Protein AF-0000000067923917 (afdb_homodimer)

Organism: Mesorhizobium plurifarium (NCBI:txid69974)

Nearest PDB structures (foldseek):
  8d9p-assembly1_A  TM=2.024E-01  e=2.948E+00  synthetic construct
  2pbj-assembly1_B  TM=1.865E-01  e=3.102E+00  Macaca fascicularis
  6z0c-assembly1_A  TM=1.610E-01  e=2.663E+00  Escherichia coli
  8d9p-assembly1_A  TM=2.025E-01  e=2.723E+00  synthetic construct
  2pbj-assembly1_B  TM=1.868E-01  e=3.175E+00  Macaca fascicularis

Radius of gyration: 32.92 Å; Cα contacts (8 Å, |Δi|>4): 1012; chains: 2; bounding box: 52×84×77 Å

Solvent-accessible surface area (backbone atoms only — not comparable to full-atom values): 33683 Å² total; per-residue (Å²): 118,64,46,70,31,38,40,29,50,31,61,41,68,39,38,53,48,56,52,95,72,47,60,43,35,33,41,30,30,24,41,59,33,36,67,32,35,52,63,61,58,51,64,48,67,47,71,55,57,75,88,62,62,88,84,54,71,82,53,79,66,41,68,40,36,42,32,25,16,52,62,44,40,53,48,36,29,40,52,30,34,64,70,36,47,52,58,72,42,49,49,76,86,36,41,78,52,87,59,33,73,68,45,56,55,46,62,76,45,43,76,45,30,46,31,45,49,34,40,44,43,53,53,46,30,46,52,45,22,68,70,52,39,71,51,63,64,50,53,50,38,41,50,51,51,30,49,55,31,59,75,61,58,30,82,74,48,38,39,53,81,42,45,70,62,50,53,56,46,32,74,74,24,90,47,31,44,78,41,82,42,65,45,98,84,67,47,78,40,49,26,46,27,50,73,89,41,74,41,47,33,82,36,33,25,39,58,51,32,52,55,33,47,52,51,46,50,51,51,48,52,49,51,48,26,42,71,65,63,52,91,68,60,28,59,58,52,20,48,47,47,49,51,34,54,43,43,31,41,28,34,68,69,73,44,55,71,60,51,36,91,59,17,68,59,38,36,37,34,43,70,56,73,53,61,48,61,59,53,20,49,46,37,44,50,36,35,55,49,34,54,53,27,42,72,68,29,83,51,42,77,61,43,46,60,65,58,52,53,52,51,44,33,51,54,46,45,50,42,46,68,62,65,112,119,64,46,69,33,40,39,28,52,31,62,41,68,39,37,53,48,57,52,95,73,48,58,43,36,34,41,32,32,25,41,59,34,36,67,31,37,51,64,62,59,51,63,46,68,48,72,54,56,75,89,63,63,88,85,55,70,82,53,76,66,40,67,38,36,43,33,25,17,52,63,44,41,52,50,35,28,41,54,31,34,64,70,36,46,53,59,73,42,50,50,76,85,35,40,77,51,88,60,32,72,67,46,57,53,46,62,77,46,44,75,44,29,46,32,44,51,32,42,44,42,53,53,46,31,47,51,45,22,67,70,53,38,72,52,63,64,50,54,52,38,42,49,52,52,30,49,55,31,59,75,62,59,30,82,74,47,38,38,52,80,43,45,71,64,52,52,56,48,33,75,74,25,90,48,32,44,77,42,81,42,64,44,96,85,67,47,76,40,50,26,46,28,48,72,88,41,76,41,48,33,81,37,33,26,40,59,51,30,51,54,35,46,52,50,47,50,51,49,48,52,48,50,48,26,43,71,65,64,51,90,66,61,28,58,59,52,23,49,46,48,50,50,34,55,43,43,32,41,29,33,68,70,73,43,55,70,59,51,35,89,59,17,67,59,38,35,36,35,43,69,57,75,53,60,48,60,59,53,20,49,47,36,43,50,37,36,55,49,34,54,52,27,42,72,68,29,82,48,41,77,62,43,46,58,64,58,52,53,51,53,44,32,51,53,45,45,50,40,47,66,60,67,112

Secondary structure (DSSP, 8-state):
-PEEEEEEEETHHHHT---TT--EEEEEEEEPPHHHHHTT---SEEEE---PPTTPPPPTT-EEEEEEEHHHHHHHHHTT-HHHHHHHT--GGGBSSPPPHHHHHHHHTGGGT--TT-HHHHHHHHHHHHHH---HHHHHHHHHHHHHHHHT--SS-BGGGGHHHHHHHHHH-TTEEEEEEE-TTS-EEEEEEETTEEEETTSBHHHHHHHHHHHHHHHHHHHHHHHH--S--HHHHHHHHHHHHHHHHHHHHS---SS-TTHHHHHHHHTT-S-HHHHHHHHHHHHHHHHHHHHH--S-SS--HHHHHHHHHHHHHHHHHH--/-PEEEEEEEETHHHHT---TT--EEEEEEEEPPHHHHHTT---SEEEE---PPTTPPPPTT-EEEEEEEHHHHHHHHHTT-HHHHHHHT--GGGBSSPPPHHHHHHHHTGGGT--TT-HHHHHHHHHHHHHH---HHHHHHHHHHHHHHHHT--SS-BGGGGHHHHHHHHHH-TTEEEEEEE-TTS-EEEEEEETTEEEETTSBHHHHHHHHHHHHHHHHHHHHHHHH--S--HHHHHHHHHHHHHHHHHHHHS---SS-TTHHHHHHHHTT-S-HHHHHHHHHHHHHHHHHHHHH--S-SS--HHHHHHHHHHHHHHHHHH--

Foldseek 3Di:
DWAWFFKFFDDCVWQVLDDQFDETEMETETAFFQVCVVVVNGDAKDWDADPDDVPDDDGRHGYTYMYGYLLNLLVCLLLLPPRSQSVLFRDPVRTPDDGDVLNVVCNVCVLLSDALCNVVLLVLLLVVLLQQALDPLLLVLLVVLLVLLVVVPDPPDFLLVCVVVLVVSVVVGVQWDWDWDADPVGDIWIWIGRSNDTDTSRDHSNVVNVVSVVSNVSSVVSVVCLVVVPPDQLVVLLVLLQSLVQLLCCQQPVHGDPNHPCSVVSSCSNVSVDGSNVSSVSSVVSSVSSVVSSVPGPRHRGHDVVVSVVSSVVVSVVSNVPPD/DWAWQFKFFDDCVWQVLDDQFDETEMETETAFFQVCVVVVNGDAKDWDADPDDVPDDDGRHGYTYMYGYLLNLLVCLLLLPPRSQSVLFRDPVRTPDDGDVLNVVCNVCVLLSDALCNVVLLVLLLVVLLQQALPPLLLVLLVVLLVLLVVVPDPPDFLLVCVVVLVVSVVVGVQWDWDWDADPVGDIWIWIGRSNDTDTRRHHSNVVNVVSVVSNVSSVVSVVCLVVVPPDQLLVLLVLLVSLVQLLCCQQPVHGDPNHPCSVVSSCSNVSVDGSNVSSVSSVVSSVSSVVSSVPGPRHRGHDVVVSVVSSCVVSVVSNVPPD

Structure (mmCIF, N/CA/C/O backbone):
data_AF-0000000067923917-model_v1
#
loop_
_entity.id
_entity.type
_entity.pdbx_description
1 polymer Nucleotidyltransferase
#
loop_
_atom_site.group_PDB
_atom_site.id
_atom_site.type_symbol
_atom_site.label_atom_id
_atom_site.label_alt_id
_atom_site.label_comp_id
_atom_site.label_asym_id
_atom_site.label_entity_id
_atom_site.label_seq_id
_atom_site.pdbx_PDB_ins_code
_atom_site.Cartn_x
_atom_site.Cartn_y
_atom_site.Cartn_z
_atom_site.occupancy
_atom_site.B_iso_or_equiv
_atom_site.auth_seq_id
_atom_site.auth_comp_id
_atom_site.auth_asym_id
_atom_site.auth_atom_id
_atom_site.pdbx_PDB_model_num
ATOM 1 N N . MET A 1 1 ? 12.281 -13.789 18.109 1 67.19 1 MET A N 1
ATOM 2 C CA . MET A 1 1 ? 12.594 -14.414 16.828 1 67.19 1 MET A CA 1
ATOM 3 C C . MET A 1 1 ? 11.375 -15.164 16.281 1 67.19 1 MET A C 1
ATOM 5 O O . MET A 1 1 ? 10.523 -15.617 17.062 1 67.19 1 MET A O 1
ATOM 9 N N . ALA A 1 2 ? 11.125 -15.125 14.938 1 78 2 ALA A N 1
ATOM 10 C CA . ALA A 1 2 ? 9.984 -15.781 14.312 1 78 2 ALA A CA 1
ATOM 11 C C . ALA A 1 2 ? 10.055 -17.297 14.484 1 78 2 ALA A C 1
ATOM 13 O O . ALA A 1 2 ? 11.141 -17.875 14.438 1 78 2 ALA A O 1
ATOM 14 N N . ARG A 1 3 ? 9.031 -17.922 15.055 1 90.5 3 ARG A N 1
ATOM 15 C CA . ARG A 1 3 ? 8.93 -19.359 15.273 1 90.5 3 ARG A CA 1
ATOM 16 C C . ARG A 1 3 ? 8.539 -20.078 13.992 1 90.5 3 ARG A C 1
ATOM 18 O O . ARG A 1 3 ? 7.586 -19.688 13.32 1 90.5 3 ARG A O 1
ATOM 25 N N . GLN A 1 4 ? 9.266 -21.203 13.695 1 95.88 4 GLN A N 1
ATOM 26 C CA . GLN A 1 4 ? 9.07 -21.938 12.445 1 95.88 4 GLN A CA 1
ATOM 27 C C . GLN A 1 4 ? 7.992 -23 12.594 1 95.88 4 GLN A C 1
ATOM 29 O O . GLN A 1 4 ? 7.945 -23.719 13.594 1 95.88 4 GLN A O 1
ATOM 34 N N . ILE A 1 5 ? 7.152 -23.094 11.625 1 97.88 5 ILE A N 1
ATOM 35 C CA . ILE A 1 5 ? 6.094 -24.094 11.594 1 97.88 5 ILE A CA 1
ATOM 36 C C . ILE A 1 5 ? 6.52 -25.266 10.711 1 97.88 5 ILE A C 1
ATOM 38 O O . ILE A 1 5 ? 6.324 -26.422 11.07 1 97.88 5 ILE A O 1
ATOM 42 N N . LEU A 1 6 ? 7.062 -24.922 9.594 1 98.19 6 LEU A N 1
ATOM 43 C CA . LEU A 1 6 ? 7.418 -25.922 8.578 1 98.19 6 LEU A CA 1
ATOM 44 C C . LEU A 1 6 ? 8.602 -25.438 7.742 1 98.19 6 LEU A C 1
ATOM 46 O O . LEU A 1 6 ? 8.734 -24.234 7.484 1 98.19 6 LEU A O 1
ATOM 50 N N . ARG A 1 7 ? 9.469 -26.297 7.41 1 97.31 7 ARG A N 1
ATOM 51 C CA . ARG A 1 7 ? 10.555 -26.078 6.465 1 97.31 7 ARG A CA 1
ATOM 52 C C . ARG A 1 7 ? 10.711 -27.266 5.527 1 97.31 7 ARG A C 1
ATOM 54 O O . ARG A 1 7 ? 10.891 -28.406 5.98 1 97.31 7 ARG A O 1
ATOM 61 N N . ILE A 1 8 ? 10.648 -27 4.199 1 97.44 8 ILE A N 1
ATOM 62 C CA . ILE A 1 8 ? 10.68 -28.141 3.291 1 97.44 8 ILE A CA 1
ATOM 63 C C . ILE A 1 8 ? 11.641 -27.859 2.139 1 97.44 8 ILE A C 1
ATOM 65 O O . ILE A 1 8 ? 11.867 -26.703 1.782 1 97.44 8 ILE A O 1
ATOM 69 N N . GLN A 1 9 ? 12.125 -29 1.617 1 95.5 9 GLN A N 1
ATOM 70 C CA . GLN A 1 9 ? 12.805 -28.938 0.328 1 95.5 9 GLN A CA 1
ATOM 71 C C . GLN A 1 9 ? 11.812 -28.734 -0.811 1 95.5 9 GLN A C 1
ATOM 73 O O . GLN A 1 9 ? 10.812 -29.438 -0.899 1 95.5 9 GLN A O 1
ATOM 78 N N . PHE A 1 10 ? 12.07 -27.734 -1.615 1 95.25 10 PHE A N 1
ATOM 79 C CA . PHE A 1 10 ? 11.133 -27.297 -2.646 1 95.25 10 PHE A CA 1
ATOM 80 C C . PHE A 1 10 ? 11.773 -27.391 -4.027 1 95.25 10 PHE A C 1
ATOM 82 O O . PHE A 1 10 ? 12.906 -27.859 -4.164 1 95.25 10 PHE A O 1
ATOM 89 N N . GLY A 1 11 ? 11 -27.141 -5.074 1 93.25 11 GLY A N 1
ATOM 90 C CA . GLY A 1 11 ? 11.531 -27.094 -6.426 1 93.25 11 GLY A CA 1
ATOM 91 C C . GLY A 1 11 ? 11.742 -28.469 -7.039 1 93.25 11 GLY A C 1
ATOM 92 O O . GLY A 1 11 ? 10.914 -29.359 -6.859 1 93.25 11 GLY A O 1
ATOM 93 N N . SER A 1 12 ? 12.945 -28.531 -7.762 1 92.44 12 SER A N 1
ATOM 94 C CA . SER A 1 12 ? 13.203 -29.734 -8.555 1 92.44 12 SER A CA 1
ATOM 95 C C . SER A 1 12 ? 13.289 -30.969 -7.676 1 92.44 12 SER A C 1
ATOM 97 O O . SER A 1 12 ? 12.859 -32.062 -8.078 1 92.44 12 SER A O 1
ATOM 99 N N . HIS A 1 13 ? 13.727 -30.844 -6.516 1 91.81 13 HIS A N 1
ATOM 100 C CA . HIS A 1 13 ? 13.844 -31.984 -5.602 1 91.81 13 HIS A CA 1
ATOM 101 C C . HIS A 1 13 ? 12.469 -32.469 -5.164 1 91.81 13 HIS A C 1
ATOM 103 O O . HIS A 1 13 ? 12.258 -33.688 -5.02 1 91.81 13 HIS A O 1
ATOM 109 N N . LEU A 1 14 ? 11.562 -31.562 -4.945 1 96.31 14 LEU A N 1
ATOM 110 C CA . LEU A 1 14 ? 10.195 -31.938 -4.598 1 96.31 14 LEU A CA 1
ATOM 111 C C . LEU A 1 14 ? 9.484 -32.594 -5.781 1 96.31 14 LEU A C 1
ATOM 113 O O . LEU A 1 14 ? 8.789 -33.594 -5.621 1 96.31 14 LEU A O 1
ATOM 117 N N . TYR A 1 15 ? 9.727 -32.062 -6.953 1 96.62 15 TYR A N 1
ATOM 118 C CA . TYR A 1 15 ? 8.992 -32.469 -8.148 1 96.62 15 TYR A CA 1
ATOM 119 C C . TYR A 1 15 ? 9.516 -33.781 -8.711 1 96.62 15 TYR A C 1
ATOM 121 O O . TYR A 1 15 ? 8.82 -34.469 -9.469 1 96.62 15 TYR A O 1
ATOM 129 N N . GLY A 1 16 ? 10.734 -34.125 -8.391 1 95.25 16 GLY A N 1
ATOM 130 C CA . GLY A 1 16 ? 11.367 -35.281 -8.969 1 95.25 16 GLY A CA 1
ATOM 131 C C . GLY A 1 16 ? 12.094 -35 -10.266 1 95.25 16 GLY A C 1
ATOM 132 O O . GLY A 1 16 ? 12.305 -35.906 -11.078 1 95.25 16 GLY A O 1
ATOM 133 N N . THR A 1 17 ? 12.43 -33.75 -10.484 1 94.31 17 THR A N 1
ATOM 134 C CA . THR A 1 17 ? 13.078 -33.344 -11.727 1 94.31 17 THR A CA 1
ATOM 135 C C . THR A 1 17 ? 14.492 -32.812 -11.461 1 94.31 17 THR A C 1
ATOM 137 O O . THR A 1 17 ? 15.031 -32.031 -12.242 1 94.31 17 THR A O 1
ATOM 140 N N . SER A 1 18 ? 15.008 -33.188 -10.32 1 89.44 18 SER A N 1
ATOM 141 C CA . SER A 1 18 ? 16.328 -32.688 -9.945 1 89.44 18 SER A CA 1
ATOM 142 C C . SER A 1 18 ? 17.422 -33.281 -10.82 1 89.44 18 SER A C 1
ATOM 144 O O . SER A 1 18 ? 17.297 -34.438 -11.273 1 89.44 18 SER A O 1
ATOM 146 N N . THR A 1 19 ? 18.344 -32.438 -11.109 1 85.12 19 THR A N 1
ATOM 147 C CA . THR A 1 19 ? 19.594 -32.812 -11.773 1 85.12 19 THR A CA 1
ATOM 148 C C . THR A 1 19 ? 20.781 -32.531 -10.875 1 85.12 19 THR A C 1
ATOM 150 O O . THR A 1 19 ? 20.656 -31.875 -9.836 1 85.12 19 THR A O 1
ATOM 153 N N . PRO A 1 20 ? 21.969 -33 -11.258 1 81.56 20 PRO A N 1
ATOM 154 C CA . PRO A 1 20 ? 23.141 -32.719 -10.438 1 81.56 20 PRO A CA 1
ATOM 155 C C . PRO A 1 20 ? 23.438 -31.219 -10.328 1 81.56 20 PRO A C 1
ATOM 157 O O . PRO A 1 20 ? 24.094 -30.781 -9.383 1 81.56 20 PRO A O 1
ATOM 160 N N . SER A 1 21 ? 22.938 -30.422 -11.219 1 78.44 21 SER A N 1
ATOM 161 C CA . SER A 1 21 ? 23.188 -28.984 -11.227 1 78.44 21 SER A CA 1
ATOM 162 C C . SER A 1 21 ? 22.047 -28.234 -10.531 1 78.44 21 SER A C 1
ATOM 164 O O . SER A 1 21 ? 22.078 -27 -10.445 1 78.44 21 SER A O 1
ATOM 166 N N . SER A 1 22 ? 21.156 -29.062 -9.953 1 82 22 SER A N 1
ATOM 167 C CA . SER A 1 22 ? 20 -28.406 -9.367 1 82 22 SER A CA 1
ATOM 168 C C . SER A 1 22 ? 20.359 -27.734 -8.047 1 82 22 SER A C 1
ATOM 170 O O . SER A 1 22 ? 21.156 -28.266 -7.262 1 82 22 SER A O 1
ATOM 172 N N . ASP A 1 23 ? 19.875 -26.422 -7.902 1 79.62 23 ASP A N 1
ATOM 173 C CA . ASP A 1 23 ? 20.031 -25.703 -6.637 1 79.62 23 ASP A CA 1
ATOM 174 C C . ASP A 1 23 ? 19.031 -26.203 -5.602 1 79.62 23 ASP A C 1
ATOM 176 O O . ASP A 1 23 ? 18.203 -27.078 -5.891 1 79.62 23 ASP A O 1
ATOM 180 N N . PHE A 1 24 ? 19.359 -25.828 -4.34 1 84.62 24 PHE A N 1
ATOM 181 C CA . PHE A 1 24 ? 18.453 -26.203 -3.26 1 84.62 24 PHE A CA 1
ATOM 182 C C . PHE A 1 24 ? 17.516 -25.062 -2.92 1 84.62 24 PHE A C 1
ATOM 184 O O . PHE A 1 24 ? 17.953 -23.969 -2.529 1 84.62 24 PHE A O 1
ATOM 191 N N . ASP A 1 25 ? 16.297 -25.344 -3.199 1 89.69 25 ASP A N 1
ATOM 192 C CA . ASP A 1 25 ? 15.242 -24.391 -2.861 1 89.69 25 ASP A CA 1
ATOM 193 C C . ASP A 1 25 ? 14.492 -24.828 -1.604 1 89.69 25 ASP A C 1
ATOM 195 O O . ASP A 1 25 ? 14.109 -25.984 -1.472 1 89.69 25 ASP A O 1
ATOM 199 N N . VAL A 1 26 ? 14.383 -23.906 -0.709 1 94.56 26 VAL A N 1
ATOM 200 C CA . VAL A 1 26 ? 13.695 -24.219 0.536 1 94.56 26 VAL A CA 1
ATOM 201 C C . VAL A 1 26 ? 12.523 -23.25 0.731 1 94.56 26 VAL A C 1
ATOM 203 O O . VAL A 1 26 ? 12.633 -22.062 0.454 1 94.56 26 VAL A O 1
ATOM 206 N N . LYS A 1 27 ? 11.359 -23.766 1.133 1 97.12 27 LYS A N 1
ATOM 207 C CA . LYS A 1 27 ? 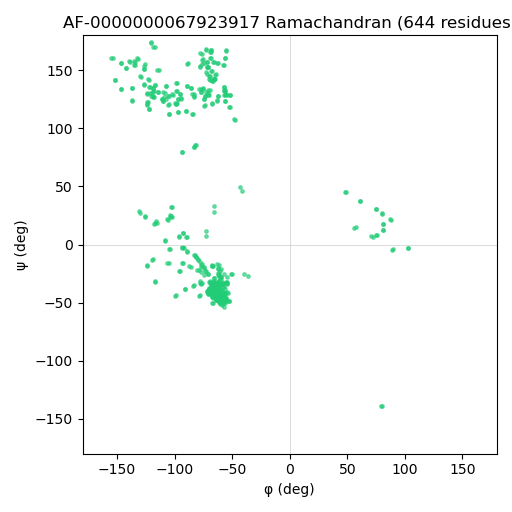10.203 -22.969 1.552 1 97.12 27 LYS A CA 1
ATOM 208 C C . LYS A 1 27 ? 9.859 -23.234 3.014 1 97.12 27 LYS A C 1
ATOM 210 O O . LYS A 1 27 ? 9.938 -24.375 3.479 1 97.12 27 LYS A O 1
ATOM 215 N N . SER A 1 28 ? 9.57 -22.203 3.688 1 97.12 28 SER A N 1
ATOM 216 C CA . SER A 1 28 ? 9.227 -22.375 5.098 1 97.12 28 SER A CA 1
ATOM 217 C C . SER A 1 28 ? 8.062 -21.484 5.504 1 97.12 28 SER A C 1
ATOM 219 O O . SER A 1 28 ? 7.703 -20.562 4.773 1 97.12 28 SER A O 1
ATOM 221 N N . ILE A 1 29 ? 7.367 -21.875 6.578 1 98.44 29 ILE A N 1
ATOM 222 C CA . ILE A 1 29 ? 6.27 -21.125 7.184 1 98.44 29 ILE A CA 1
ATOM 223 C C . ILE A 1 29 ? 6.633 -20.75 8.617 1 98.44 29 ILE A C 1
ATOM 225 O O . ILE A 1 29 ? 7.141 -21.578 9.375 1 98.44 29 ILE A O 1
ATOM 229 N N . PHE A 1 30 ? 6.438 -19.547 8.938 1 98.12 30 PHE A N 1
ATOM 230 C CA . PHE A 1 30 ? 6.809 -19.109 10.273 1 98.12 30 PHE A CA 1
ATOM 231 C C . PHE A 1 30 ? 5.68 -18.312 10.914 1 98.12 30 PHE A C 1
ATOM 233 O O . PHE A 1 30 ? 4.738 -17.891 10.234 1 98.12 30 PHE A O 1
ATOM 240 N N . VAL A 1 31 ? 5.676 -18.188 12.211 1 98.12 31 VAL A N 1
ATOM 241 C CA . VAL A 1 31 ? 4.832 -17.281 12.984 1 98.12 31 VAL A CA 1
ATOM 242 C C . VAL A 1 31 ? 5.617 -16.016 13.344 1 98.12 31 VAL A C 1
ATOM 244 O O . VAL A 1 31 ? 6.684 -16.094 13.961 1 98.12 31 VAL A O 1
ATOM 247 N N . PRO A 1 32 ? 5.102 -14.852 12.922 1 97.44 32 PRO A N 1
ATOM 248 C CA . PRO A 1 32 ? 5.801 -13.633 13.32 1 97.44 32 PRO A CA 1
ATOM 249 C C . PRO A 1 32 ? 5.922 -13.484 14.836 1 97.44 32 PRO A C 1
ATOM 251 O O . PRO A 1 32 ? 5.105 -14.039 15.578 1 97.44 32 PRO A O 1
ATOM 254 N N . ASP A 1 33 ? 6.934 -12.75 15.273 1 96.75 33 ASP A N 1
ATOM 255 C CA . ASP A 1 33 ? 7.109 -12.539 16.703 1 96.75 33 ASP A CA 1
ATOM 256 C C . ASP A 1 33 ? 6.004 -11.648 17.266 1 96.75 33 ASP A C 1
ATOM 258 O O . ASP A 1 33 ? 5.375 -10.891 16.531 1 96.75 33 ASP A O 1
ATOM 262 N N . ALA A 1 34 ? 5.805 -11.688 18.578 1 96.81 34 ALA A N 1
ATOM 263 C CA . ALA A 1 34 ? 4.703 -11.016 19.266 1 96.81 34 ALA A CA 1
ATOM 264 C C . ALA A 1 34 ? 4.738 -9.516 19.016 1 96.81 34 ALA A C 1
ATOM 266 O O . ALA A 1 34 ? 3.707 -8.898 18.734 1 96.81 34 ALA A O 1
ATOM 267 N N . ARG A 1 35 ? 5.879 -8.914 19.172 1 96.94 35 ARG A N 1
ATOM 268 C CA . ARG A 1 35 ? 6.016 -7.469 19.016 1 96.94 35 ARG A CA 1
ATOM 269 C C . ARG A 1 35 ? 5.605 -7.02 17.625 1 96.94 35 ARG A C 1
ATOM 271 O O . ARG A 1 35 ? 4.887 -6.031 17.469 1 96.94 35 ARG A O 1
ATOM 278 N N . SER A 1 36 ? 6.062 -7.789 16.625 1 97.5 36 SER A N 1
ATOM 279 C CA . SER A 1 36 ? 5.711 -7.461 15.25 1 97.5 36 SER A CA 1
ATOM 280 C C . SER A 1 36 ? 4.207 -7.59 15.016 1 97.5 36 SER A C 1
ATOM 282 O O . SER A 1 36 ? 3.615 -6.797 14.281 1 97.5 36 SER A O 1
ATOM 284 N N . ILE A 1 37 ? 3.604 -8.602 15.586 1 97.81 37 ILE A N 1
ATOM 285 C CA . ILE A 1 37 ? 2.162 -8.797 15.477 1 97.81 37 ILE A CA 1
ATOM 286 C C . ILE A 1 37 ? 1.433 -7.602 16.094 1 97.81 37 ILE A C 1
ATOM 288 O O . ILE A 1 37 ? 0.548 -7.016 15.469 1 97.81 37 ILE A O 1
ATOM 292 N N . LEU A 1 38 ? 1.852 -7.219 17.234 1 97.81 38 LEU A N 1
ATOM 293 C CA . LEU A 1 38 ? 1.185 -6.16 17.984 1 97.81 38 LEU A CA 1
ATOM 294 C C . LEU A 1 38 ? 1.342 -4.816 17.281 1 97.81 38 LEU A C 1
ATOM 296 O O . LEU A 1 38 ? 0.405 -4.016 17.25 1 97.81 38 LEU A O 1
ATOM 300 N N . LEU A 1 39 ? 2.447 -4.574 16.719 1 98 39 LEU A N 1
ATOM 301 C CA . LEU A 1 39 ? 2.758 -3.277 16.141 1 98 39 LEU A CA 1
ATOM 302 C C . LEU A 1 39 ? 2.316 -3.223 14.672 1 98 39 LEU A C 1
ATOM 304 O O . LEU A 1 39 ? 2.611 -2.256 13.969 1 98 39 LEU A O 1
ATOM 308 N N . GLN A 1 40 ? 1.631 -4.312 14.273 1 97.81 40 GLN A N 1
ATOM 309 C CA . GLN A 1 40 ? 1.146 -4.363 12.898 1 97.81 40 GLN A CA 1
ATOM 310 C C . GLN A 1 40 ? 2.301 -4.293 11.906 1 97.81 40 GLN A C 1
ATOM 312 O O . GLN A 1 40 ? 2.219 -3.584 10.898 1 97.81 40 GLN A O 1
ATOM 317 N N . ARG A 1 41 ? 3.375 -4.902 12.211 1 97.12 41 ARG A N 1
ATOM 318 C CA . ARG A 1 41 ? 4.57 -4.895 11.375 1 97.12 41 ARG A CA 1
ATOM 319 C C . ARG A 1 41 ? 5.027 -6.316 11.062 1 97.12 41 ARG A C 1
ATOM 321 O O . ARG A 1 41 ? 6.207 -6.555 10.805 1 97.12 41 ARG A O 1
ATOM 328 N N . ALA A 1 42 ? 4.121 -7.234 11.117 1 96.88 42 ALA A N 1
ATOM 329 C CA . ALA A 1 42 ? 4.453 -8.625 10.82 1 96.88 42 ALA A CA 1
ATOM 330 C C . ALA A 1 42 ? 4.809 -8.805 9.352 1 96.88 42 ALA A C 1
ATOM 332 O O . ALA A 1 42 ? 3.988 -8.531 8.469 1 96.88 42 ALA A O 1
ATOM 333 N N . LYS A 1 43 ? 6.012 -9.289 9.148 1 96.25 43 LYS A N 1
ATOM 334 C CA . LYS A 1 43 ? 6.41 -9.555 7.766 1 96.25 43 LYS A CA 1
ATOM 335 C C . LYS A 1 43 ? 5.598 -10.695 7.172 1 96.25 43 LYS A C 1
ATOM 337 O O . LYS A 1 43 ? 5.324 -11.688 7.848 1 96.25 43 LYS A O 1
ATOM 342 N N . ARG A 1 44 ? 5.281 -10.5 5.984 1 97.38 44 ARG A N 1
ATOM 343 C CA . ARG A 1 44 ? 4.473 -11.5 5.301 1 97.38 44 ARG A CA 1
ATOM 344 C C . ARG A 1 44 ? 5.355 -12.531 4.598 1 97.38 44 ARG A C 1
ATOM 346 O O . ARG A 1 44 ? 5.027 -13.719 4.562 1 97.38 44 ARG A O 1
ATOM 353 N N . VAL A 1 45 ? 6.453 -12.078 4.023 1 96.81 45 VAL A N 1
ATOM 354 C CA . VAL A 1 45 ? 7.43 -12.914 3.334 1 96.81 45 VAL A CA 1
ATOM 355 C C . VAL A 1 45 ? 8.844 -12.477 3.715 1 96.81 45 VAL A C 1
ATOM 357 O O . VAL A 1 45 ? 9.117 -11.281 3.838 1 96.81 45 VAL A O 1
ATOM 360 N N . VAL A 1 46 ? 9.656 -13.383 4 1 94.38 46 VAL A N 1
ATOM 361 C CA . VAL A 1 46 ? 11.07 -13.125 4.27 1 94.38 46 VAL A CA 1
ATOM 362 C C . VAL A 1 46 ? 11.93 -13.969 3.33 1 94.38 46 VAL A C 1
ATOM 364 O O . VAL A 1 46 ? 11.766 -15.188 3.246 1 94.38 46 VAL A O 1
ATOM 367 N N . ASN A 1 47 ? 12.734 -13.289 2.605 1 90.88 47 ASN A N 1
ATOM 368 C CA . ASN A 1 47 ? 13.656 -13.977 1.706 1 90.88 47 ASN A CA 1
ATOM 369 C C . ASN A 1 47 ? 15.086 -13.969 2.252 1 90.88 47 ASN A C 1
ATOM 371 O O . ASN A 1 47 ? 15.641 -12.914 2.539 1 90.88 47 ASN A O 1
ATOM 375 N N . ASP A 1 48 ? 15.492 -14.992 2.564 1 80.81 48 ASP A N 1
ATOM 376 C CA . ASP A 1 48 ? 16.875 -15.141 2.992 1 80.81 48 ASP A CA 1
ATOM 377 C C . ASP A 1 48 ? 17.781 -15.539 1.825 1 80.81 48 ASP A C 1
ATOM 379 O O . ASP A 1 48 ? 17.844 -16.719 1.459 1 80.81 48 ASP A O 1
ATOM 383 N N . GLN A 1 49 ? 18.109 -14.531 1.064 1 69.38 49 GLN A N 1
ATOM 384 C CA . GLN A 1 49 ? 19.031 -14.773 -0.044 1 69.38 49 GLN A CA 1
ATOM 385 C C . GLN A 1 49 ? 20.312 -13.953 0.11 1 69.38 49 GLN A C 1
ATOM 387 O O . GLN A 1 49 ? 20.297 -12.883 0.715 1 69.38 49 GLN A O 1
ATOM 392 N N . ARG A 1 50 ? 21.375 -14.617 -0.107 1 64.56 50 ARG A N 1
ATOM 393 C CA . ARG A 1 50 ? 22.625 -13.875 -0.186 1 64.56 50 ARG A CA 1
ATOM 394 C C . ARG A 1 50 ? 22.516 -12.719 -1.173 1 64.56 50 ARG A C 1
ATOM 396 O O . ARG A 1 50 ? 21.828 -12.828 -2.195 1 64.56 50 ARG A O 1
ATOM 403 N N . PRO A 1 51 ? 22.906 -11.5 -0.681 1 62.91 51 PRO A N 1
ATOM 404 C CA . PRO A 1 51 ? 22.922 -10.406 -1.657 1 62.91 51 PRO A CA 1
ATOM 405 C C . PRO A 1 51 ? 23.625 -10.789 -2.959 1 62.91 51 PRO A C 1
ATOM 407 O O . PRO A 1 51 ? 24.688 -11.406 -2.934 1 62.91 51 PRO A O 1
ATOM 410 N N . LYS A 1 52 ? 22.875 -10.961 -3.922 1 59.78 52 LYS A N 1
ATOM 411 C CA . LYS A 1 52 ? 23.469 -11.281 -5.215 1 59.78 52 LYS A CA 1
ATOM 412 C C . LYS A 1 52 ? 23.656 -10.023 -6.059 1 59.78 52 LYS A C 1
ATOM 414 O O . LYS A 1 52 ? 22.875 -9.086 -5.973 1 59.78 52 LYS A O 1
ATOM 419 N N . ALA A 1 53 ? 24.938 -9.969 -6.535 1 55.38 53 ALA A N 1
ATOM 420 C CA . ALA A 1 53 ? 25.172 -8.93 -7.539 1 55.38 53 ALA A CA 1
ATOM 421 C C . ALA A 1 53 ? 24.203 -9.07 -8.711 1 55.38 53 ALA A C 1
ATOM 423 O O . ALA A 1 53 ? 23.547 -10.102 -8.852 1 55.38 53 ALA A O 1
ATOM 424 N N . GLU A 1 54 ? 24.078 -8.039 -9.609 1 56.16 54 GLU A N 1
ATOM 425 C CA . GLU A 1 54 ? 23.188 -8.086 -10.773 1 56.16 54 GLU A CA 1
ATOM 426 C C . GLU A 1 54 ? 23.484 -9.312 -11.633 1 56.16 54 GLU A C 1
ATOM 428 O O . GLU A 1 54 ? 24.641 -9.633 -11.914 1 56.16 54 GLU A O 1
ATOM 433 N N . LYS A 1 55 ? 22.688 -9.961 -11.93 1 57.16 55 LYS A N 1
ATOM 434 C CA . LYS A 1 55 ? 22.75 -11.078 -12.867 1 57.16 55 LYS A CA 1
ATOM 435 C C . LYS A 1 55 ? 23.531 -12.25 -12.266 1 57.16 55 LYS A C 1
ATOM 437 O O . LYS A 1 55 ? 23.953 -13.148 -12.992 1 57.16 55 LYS A O 1
ATOM 442 N N . GLU A 1 56 ? 23.812 -12.109 -11.141 1 60.12 56 GLU A N 1
ATOM 443 C CA . GLU A 1 56 ? 24.531 -13.234 -10.57 1 60.12 56 GLU A CA 1
ATOM 444 C C . GLU A 1 56 ? 23.609 -14.422 -10.32 1 60.12 56 GLU A C 1
ATOM 446 O O . GLU A 1 56 ? 22.531 -14.258 -9.734 1 60.12 56 GLU A O 1
ATOM 451 N N . LYS A 1 57 ? 23.984 -15.555 -11.039 1 57.47 57 LYS A N 1
ATOM 452 C CA . LYS A 1 57 ? 23.203 -16.781 -10.883 1 57.47 57 LYS A CA 1
ATOM 453 C C . LYS A 1 57 ? 23.562 -17.484 -9.57 1 57.47 57 LYS A C 1
ATOM 455 O O . LYS A 1 57 ? 24.609 -17.219 -8.984 1 57.47 57 LYS A O 1
ATOM 460 N N . ASN A 1 58 ? 22.547 -18.219 -9.125 1 60.22 58 ASN A N 1
ATOM 461 C CA . ASN A 1 58 ? 22.844 -19.062 -7.965 1 60.22 58 ASN A CA 1
ATOM 462 C C . ASN A 1 58 ? 23.906 -20.094 -8.281 1 60.22 58 ASN A C 1
ATOM 464 O O . ASN A 1 58 ? 24 -20.578 -9.414 1 60.22 58 ASN A O 1
ATOM 468 N N . TYR A 1 59 ? 24.906 -20.141 -7.465 1 61.69 59 TYR A N 1
ATOM 469 C CA . TYR A 1 59 ? 25.844 -21.25 -7.664 1 61.69 59 TYR A CA 1
ATOM 470 C C . TYR A 1 59 ? 25.25 -22.562 -7.172 1 61.69 59 TYR A C 1
ATOM 472 O O . TYR A 1 59 ? 24.312 -22.562 -6.367 1 61.69 59 TYR A O 1
ATOM 480 N N . ALA A 1 60 ? 25.797 -23.656 -7.77 1 64.06 60 ALA A N 1
ATOM 481 C CA . ALA A 1 60 ? 25.375 -25 -7.371 1 64.06 60 ALA A CA 1
ATOM 482 C C . ALA A 1 60 ? 25.5 -25.172 -5.859 1 64.06 60 ALA A C 1
ATOM 484 O O . ALA A 1 60 ? 26.531 -24.859 -5.266 1 64.06 60 ALA A O 1
ATOM 485 N N . GLY A 1 61 ? 24.406 -25.422 -5.219 1 66.56 61 GLY A N 1
ATOM 486 C CA . GLY A 1 61 ? 24.391 -25.688 -3.789 1 66.56 61 GLY A CA 1
ATOM 487 C C . GLY A 1 61 ? 23.922 -24.5 -2.969 1 66.56 61 GLY A C 1
ATOM 488 O O . GLY A 1 61 ? 23.781 -24.609 -1.748 1 66.56 61 GLY A O 1
ATOM 489 N N . GLU A 1 62 ? 23.688 -23.453 -3.686 1 73.25 62 GLU A N 1
ATOM 490 C CA . GLU A 1 62 ? 23.219 -22.281 -2.938 1 73.25 62 GLU A CA 1
ATOM 491 C C . GLU A 1 62 ? 21.812 -22.484 -2.408 1 73.25 62 GLU A C 1
ATOM 493 O O . GLU A 1 62 ? 20.953 -23.062 -3.098 1 73.25 62 GLU A O 1
ATOM 498 N N . VAL A 1 63 ? 21.703 -22.234 -1.104 1 77.44 63 VAL A N 1
ATOM 499 C CA . VAL A 1 63 ? 20.391 -22.391 -0.477 1 77.44 63 VAL A CA 1
ATOM 500 C C . VAL A 1 63 ? 19.625 -21.078 -0.546 1 77.44 63 VAL A C 1
ATOM 502 O O . VAL A 1 63 ? 20.125 -20.031 -0.102 1 77.44 63 VAL A O 1
ATOM 505 N N . GLU A 1 64 ? 18.562 -21.141 -1.292 1 85.19 64 GLU A N 1
ATOM 506 C CA . GLU A 1 64 ? 17.625 -20.031 -1.305 1 85.19 64 GLU A CA 1
ATOM 507 C C . GLU A 1 64 ? 16.359 -20.375 -0.516 1 85.19 64 GLU A C 1
ATOM 509 O O . GLU A 1 64 ? 15.703 -21.375 -0.781 1 85.19 64 GLU A O 1
ATOM 514 N N . GLU A 1 65 ? 16.141 -19.578 0.45 1 91.25 65 GLU A N 1
ATOM 515 C CA . GLU A 1 65 ? 14.977 -19.859 1.281 1 91.25 65 GLU A CA 1
ATOM 516 C C . GLU A 1 65 ? 13.984 -18.703 1.236 1 91.25 65 GLU A C 1
ATOM 518 O O . GLU A 1 65 ? 14.359 -17.547 1.376 1 91.25 65 GLU A O 1
ATOM 523 N N . GLU A 1 66 ? 12.844 -19.078 0.935 1 95.31 66 GLU A N 1
ATOM 524 C CA . GLU A 1 66 ? 11.719 -18.156 1.041 1 95.31 66 GLU A CA 1
ATOM 525 C C . GLU A 1 66 ? 10.766 -18.562 2.162 1 95.31 66 GLU A C 1
ATOM 527 O O . GLU A 1 66 ? 10.289 -19.703 2.189 1 95.31 66 GLU A O 1
ATOM 532 N N . ARG A 1 67 ? 10.5 -17.641 3.072 1 96.56 67 ARG A N 1
ATOM 533 C CA . ARG A 1 67 ? 9.68 -17.938 4.246 1 96.56 67 ARG A CA 1
ATOM 534 C C . ARG A 1 67 ? 8.375 -17.141 4.207 1 96.56 67 ARG A C 1
ATOM 536 O O . ARG A 1 67 ? 8.383 -15.938 3.961 1 96.56 67 ARG A O 1
ATOM 543 N N . PHE A 1 68 ? 7.301 -17.875 4.438 1 98.25 68 PHE A N 1
ATOM 544 C CA . PHE A 1 68 ? 5.996 -17.234 4.496 1 98.25 68 PHE A CA 1
ATOM 545 C C . PHE A 1 68 ? 5.477 -17.188 5.93 1 98.25 68 PHE A C 1
ATOM 547 O O . PHE A 1 68 ? 5.59 -18.172 6.664 1 98.25 68 PHE A O 1
ATOM 554 N N . SER A 1 69 ? 4.922 -16.062 6.32 1 98.62 69 SER A N 1
ATOM 555 C CA . SER A 1 69 ? 4.168 -16.078 7.566 1 98.62 69 SER A CA 1
ATOM 556 C C . SER A 1 69 ? 2.961 -17 7.473 1 98.62 69 SER A C 1
ATOM 558 O O . SER A 1 69 ? 2.469 -17.281 6.375 1 98.62 69 SER A O 1
ATOM 560 N N . LEU A 1 70 ? 2.527 -17.453 8.57 1 98.62 70 LEU A N 1
ATOM 561 C CA . LEU A 1 70 ? 1.365 -18.328 8.617 1 98.62 70 LEU A CA 1
ATOM 562 C C . LEU A 1 70 ? 0.185 -17.703 7.875 1 98.62 70 LEU A C 1
ATOM 564 O O . LEU A 1 70 ? -0.456 -18.359 7.055 1 98.62 70 LEU A O 1
ATOM 568 N N . GLN A 1 71 ? -0.09 -16.438 8.188 1 98.69 71 GLN A N 1
ATOM 569 C CA . GLN A 1 71 ? -1.213 -15.742 7.562 1 98.69 71 GLN A CA 1
ATOM 570 C C . GLN A 1 71 ? -1.045 -15.672 6.047 1 98.69 71 GLN A C 1
ATOM 572 O O . GLN A 1 71 ? -1.977 -15.977 5.301 1 98.69 71 GLN A O 1
ATOM 577 N N . ARG A 1 72 ? 0.133 -15.312 5.645 1 98.5 72 ARG A N 1
ATOM 578 C CA . ARG A 1 72 ? 0.401 -15.195 4.219 1 98.5 72 ARG A CA 1
ATOM 579 C C . ARG A 1 72 ? 0.293 -16.547 3.523 1 98.5 72 ARG A C 1
ATOM 581 O O . ARG A 1 72 ? -0.273 -16.641 2.432 1 98.5 72 ARG A O 1
ATOM 588 N N . PHE A 1 73 ? 0.852 -17.531 4.086 1 98.38 73 PHE A N 1
ATOM 589 C CA . PHE A 1 73 ? 0.804 -18.875 3.51 1 98.38 73 PHE A CA 1
ATOM 590 C C . PHE A 1 73 ? -0.637 -19.312 3.285 1 98.38 73 PHE A C 1
ATOM 592 O O . PHE A 1 73 ? -0.983 -19.797 2.205 1 98.38 73 PHE A O 1
ATOM 599 N N . LEU A 1 74 ? -1.472 -19.156 4.258 1 98.5 74 LEU A N 1
ATOM 600 C CA . LEU A 1 74 ? -2.855 -19.609 4.164 1 98.5 74 LEU A CA 1
ATOM 601 C C . LEU A 1 74 ? -3.631 -18.781 3.145 1 98.5 74 LEU A C 1
ATOM 603 O O . LEU A 1 74 ? -4.523 -19.297 2.471 1 98.5 74 LEU A O 1
ATOM 607 N N . GLU A 1 75 ? -3.271 -17.547 3.104 1 96.75 75 GLU A N 1
ATOM 608 C CA . GLU A 1 75 ? -3.857 -16.719 2.057 1 96.75 75 GLU A CA 1
ATOM 609 C C . GLU A 1 75 ? -3.494 -17.234 0.669 1 96.75 75 GLU A C 1
ATOM 611 O O . GLU A 1 75 ? -4.371 -17.406 -0.182 1 96.75 75 GLU A O 1
ATOM 616 N N . LEU A 1 76 ? -2.264 -17.469 0.507 1 95.5 76 LEU A N 1
ATOM 617 C CA . LEU A 1 76 ? -1.793 -17.969 -0.777 1 95.5 76 LEU A CA 1
ATOM 618 C C . LEU A 1 76 ? -2.449 -19.312 -1.105 1 95.5 76 LEU A C 1
ATOM 620 O O . LEU A 1 76 ? -2.867 -19.547 -2.242 1 95.5 76 LEU A O 1
ATOM 624 N N . ALA A 1 77 ? -2.512 -20.188 -0.167 1 95.56 77 ALA A N 1
ATOM 625 C CA . ALA A 1 77 ? -3.125 -21.5 -0.36 1 95.56 77 ALA A CA 1
ATOM 626 C C . ALA A 1 77 ? -4.598 -21.375 -0.734 1 95.56 77 ALA A C 1
ATOM 628 O O . ALA A 1 77 ? -5.078 -22.047 -1.648 1 95.56 77 ALA A O 1
ATOM 629 N N . SER A 1 78 ? -5.262 -20.469 -0.08 1 94.44 78 SER A N 1
ATOM 630 C CA . SER A 1 78 ? -6.688 -20.281 -0.321 1 94.44 78 SER A CA 1
ATOM 631 C C . SER A 1 78 ? -6.941 -19.656 -1.688 1 94.44 78 SER A C 1
ATOM 633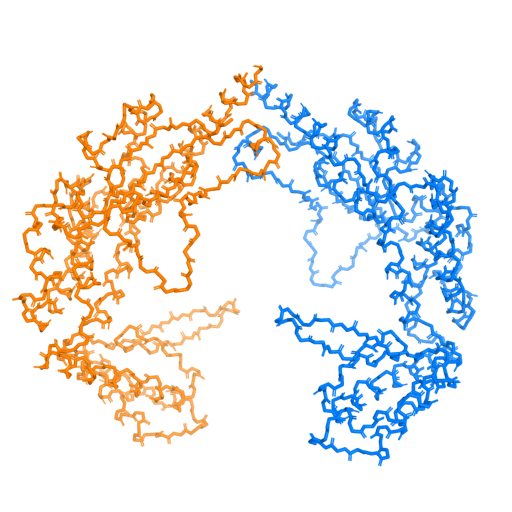 O O . SER A 1 78 ? -8.008 -19.859 -2.275 1 94.44 78 SER A O 1
ATOM 635 N N . GLU A 1 79 ? -5.957 -18.953 -2.16 1 91.31 79 GLU A N 1
ATOM 636 C CA . GLU A 1 79 ? -6.043 -18.344 -3.488 1 91.31 79 GLU A CA 1
ATOM 637 C C . GLU A 1 79 ? -5.664 -19.344 -4.574 1 91.31 79 GLU A C 1
ATOM 639 O O . GLU A 1 79 ? -5.801 -19.062 -5.766 1 91.31 79 GLU A O 1
ATOM 644 N N . GLY A 1 80 ? -5.184 -20.438 -4.145 1 90.62 80 GLY A N 1
ATOM 645 C CA . GLY A 1 80 ? -4.797 -21.469 -5.086 1 90.62 80 GLY A CA 1
ATOM 646 C C . GLY A 1 80 ? -3.443 -21.219 -5.727 1 90.62 80 GLY A C 1
ATOM 647 O O . GLY A 1 80 ? -3.199 -21.641 -6.859 1 90.62 80 GLY A O 1
ATOM 648 N N . GLN A 1 81 ? -2.615 -20.516 -5.016 1 91.5 81 GLN A N 1
ATOM 649 C CA . GLN A 1 81 ? -1.285 -20.266 -5.559 1 91.5 81 GLN A CA 1
ATOM 650 C C . GLN A 1 81 ? -0.442 -21.531 -5.562 1 91.5 81 GLN A C 1
ATOM 652 O O . GLN A 1 81 ? -0.376 -22.234 -4.555 1 91.5 81 GLN A O 1
ATOM 657 N N . THR A 1 82 ? 0.199 -21.766 -6.691 1 91.44 82 THR A N 1
ATOM 658 C CA . THR A 1 82 ? 0.905 -23.016 -6.914 1 91.44 82 THR A CA 1
ATOM 659 C C . THR A 1 82 ? 1.964 -23.25 -5.84 1 91.44 82 THR A C 1
ATOM 661 O O . THR A 1 82 ? 2.086 -24.344 -5.301 1 91.44 82 THR A O 1
ATOM 664 N N . VAL A 1 83 ? 2.658 -22.25 -5.512 1 93.75 83 VAL A N 1
ATOM 665 C CA . VAL A 1 83 ? 3.74 -22.391 -4.543 1 93.75 83 VAL A CA 1
ATOM 666 C C . VAL A 1 83 ? 3.178 -22.875 -3.209 1 93.75 83 VAL A C 1
ATOM 668 O O . VAL A 1 83 ? 3.746 -23.766 -2.578 1 93.75 83 VAL A O 1
ATOM 671 N N . ALA A 1 84 ? 2.107 -22.328 -2.785 1 96 84 ALA A N 1
ATOM 672 C CA . ALA A 1 84 ? 1.503 -22.688 -1.507 1 96 84 ALA A CA 1
ATOM 673 C C . ALA A 1 84 ? 0.89 -24.094 -1.573 1 96 84 ALA A C 1
ATOM 675 O O . ALA A 1 84 ? 0.971 -24.859 -0.61 1 96 84 ALA A O 1
ATOM 676 N N . LEU A 1 85 ? 0.285 -24.375 -2.682 1 95.19 85 LEU A N 1
ATOM 677 C CA . LEU A 1 85 ? -0.292 -25.703 -2.84 1 95.19 85 LEU A CA 1
ATOM 678 C C . LEU A 1 85 ? 0.799 -26.766 -2.869 1 95.19 85 LEU A C 1
ATOM 680 O O . LEU A 1 85 ? 0.628 -27.859 -2.309 1 95.19 85 LEU A O 1
ATOM 684 N N . ASP A 1 86 ? 1.91 -26.422 -3.555 1 96.38 86 ASP A N 1
ATOM 685 C CA . ASP A 1 86 ? 3.041 -27.344 -3.559 1 96.38 86 ASP A CA 1
ATOM 686 C C . ASP A 1 86 ? 3.527 -27.625 -2.139 1 96.38 86 ASP A C 1
ATOM 688 O O . ASP A 1 86 ? 3.826 -28.766 -1.793 1 96.38 86 ASP A O 1
ATOM 692 N N . VAL A 1 87 ? 3.576 -26.609 -1.348 1 97.94 87 VAL A N 1
ATOM 693 C CA . VAL A 1 87 ? 3.99 -26.766 0.042 1 97.94 87 VAL A CA 1
ATOM 694 C C . VAL A 1 87 ? 2.949 -27.578 0.802 1 97.94 87 VAL A C 1
ATOM 696 O O . VAL A 1 87 ? 3.295 -28.516 1.535 1 97.94 87 VAL A O 1
ATOM 699 N N . LEU A 1 88 ? 1.711 -27.312 0.634 1 97.5 88 LEU A N 1
ATOM 700 C CA . LEU A 1 88 ? 0.594 -27.922 1.345 1 97.5 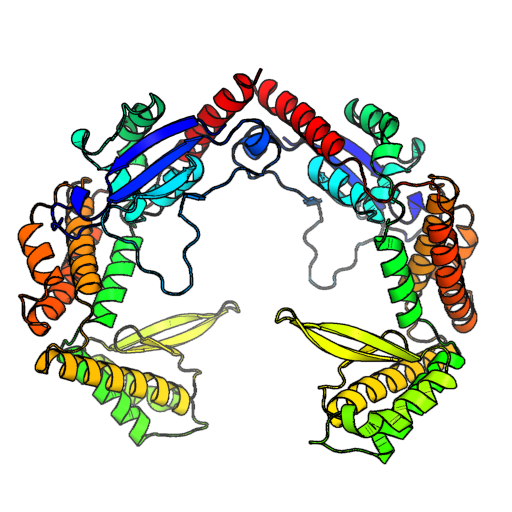88 LEU A CA 1
ATOM 701 C C . LEU A 1 88 ? 0.58 -29.438 1.135 1 97.5 88 LEU A C 1
ATOM 703 O O . LEU A 1 88 ? 0.249 -30.188 2.053 1 97.5 88 LEU A O 1
ATOM 707 N N . PHE A 1 89 ? 0.983 -29.875 -0.014 1 97.31 89 PHE A N 1
ATOM 708 C CA . PHE A 1 89 ? 0.854 -31.297 -0.344 1 97.31 89 PHE A CA 1
ATOM 709 C C . PHE A 1 89 ? 2.217 -31.984 -0.351 1 97.31 89 PHE A C 1
ATOM 711 O O . PHE A 1 89 ? 2.332 -33.156 -0.737 1 97.31 89 PHE A O 1
ATOM 718 N N . ALA A 1 90 ? 3.213 -31.219 -0.008 1 97.94 90 ALA A N 1
ATOM 719 C CA . ALA A 1 90 ? 4.535 -31.844 0.084 1 97.94 90 ALA A CA 1
ATOM 720 C C . ALA A 1 90 ? 4.52 -33.031 1.049 1 97.94 90 ALA A C 1
ATOM 722 O O . ALA A 1 90 ? 3.967 -32.938 2.146 1 97.94 90 ALA A O 1
ATOM 723 N N . PRO A 1 91 ? 5.094 -34.156 0.606 1 97.44 91 PRO A N 1
ATOM 724 C CA . PRO A 1 91 ? 5.133 -35.312 1.501 1 97.44 91 PRO A CA 1
ATOM 725 C C . PRO A 1 91 ? 6.051 -35.094 2.701 1 97.44 91 PRO A C 1
ATOM 727 O O . PRO A 1 91 ? 6.84 -34.156 2.721 1 97.44 91 PRO A O 1
ATOM 730 N N . ALA A 1 92 ? 5.961 -35.938 3.65 1 96.25 92 ALA A N 1
ATOM 731 C CA . ALA A 1 92 ? 6.684 -35.812 4.914 1 96.25 92 ALA A CA 1
ATOM 732 C C . ALA A 1 92 ? 8.195 -35.812 4.684 1 96.25 92 ALA A C 1
ATOM 734 O O . ALA A 1 92 ? 8.93 -35.156 5.402 1 96.25 92 ALA A O 1
ATOM 735 N N . TRP A 1 93 ? 8.609 -36.594 3.66 1 95.81 93 TRP A N 1
ATOM 736 C CA . TRP A 1 93 ? 10.047 -36.719 3.439 1 95.81 93 TRP A CA 1
ATOM 737 C C . TRP A 1 93 ? 10.648 -35.375 2.988 1 95.81 93 TRP A C 1
ATOM 739 O O . TRP A 1 93 ? 11.867 -35.188 3.021 1 95.81 93 TRP A O 1
ATOM 749 N N . ALA A 1 94 ? 9.773 -34.469 2.51 1 96.94 94 ALA A N 1
ATOM 750 C CA . ALA A 1 94 ? 10.273 -33.188 2.014 1 96.94 94 ALA A CA 1
ATOM 751 C C . ALA A 1 94 ? 10.617 -32.25 3.166 1 96.94 94 ALA A C 1
ATOM 753 O O . ALA A 1 94 ? 11.32 -31.266 2.975 1 96.94 94 ALA A O 1
ATOM 754 N N . ALA A 1 95 ? 10.109 -32.531 4.34 1 97.25 95 ALA A N 1
ATOM 755 C CA . ALA A 1 95 ? 10.367 -31.672 5.504 1 97.25 95 ALA A CA 1
ATOM 756 C C . ALA A 1 95 ? 11.805 -31.844 5.988 1 97.25 95 ALA A C 1
ATOM 758 O O . ALA A 1 95 ? 12.297 -32.969 6.129 1 97.25 95 ALA A O 1
ATOM 759 N N . THR A 1 96 ? 12.5 -30.75 6.195 1 95.06 96 THR A N 1
ATOM 760 C CA . THR A 1 96 ? 13.898 -30.781 6.613 1 95.06 96 THR A CA 1
ATOM 761 C C . THR A 1 96 ? 14.008 -30.891 8.133 1 95.06 96 THR A C 1
ATOM 763 O O . THR A 1 96 ? 15.07 -31.219 8.664 1 95.06 96 THR A O 1
ATOM 766 N N . GLU A 1 97 ? 13 -30.578 8.852 1 95.5 97 GLU A N 1
ATOM 767 C CA . GLU A 1 97 ? 12.852 -30.703 10.297 1 95.5 97 GLU A CA 1
ATOM 768 C C . GLU A 1 97 ? 11.414 -31.031 10.68 1 95.5 97 GLU A C 1
ATOM 770 O O . GLU A 1 97 ? 10.492 -30.828 9.883 1 95.5 97 GLU A O 1
ATOM 775 N N . PRO A 1 98 ? 11.273 -31.625 11.852 1 96.31 98 PRO A N 1
ATOM 776 C CA . PRO A 1 98 ? 9.906 -31.922 12.266 1 96.31 98 PRO A CA 1
ATOM 777 C C . PRO A 1 98 ? 9.008 -30.688 12.289 1 96.31 98 PRO A C 1
ATOM 779 O O . PRO A 1 98 ? 9.398 -29.656 12.836 1 96.31 98 PRO A O 1
ATOM 782 N N . PRO A 1 99 ? 7.809 -30.781 11.727 1 97.56 99 PRO A N 1
ATOM 783 C CA . PRO A 1 99 ? 6.902 -29.641 11.711 1 97.56 99 PRO A CA 1
ATOM 784 C C . PRO A 1 99 ? 6.316 -29.328 13.086 1 97.56 99 PRO A C 1
ATOM 786 O O . PRO A 1 99 ? 6.273 -30.203 13.953 1 97.56 99 PRO A O 1
ATOM 789 N N . ALA A 1 100 ? 5.887 -28.125 13.297 1 97.38 100 ALA A N 1
ATOM 790 C CA . ALA A 1 100 ? 5.195 -27.703 14.516 1 97.38 100 ALA A CA 1
ATOM 791 C C . ALA A 1 100 ? 3.752 -28.203 14.523 1 97.38 100 ALA A C 1
ATOM 793 O O . ALA A 1 100 ? 3.217 -28.594 13.484 1 97.38 100 ALA A O 1
ATOM 794 N N . PRO A 1 101 ? 3.178 -28.266 15.688 1 96.62 101 PRO A N 1
ATOM 795 C CA . PRO A 1 101 ? 1.813 -28.781 15.805 1 96.62 101 PRO A CA 1
ATOM 796 C C . PRO A 1 101 ? 0.819 -28.047 14.906 1 96.62 101 PRO A C 1
ATOM 798 O O . PRO A 1 101 ? -0.157 -28.641 14.445 1 96.62 101 PRO A O 1
ATOM 801 N N . GLU A 1 102 ? 1.035 -26.781 14.695 1 97.88 102 GLU A N 1
ATOM 802 C CA . GLU A 1 102 ? 0.148 -26 13.836 1 97.88 102 GLU A CA 1
ATOM 803 C C . GLU A 1 102 ? 0.03 -26.625 12.445 1 97.88 102 GLU A C 1
ATOM 805 O O . GLU A 1 102 ? -1.02 -26.531 11.805 1 97.88 102 GLU A O 1
ATOM 810 N N . TRP A 1 103 ? 1.108 -27.234 11.992 1 98.31 103 TRP A N 1
ATOM 811 C CA . TRP A 1 103 ? 1.087 -27.844 10.664 1 98.31 103 TRP A CA 1
ATOM 812 C C . TRP A 1 103 ? 0.091 -29 10.617 1 98.31 103 TRP A C 1
ATOM 814 O O . TRP A 1 103 ? -0.619 -29.172 9.617 1 98.31 103 TRP A O 1
ATOM 824 N N . GLY A 1 104 ? 0.089 -29.812 11.656 1 97.69 104 GLY A N 1
ATOM 825 C CA . GLY A 1 104 ? -0.91 -30.859 11.742 1 97.69 104 GLY A CA 1
ATOM 826 C C . GLY A 1 104 ? -2.332 -30.344 11.609 1 97.69 104 GLY A C 1
ATOM 827 O O . GLY A 1 104 ? -3.166 -30.984 10.961 1 97.69 104 GLY A O 1
ATOM 828 N N . GLU A 1 105 ? -2.588 -29.234 12.25 1 98.06 105 GLU A N 1
ATOM 829 C CA . GLU A 1 105 ? -3.906 -28.609 12.156 1 98.06 105 GLU A CA 1
ATOM 830 C C . GLU A 1 105 ? -4.207 -28.156 10.734 1 98.06 105 GLU A C 1
ATOM 832 O O . GLU A 1 105 ? -5.332 -28.312 10.25 1 98.06 105 GLU A O 1
ATOM 837 N N . ILE A 1 106 ? -3.193 -27.641 10.109 1 98.5 106 ILE A N 1
ATOM 838 C CA . ILE A 1 106 ? -3.363 -27.188 8.734 1 98.5 106 ILE A CA 1
ATOM 839 C C . ILE A 1 106 ? -3.689 -28.375 7.84 1 98.5 106 ILE A C 1
ATOM 841 O O . ILE A 1 106 ? -4.633 -28.328 7.047 1 98.5 106 ILE A O 1
ATOM 845 N N . ILE A 1 107 ? -2.996 -29.438 8 1 97.88 107 ILE A N 1
ATOM 846 C CA . ILE A 1 107 ? -3.188 -30.625 7.18 1 97.88 107 ILE A CA 1
ATOM 847 C C . ILE A 1 107 ? -4.562 -31.234 7.453 1 97.88 107 ILE A C 1
ATOM 849 O O . ILE A 1 107 ? -5.273 -31.625 6.52 1 97.88 107 ILE A O 1
ATOM 853 N N . ALA A 1 108 ? -4.941 -31.281 8.672 1 97.62 108 ALA A N 1
ATOM 854 C CA . ALA A 1 108 ? -6.238 -31.828 9.047 1 97.62 108 ALA A CA 1
ATOM 855 C C . ALA A 1 108 ? -7.379 -31.031 8.43 1 97.62 108 ALA A C 1
ATOM 857 O O . ALA A 1 108 ? -8.477 -31.547 8.219 1 97.62 108 ALA A O 1
ATOM 858 N N . ASN A 1 109 ? -7.113 -29.781 8.133 1 97.81 109 ASN A N 1
ATOM 859 C CA . ASN A 1 109 ? -8.172 -28.906 7.637 1 97.81 109 ASN A CA 1
ATOM 860 C C . ASN A 1 109 ? -7.867 -28.422 6.223 1 97.81 109 ASN A C 1
ATOM 862 O O . ASN A 1 109 ? -8.398 -27.391 5.793 1 97.81 109 ASN A O 1
ATOM 866 N N . ARG A 1 110 ? -6.984 -29.078 5.527 1 96.19 110 ARG A N 1
ATOM 867 C CA . ARG A 1 110 ? -6.535 -28.594 4.227 1 96.19 110 ARG A CA 1
ATOM 868 C C . ARG A 1 110 ? -7.703 -28.516 3.244 1 96.19 110 ARG A C 1
ATOM 870 O O . ARG A 1 110 ? -7.699 -27.672 2.336 1 96.19 110 ARG A O 1
ATOM 877 N N . HIS A 1 111 ? -8.75 -29.359 3.428 1 94.25 111 HIS A N 1
ATOM 878 C CA . HIS A 1 111 ? -9.922 -29.344 2.553 1 94.25 111 HIS A CA 1
ATOM 879 C C . HIS A 1 111 ? -10.625 -28 2.592 1 94.25 111 HIS A C 1
ATOM 881 O O . HIS A 1 111 ? -11.336 -27.641 1.649 1 94.25 111 HIS A O 1
ATOM 887 N N . ARG A 1 112 ? -10.445 -27.25 3.613 1 96.19 112 ARG A N 1
ATOM 888 C CA . ARG A 1 112 ? -11.109 -25.969 3.793 1 96.19 112 ARG A CA 1
ATOM 889 C C . ARG A 1 112 ? -10.422 -24.875 2.969 1 96.19 112 ARG A C 1
ATOM 891 O O . ARG A 1 112 ? -10.969 -23.797 2.781 1 96.19 112 ARG A O 1
ATOM 898 N N . LEU A 1 113 ? -9.227 -25.172 2.459 1 96.06 113 LEU A N 1
ATOM 899 C CA . LEU A 1 113 ? -8.438 -24.203 1.71 1 96.06 113 LEU A CA 1
ATOM 900 C C . LEU A 1 113 ? -8.664 -24.359 0.21 1 96.06 113 LEU A C 1
ATOM 902 O O . LEU A 1 113 ? -8.438 -23.422 -0.558 1 96.06 113 LEU A O 1
ATOM 906 N N . LEU A 1 114 ? -9.086 -25.5 -0.19 1 93.75 114 LEU A N 1
ATOM 907 C CA . LEU A 1 114 ? -9.117 -25.875 -1.601 1 93.75 114 LEU A CA 1
ATOM 908 C C . LEU A 1 114 ? -10.406 -25.391 -2.26 1 93.75 114 LEU A C 1
ATOM 910 O O . LEU A 1 114 ? -11.484 -25.484 -1.664 1 93.75 114 LEU A O 1
ATOM 914 N N . THR A 1 115 ? -10.258 -24.812 -3.424 1 91.25 115 THR A N 1
ATOM 915 C CA . THR A 1 115 ? -11.414 -24.328 -4.168 1 91.25 115 THR A CA 1
ATOM 916 C C . THR A 1 115 ? -11.312 -24.719 -5.641 1 91.25 115 THR A C 1
ATOM 918 O O . THR A 1 115 ? -10.242 -25.109 -6.113 1 91.25 115 THR A O 1
ATOM 921 N N . ARG A 1 116 ? -12.531 -24.719 -6.219 1 84.62 116 ARG A N 1
ATOM 922 C CA . ARG A 1 116 ? -12.594 -25 -7.648 1 84.62 116 ARG A CA 1
ATOM 923 C C . ARG A 1 116 ? -11.953 -23.875 -8.453 1 84.62 116 ARG A C 1
ATOM 925 O O . ARG A 1 116 ? -11.492 -24.094 -9.578 1 84.62 116 ARG A O 1
ATOM 932 N N . LYS A 1 117 ? -12.188 -22.719 -7.805 1 65.94 117 LYS A N 1
ATOM 933 C CA . LYS A 1 117 ? -11.633 -21.562 -8.492 1 65.94 117 LYS A CA 1
ATOM 934 C C . LYS A 1 117 ? -10.109 -21.531 -8.375 1 65.94 117 LYS A C 1
ATOM 936 O O . LYS A 1 117 ? -9.484 -20.484 -8.594 1 65.94 117 LYS A O 1
ATOM 941 N N . SER A 1 118 ? -9.594 -22.719 -7.77 1 61.34 118 SER A N 1
ATOM 942 C CA . SER A 1 118 ? -8.141 -22.609 -7.863 1 61.34 118 SER A CA 1
ATOM 943 C C . SER A 1 118 ? -7.715 -22.062 -9.219 1 61.34 118 SER A C 1
ATOM 945 O O . SER A 1 118 ? -7.234 -22.812 -10.07 1 61.34 118 SER A O 1
ATOM 947 N N . ALA A 1 119 ? -8.477 -21.016 -9.516 1 55.5 119 ALA A N 1
ATOM 948 C CA . ALA A 1 119 ? -8.492 -20.094 -10.648 1 55.5 119 ALA A CA 1
ATOM 949 C C . ALA A 1 119 ? -7.078 -19.734 -11.078 1 55.5 119 ALA A C 1
ATOM 951 O O . ALA A 1 119 ? -6.805 -19.594 -12.273 1 55.5 119 ALA A O 1
ATOM 952 N N . ALA A 1 120 ? -6.254 -19.875 -10.086 1 67.12 120 ALA A N 1
ATOM 953 C CA . ALA A 1 120 ? -4.895 -19.469 -10.43 1 67.12 120 ALA A CA 1
ATOM 954 C C . ALA A 1 120 ? -4.27 -20.453 -11.422 1 67.12 120 ALA A C 1
ATOM 956 O O . ALA A 1 120 ? -3.588 -20.031 -12.359 1 67.12 120 ALA A O 1
ATOM 957 N N . PHE A 1 121 ? -4.699 -21.672 -11.266 1 72.62 121 PHE A N 1
ATOM 958 C CA . PHE A 1 121 ? -4.156 -22.672 -12.18 1 72.62 121 PHE A CA 1
ATOM 959 C C . PHE A 1 121 ? -4.711 -22.484 -13.586 1 72.62 121 PHE A C 1
ATOM 961 O O . PHE A 1 121 ? -3.969 -22.562 -14.562 1 72.62 121 PHE A O 1
ATOM 968 N N . ILE A 1 122 ? -5.957 -22.188 -13.578 1 71.31 122 ILE A N 1
ATOM 969 C CA . ILE A 1 122 ? -6.613 -22.031 -14.867 1 71.31 122 ILE A CA 1
ATOM 970 C C . ILE A 1 122 ? -6.062 -20.797 -15.578 1 71.31 122 ILE A C 1
ATOM 972 O O . ILE A 1 122 ? -5.719 -20.859 -16.766 1 71.31 122 ILE A O 1
ATOM 976 N N . GLY A 1 123 ? -6.09 -19.812 -14.805 1 76.25 123 GLY A N 1
ATOM 977 C CA . GLY A 1 123 ? -5.535 -18.594 -15.367 1 76.25 123 GLY A CA 1
ATOM 978 C C . GLY A 1 123 ? -4.102 -18.766 -15.844 1 76.25 123 GLY A C 1
ATOM 979 O O . GLY A 1 123 ? -3.742 -18.297 -16.922 1 76.25 123 GLY A O 1
ATOM 980 N N . TYR A 1 124 ? -3.406 -19.438 -15.016 1 80.69 124 TYR A N 1
ATOM 981 C CA . TYR A 1 124 ? -2.016 -19.688 -15.383 1 80.69 124 TYR A CA 1
ATOM 982 C C . TYR A 1 124 ? -1.928 -20.562 -16.641 1 80.69 124 TYR A C 1
ATOM 984 O O . TYR A 1 124 ? -1.171 -20.25 -17.562 1 80.69 124 TYR A O 1
ATOM 992 N N . ALA A 1 125 ? -2.637 -21.578 -16.656 1 75.06 125 ALA A N 1
ATOM 993 C CA . ALA A 1 125 ? -2.645 -22.469 -17.812 1 75.06 125 ALA A CA 1
ATOM 994 C C . ALA A 1 125 ? -3.021 -21.719 -19.078 1 75.06 125 ALA A C 1
ATOM 996 O O . ALA A 1 125 ? -2.408 -21.922 -20.141 1 75.06 125 ALA A O 1
ATOM 997 N N . ARG A 1 126 ? -3.959 -20.938 -18.953 1 75.31 126 ARG A N 1
ATOM 998 C CA . ARG A 1 126 ? -4.395 -20.125 -20.078 1 75.31 126 ARG A CA 1
ATOM 999 C C . ARG A 1 126 ? -3.279 -19.203 -20.562 1 75.31 126 ARG A C 1
ATOM 1001 O O . ARG A 1 126 ? -3.021 -19.094 -21.75 1 75.31 126 ARG A O 1
ATOM 1008 N N . GLN A 1 127 ? -2.691 -18.641 -19.641 1 79.69 127 GLN A N 1
ATOM 1009 C CA . GLN A 1 127 ? -1.587 -17.734 -19.969 1 79.69 127 GLN A CA 1
ATOM 1010 C C . GLN A 1 127 ? -0.459 -18.484 -20.672 1 79.69 127 GLN A C 1
ATOM 1012 O O . GLN A 1 127 ? 0.113 -17.984 -21.641 1 79.69 127 GLN A O 1
ATOM 1017 N N . GLN A 1 128 ? -0.184 -19.641 -20.203 1 78.38 128 GLN A N 1
ATOM 1018 C CA . GLN A 1 128 ? 0.894 -20.422 -20.797 1 78.38 128 GLN A CA 1
ATOM 1019 C C . GLN A 1 128 ? 0.517 -20.922 -22.188 1 78.38 128 GLN A C 1
ATOM 1021 O O . GLN A 1 128 ? 1.346 -20.906 -23.094 1 78.38 128 GLN A O 1
ATOM 1026 N N . ALA A 1 129 ? -0.677 -21.281 -22.344 1 73.69 129 ALA A N 1
ATOM 1027 C CA . ALA A 1 129 ? -1.154 -21.703 -23.656 1 73.69 129 ALA A CA 1
ATOM 1028 C C . ALA A 1 129 ? -1.076 -20.562 -24.656 1 73.69 129 ALA A C 1
ATOM 1030 O O . ALA A 1 129 ? -0.71 -20.766 -25.812 1 73.69 129 ALA A O 1
ATOM 1031 N N . ASN A 1 130 ? -1.479 -19.484 -24.219 1 73.38 130 ASN A N 1
ATOM 1032 C CA . ASN A 1 130 ? -1.404 -18.312 -25.062 1 73.38 130 ASN A CA 1
ATOM 1033 C C . ASN A 1 130 ? 0.04 -17.953 -25.406 1 73.38 130 ASN A C 1
ATOM 1035 O O . ASN A 1 130 ? 0.324 -17.5 -26.516 1 73.38 130 ASN A O 1
ATOM 1039 N N . LYS A 1 131 ? 0.788 -18.188 -24.469 1 74.75 131 LYS A N 1
ATOM 1040 C CA . LYS A 1 131 ? 2.189 -17.797 -24.625 1 74.75 131 LYS A CA 1
ATOM 1041 C C . LYS A 1 131 ? 2.934 -18.797 -25.5 1 74.75 131 LYS A C 1
ATOM 1043 O O . LYS A 1 131 ? 3.756 -18.406 -26.328 1 74.75 131 LYS A O 1
ATOM 1048 N N . TYR A 1 132 ? 2.566 -20.047 -25.469 1 75.75 132 TYR A N 1
ATOM 1049 C CA . TYR A 1 132 ? 3.402 -21.047 -26.125 1 75.75 132 TYR A CA 1
ATOM 1050 C C . TYR A 1 132 ? 2.633 -21.766 -27.219 1 75.75 132 TYR A C 1
ATOM 1052 O O . TYR A 1 132 ? 3.229 -22.438 -28.062 1 75.75 132 TYR A O 1
ATOM 1060 N N . GLY A 1 133 ? 1.364 -21.578 -27.188 1 73.5 133 GLY A N 1
ATOM 1061 C CA . GLY A 1 133 ? 0.523 -22.297 -28.141 1 73.5 133 GLY A CA 1
ATOM 1062 C C . GLY A 1 133 ? 0.771 -21.891 -29.578 1 73.5 133 GLY A C 1
ATOM 1063 O O . GLY A 1 133 ? 1.071 -20.734 -29.859 1 73.5 133 GLY A O 1
ATOM 1064 N N . ILE A 1 134 ? 0.722 -22.859 -30.5 1 66.31 134 ILE A N 1
ATOM 1065 C CA . ILE A 1 134 ? 0.907 -22.609 -31.922 1 66.31 134 ILE A CA 1
ATOM 1066 C C . ILE A 1 134 ? -0.222 -23.266 -32.719 1 66.31 134 ILE A C 1
ATOM 1068 O O . ILE A 1 134 ? -0.031 -23.688 -33.875 1 66.31 134 ILE A O 1
ATOM 1072 N N . ARG A 1 135 ? -1.267 -23.359 -32.031 1 70.06 135 ARG A N 1
ATOM 1073 C CA . ARG A 1 135 ? -2.367 -24 -32.719 1 70.06 135 ARG A CA 1
ATOM 1074 C C . ARG A 1 135 ? -2.693 -23.266 -34.031 1 70.06 135 ARG A C 1
ATOM 1076 O O . ARG A 1 135 ? -2.807 -22.047 -34.031 1 70.06 135 ARG A O 1
ATOM 1083 N N . GLY A 1 136 ? -2.736 -24.094 -35.031 1 72.81 136 GLY A N 1
ATOM 1084 C CA . GLY A 1 136 ? -3.006 -23.547 -36.344 1 72.81 136 GLY A CA 1
ATOM 1085 C C . GLY A 1 136 ? -4.273 -22.719 -36.406 1 72.81 136 GLY A C 1
ATOM 1086 O O . GLY A 1 136 ? -4.316 -21.688 -37.094 1 72.81 136 GLY A O 1
ATOM 1087 N N . SER A 1 137 ? -5.168 -23.125 -35.656 1 78.31 137 SER A N 1
ATOM 1088 C CA . SER A 1 137 ? -6.441 -22.406 -35.656 1 78.31 137 SER A CA 1
ATOM 1089 C C . SER A 1 137 ? -6.293 -21.016 -35.062 1 78.31 137 SER A C 1
ATOM 1091 O O . SER A 1 137 ? -6.941 -20.078 -35.5 1 78.31 137 SER A O 1
ATOM 1093 N N . ARG A 1 138 ? -5.438 -20.891 -34.125 1 80.12 138 ARG A N 1
ATOM 1094 C CA . ARG A 1 138 ? -5.195 -19.578 -33.531 1 80.12 138 ARG A CA 1
ATOM 1095 C C . ARG A 1 138 ? -4.457 -18.656 -34.5 1 80.12 138 ARG A C 1
ATOM 1097 O O . ARG A 1 138 ? -4.789 -17.484 -34.594 1 80.12 138 ARG A O 1
ATOM 1104 N N . VAL A 1 139 ? -3.547 -19.25 -35.125 1 80.31 139 VAL A N 1
ATOM 1105 C CA . VAL A 1 139 ? -2.805 -18.484 -36.125 1 80.31 139 VAL A CA 1
ATOM 1106 C C . VAL A 1 139 ? -3.752 -18.016 -37.219 1 80.31 139 VAL A C 1
ATOM 1108 O O . VAL A 1 139 ? -3.736 -16.844 -37.625 1 80.31 139 VAL A O 1
ATOM 1111 N N . ALA A 1 140 ? -4.586 -18.969 -37.656 1 83.12 140 ALA A N 1
ATOM 1112 C CA . ALA A 1 140 ? -5.547 -18.641 -38.688 1 83.12 140 ALA A CA 1
ATOM 1113 C C . ALA A 1 140 ? -6.488 -17.531 -38.25 1 83.12 140 ALA A C 1
ATOM 1115 O O . ALA A 1 140 ? -6.754 -16.594 -39 1 83.12 140 ALA A O 1
ATOM 1116 N N . ALA A 1 141 ? -6.957 -17.609 -37.125 1 88.62 141 ALA A N 1
ATOM 1117 C CA . ALA A 1 141 ? -7.879 -16.594 -36.594 1 88.62 141 ALA A CA 1
ATOM 1118 C C . ALA A 1 141 ? -7.199 -15.234 -36.5 1 88.62 141 ALA A C 1
ATOM 1120 O O . ALA A 1 141 ? -7.762 -14.227 -36.938 1 88.62 141 ALA A O 1
ATOM 1121 N N . SER A 1 142 ? -6.055 -15.203 -35.969 1 90.25 142 SER A N 1
ATOM 1122 C CA . SER A 1 142 ? -5.34 -13.938 -35.812 1 90.25 142 SER A CA 1
ATOM 1123 C C . SER A 1 142 ? -4.992 -13.305 -37.156 1 90.25 142 SER A C 1
ATOM 1125 O O . SER A 1 142 ? -5.109 -12.086 -37.312 1 90.25 142 SER A O 1
ATOM 1127 N N . ARG A 1 143 ? -4.605 -14.102 -38.062 1 89.12 143 ARG A N 1
ATOM 1128 C CA . ARG A 1 143 ? -4.277 -13.602 -39.406 1 89.12 143 ARG A CA 1
ATOM 1129 C C . ARG A 1 143 ? -5.512 -13.039 -40.094 1 89.12 143 ARG A C 1
ATOM 1131 O O . ARG A 1 143 ? -5.438 -12.016 -40.781 1 89.12 143 ARG A O 1
ATOM 1138 N N . ALA A 1 144 ? -6.586 -13.766 -39.906 1 92.5 144 ALA A N 1
ATOM 1139 C CA . ALA A 1 144 ? -7.84 -13.289 -40.5 1 92.5 144 ALA A CA 1
ATOM 1140 C C . ALA A 1 144 ? -8.242 -11.945 -39.906 1 92.5 144 ALA A C 1
ATOM 1142 O O . ALA A 1 144 ? -8.656 -11.039 -40.625 1 92.5 144 ALA A O 1
ATOM 1143 N N . ALA A 1 145 ? -8.141 -11.844 -38.656 1 95.44 145 ALA A N 1
ATOM 1144 C CA . ALA A 1 145 ? -8.453 -10.586 -38 1 95.44 145 ALA A CA 1
ATOM 1145 C C . ALA A 1 145 ? -7.531 -9.461 -38.469 1 95.44 145 ALA A C 1
ATOM 1147 O O . ALA A 1 145 ? -7.992 -8.367 -38.781 1 95.44 145 ALA A O 1
ATOM 1148 N N . LEU A 1 146 ? -6.297 -9.742 -38.531 1 94.56 146 LEU A N 1
ATOM 1149 C CA . LEU A 1 146 ? -5.328 -8.75 -39 1 94.56 146 LEU A CA 1
ATOM 1150 C C . LEU A 1 146 ? -5.641 -8.297 -40.406 1 94.56 146 LEU A C 1
ATOM 1152 O O . LEU A 1 146 ? -5.543 -7.109 -40.719 1 94.56 146 LEU A O 1
ATOM 1156 N N . LYS A 1 147 ? -5.941 -9.25 -41.25 1 94.06 147 LYS A N 1
ATOM 1157 C CA . LYS A 1 147 ? -6.277 -8.93 -42.625 1 94.06 147 LYS A CA 1
ATOM 1158 C C . LYS A 1 147 ? -7.469 -7.984 -42.688 1 94.06 147 LYS A C 1
ATOM 1160 O O . LYS A 1 147 ? -7.438 -6.992 -43.438 1 94.06 147 LYS A O 1
ATOM 1165 N N . LEU A 1 148 ? -8.508 -8.281 -41.969 1 94.94 148 LEU A N 1
ATOM 1166 C CA . LEU A 1 148 ? -9.68 -7.422 -41.906 1 94.94 148 LEU A CA 1
ATOM 1167 C C . LEU A 1 148 ? -9.305 -6.008 -41.5 1 94.94 148 LEU A C 1
ATOM 1169 O O . LEU A 1 148 ? -9.734 -5.035 -42.125 1 94.94 148 LEU A O 1
ATOM 1173 N N . LEU A 1 149 ? -8.531 -5.93 -40.469 1 95.38 149 LEU A N 1
ATOM 1174 C CA . LEU A 1 149 ? -8.148 -4.637 -39.938 1 95.38 149 LEU A CA 1
ATOM 1175 C C . LEU A 1 149 ? -7.227 -3.885 -40.875 1 95.38 149 LEU A C 1
ATOM 1177 O O . LEU A 1 149 ? -7.316 -2.66 -41 1 95.38 149 LEU A O 1
ATOM 1181 N N . ALA A 1 150 ? -6.367 -4.621 -41.531 1 94.06 150 ALA A N 1
ATOM 1182 C CA . ALA A 1 150 ? -5.465 -4.023 -42.5 1 94.06 150 ALA A CA 1
ATOM 1183 C C . ALA A 1 150 ? -6.242 -3.475 -43.688 1 94.06 150 ALA A C 1
ATOM 1185 O O . ALA A 1 150 ? -5.93 -2.395 -44.219 1 94.06 150 ALA A O 1
ATOM 1186 N N . ASP A 1 151 ? -7.207 -4.262 -44.156 1 93.75 151 ASP A N 1
ATOM 1187 C CA . ASP A 1 151 ? -8.023 -3.867 -45.312 1 93.75 151 ASP A CA 1
ATOM 1188 C C . ASP A 1 151 ? -8.836 -2.609 -45 1 93.75 151 ASP A C 1
ATOM 1190 O O . ASP A 1 151 ? -9.102 -1.801 -45.875 1 93.75 151 ASP A O 1
ATOM 1194 N N . ALA A 1 152 ? -9.219 -2.484 -43.781 1 92.25 152 ALA A N 1
ATOM 1195 C CA . ALA A 1 152 ? -10.047 -1.355 -43.375 1 92.25 152 ALA A CA 1
ATOM 1196 C C . ALA A 1 152 ? -9.234 -0.337 -42.562 1 92.25 152 ALA A C 1
ATOM 1198 O O . ALA A 1 152 ? -9.797 0.449 -41.812 1 92.25 152 ALA A O 1
ATOM 1199 N N . PHE A 1 153 ? -7.934 -0.387 -42.75 1 90.38 153 PHE A N 1
ATOM 1200 C CA . PHE A 1 153 ? -7.043 0.364 -41.875 1 90.38 153 PHE A CA 1
ATOM 1201 C C . PHE A 1 153 ? -7.406 1.843 -41.875 1 90.38 153 PHE A C 1
ATOM 1203 O O . PHE A 1 153 ? -7.586 2.447 -42.938 1 90.38 153 PHE A O 1
ATOM 1210 N N . SER A 1 154 ? -7.648 2.326 -40.75 1 87.69 154 SER A N 1
ATOM 1211 C CA . SER A 1 154 ? -7.945 3.732 -40.5 1 87.69 154 SER A CA 1
ATOM 1212 C C . SER A 1 154 ? -7.414 4.176 -39.156 1 87.69 154 SER A C 1
ATOM 1214 O O . SER A 1 154 ? -7.527 3.443 -38.156 1 87.69 154 SER A O 1
ATOM 1216 N N . SER A 1 155 ? -6.789 5.273 -39.156 1 85.06 155 SER A N 1
ATOM 1217 C CA . SER A 1 155 ? -6.246 5.785 -37.906 1 85.06 155 SER A CA 1
ATOM 1218 C C . SER A 1 155 ? -7.348 6.379 -37.031 1 85.06 155 SER A C 1
ATOM 1220 O O . SER A 1 155 ? -7.18 6.508 -35.812 1 85.06 155 SER A O 1
ATOM 1222 N N . THR A 1 156 ? -8.523 6.688 -37.531 1 87.12 156 THR A N 1
ATOM 1223 C CA . THR A 1 156 ? -9.531 7.445 -36.812 1 87.12 156 THR A CA 1
ATOM 1224 C C . THR A 1 156 ? -10.781 6.605 -36.594 1 87.12 156 THR A C 1
ATOM 1226 O O . THR A 1 156 ? -11.453 6.734 -35.562 1 87.12 156 THR A O 1
ATOM 1229 N N . ASP A 1 157 ? -11.07 5.707 -37.562 1 91.69 157 ASP A N 1
ATOM 1230 C CA . ASP A 1 157 ? -12.312 4.941 -37.469 1 91.69 157 ASP A CA 1
ATOM 1231 C C . ASP A 1 157 ? -12.258 3.953 -36.312 1 91.69 157 ASP A C 1
ATOM 1233 O O . ASP A 1 157 ? -11.188 3.451 -35.969 1 91.69 157 ASP A O 1
ATOM 1237 N N . LYS A 1 158 ? -13.398 3.768 -35.688 1 94.69 158 LYS A N 1
ATOM 1238 C CA . LYS A 1 158 ? -13.516 2.846 -34.562 1 94.69 158 LYS A CA 1
ATOM 1239 C C . LYS A 1 158 ? -13.867 1.438 -35.031 1 94.69 158 LYS A C 1
ATOM 1241 O O . LYS A 1 158 ? -14.414 1.264 -36.125 1 94.69 158 LYS A O 1
ATOM 1246 N N . LEU A 1 159 ? -13.531 0.401 -34.25 1 94.12 159 LEU A N 1
ATOM 1247 C CA . LEU A 1 159 ? -13.789 -1.003 -34.531 1 94.12 159 LEU A CA 1
ATOM 1248 C C . LEU A 1 159 ? -15.273 -1.245 -34.812 1 94.12 159 LEU A C 1
ATOM 1250 O O . LEU A 1 159 ? -15.633 -2.119 -35.594 1 94.12 159 LEU A O 1
ATOM 1254 N N . ALA A 1 160 ? -16 -0.369 -34.188 1 93.75 160 ALA A N 1
ATOM 1255 C CA . ALA A 1 160 ? -17.453 -0.519 -34.281 1 93.75 160 ALA A CA 1
ATOM 1256 C C . ALA A 1 160 ? -17.906 -0.435 -35.75 1 93.75 160 ALA A C 1
ATOM 1258 O O . ALA A 1 160 ? -18.906 -1.043 -36.125 1 93.75 160 ALA A O 1
ATOM 1259 N N . THR A 1 161 ? -17.188 0.252 -36.531 1 94.12 161 THR A N 1
ATOM 1260 C CA . THR A 1 161 ? -17.547 0.425 -37.938 1 94.12 161 THR A CA 1
ATOM 1261 C C . THR A 1 161 ? -17.438 -0.897 -38.719 1 94.12 161 THR A C 1
ATOM 1263 O O . THR A 1 161 ? -17.969 -1.04 -39.812 1 94.12 161 THR A O 1
ATOM 1266 N N . LEU A 1 162 ? -16.719 -1.83 -38.156 1 94.44 162 LEU A N 1
ATOM 1267 C CA . LEU A 1 162 ? -16.5 -3.117 -38.812 1 94.44 162 LEU A CA 1
ATOM 1268 C C . LEU A 1 162 ? -17.359 -4.207 -38.188 1 94.44 162 LEU A C 1
ATOM 1270 O O . LEU A 1 162 ? -17.031 -5.391 -38.281 1 94.44 162 LEU A O 1
ATOM 1274 N N . ASP A 1 163 ? -18.438 -3.869 -37.562 1 94.75 163 ASP A N 1
ATOM 1275 C CA . ASP A 1 163 ? -19.266 -4.781 -36.781 1 94.75 163 ASP A CA 1
ATOM 1276 C C . ASP A 1 163 ? -19.719 -5.98 -37.625 1 94.75 163 ASP A C 1
ATOM 1278 O O . ASP A 1 163 ? -19.531 -7.129 -37.219 1 94.75 163 ASP A O 1
ATOM 1282 N N . VAL A 1 164 ? -20.25 -5.777 -38.781 1 93.56 164 VAL A N 1
ATOM 1283 C CA . VAL A 1 164 ? -20.797 -6.828 -39.625 1 93.56 164 VAL A CA 1
ATOM 1284 C C . VAL A 1 164 ? -19.688 -7.809 -40 1 93.56 164 VAL A C 1
ATOM 1286 O O . VAL A 1 164 ? -19.859 -9.023 -39.906 1 93.56 164 VAL A O 1
ATOM 1289 N N . SER A 1 165 ? -18.547 -7.266 -40.438 1 95 165 SER A N 1
ATOM 1290 C CA . SER A 1 165 ? -17.422 -8.102 -40.844 1 95 165 SER A CA 1
ATOM 1291 C C . SER A 1 165 ? -16.875 -8.891 -39.656 1 95 165 SER A C 1
ATOM 1293 O O . SER A 1 165 ? -16.484 -10.047 -39.812 1 95 165 SER A O 1
ATOM 1295 N N . ILE A 1 166 ? -16.797 -8.273 -38.469 1 95.94 166 ILE A N 1
ATOM 1296 C CA . ILE A 1 166 ? -16.266 -8.914 -37.281 1 95.94 166 ILE A CA 1
ATOM 1297 C C . ILE A 1 166 ? -17.188 -10.07 -36.875 1 95.94 166 ILE A C 1
ATOM 1299 O O . ILE A 1 166 ? -16.703 -11.164 -36.531 1 95.94 166 ILE A O 1
ATOM 1303 N N . ARG A 1 167 ? -18.453 -9.836 -36.938 1 94.25 167 ARG A N 1
ATOM 1304 C CA . ARG A 1 167 ? -19.391 -10.898 -36.594 1 94.25 167 ARG A CA 1
ATOM 1305 C C . ARG A 1 167 ? -19.25 -12.07 -37.562 1 94.25 167 ARG A C 1
ATOM 1307 O O . ARG A 1 167 ? -19.328 -13.234 -37.156 1 94.25 167 ARG A O 1
ATOM 1314 N N . ALA A 1 168 ? -19.094 -11.812 -38.812 1 93.44 168 ALA A N 1
ATOM 1315 C CA . ALA A 1 168 ? -18.891 -12.867 -39.812 1 93.44 168 ALA A CA 1
ATOM 1316 C C . ALA A 1 168 ? -17.656 -13.695 -39.469 1 93.44 168 ALA A C 1
ATOM 1318 O O . ALA A 1 168 ? -17.688 -14.922 -39.594 1 93.44 168 ALA A O 1
ATOM 1319 N N . LEU A 1 169 ? -16.578 -13.023 -39.094 1 93.88 169 LEU A N 1
ATOM 1320 C CA . LEU A 1 169 ? -15.352 -13.719 -38.75 1 93.88 169 LEU A CA 1
ATOM 1321 C C . LEU A 1 169 ? -15.555 -14.578 -37.5 1 93.88 169 LEU A C 1
ATOM 1323 O O . LEU A 1 169 ? -15.023 -15.688 -37.438 1 93.88 169 LEU A O 1
ATOM 1327 N N . CYS A 1 170 ? -16.234 -14.055 -36.531 1 93.44 170 CYS A N 1
ATOM 1328 C CA . CYS A 1 170 ? -16.484 -14.789 -35.281 1 93.44 170 CYS A CA 1
ATOM 1329 C C . CYS A 1 170 ? -17.266 -16.078 -35.562 1 93.44 170 CYS A C 1
ATOM 1331 O O . CYS A 1 170 ? -17.078 -17.078 -34.844 1 93.44 170 CYS A O 1
ATOM 1333 N N . ASP A 1 171 ? -18.047 -16.094 -36.594 1 90.75 171 ASP A N 1
ATOM 1334 C CA . ASP A 1 171 ? -18.828 -17.281 -36.969 1 90.75 171 ASP A CA 1
ATOM 1335 C C . ASP A 1 171 ? -17.938 -18.359 -37.594 1 90.75 171 ASP A C 1
ATOM 1337 O O . ASP A 1 171 ? -18.266 -19.547 -37.531 1 90.75 171 ASP A O 1
ATOM 1341 N N . THR A 1 172 ? -16.875 -17.938 -38.156 1 90.5 172 THR A N 1
ATOM 1342 C CA . THR A 1 172 ? -16.078 -18.891 -38.938 1 90.5 172 THR A CA 1
ATOM 1343 C C . THR A 1 172 ? -14.82 -19.297 -38.188 1 90.5 172 THR A C 1
ATOM 1345 O O . THR A 1 172 ? -14.117 -20.219 -38.594 1 90.5 172 THR A O 1
ATOM 1348 N N . HIS A 1 173 ? -14.492 -18.547 -37.188 1 89.38 173 HIS A N 1
ATOM 1349 C CA . HIS A 1 173 ? -13.273 -18.844 -36.438 1 89.38 173 HIS A CA 1
ATOM 1350 C C . HIS A 1 173 ? -13.57 -19.141 -34.969 1 89.38 173 HIS A C 1
ATOM 1352 O O . HIS A 1 173 ? -14.203 -18.328 -34.281 1 89.38 173 HIS A O 1
ATOM 1358 N N . GLU A 1 174 ? -13.023 -20.219 -34.531 1 83.31 174 GLU A N 1
ATOM 1359 C CA . GLU A 1 174 ? -13.359 -20.703 -33.188 1 83.31 174 GLU A CA 1
ATOM 1360 C C . GLU A 1 174 ? -12.688 -19.859 -32.125 1 83.31 174 GLU A C 1
ATOM 1362 O O . GLU A 1 174 ? -13.156 -19.812 -30.969 1 83.31 174 GLU A O 1
ATOM 1367 N N . HIS A 1 175 ? -11.664 -19.125 -32.438 1 86.25 175 HIS A N 1
ATOM 1368 C CA . HIS A 1 175 ? -10.922 -18.375 -31.422 1 86.25 175 HIS A CA 1
ATOM 1369 C C . HIS A 1 175 ? -11.289 -16.891 -31.469 1 86.25 175 HIS A C 1
ATOM 1371 O O . HIS A 1 175 ? -10.469 -16.031 -31.125 1 86.25 175 HIS A O 1
ATOM 1377 N N . MET A 1 176 ? -12.508 -16.609 -32 1 91.75 176 MET A N 1
ATOM 1378 C CA . MET A 1 176 ? -13.047 -15.258 -32 1 91.75 176 MET A CA 1
ATOM 1379 C C . MET A 1 176 ? -14.438 -15.219 -31.375 1 91.75 176 MET A C 1
ATOM 1381 O O . MET A 1 176 ? -15.234 -16.141 -31.562 1 91.75 176 MET A O 1
ATOM 1385 N N . ALA A 1 177 ? -14.602 -14.203 -30.578 1 93 177 ALA A N 1
ATOM 1386 C CA . ALA A 1 177 ? -15.93 -14.039 -29.984 1 93 177 ALA A CA 1
ATOM 1387 C C . ALA A 1 177 ? -16.188 -12.578 -29.641 1 93 177 ALA A C 1
ATOM 1389 O O . ALA A 1 177 ? -15.258 -11.781 -29.547 1 93 177 ALA A O 1
ATOM 1390 N N . LEU A 1 178 ? -17.453 -12.281 -29.5 1 93.44 178 LEU A N 1
ATOM 1391 C CA . LEU A 1 178 ? -17.859 -10.969 -29.016 1 93.44 178 LEU A CA 1
ATOM 1392 C C . LEU A 1 178 ? -18.438 -11.062 -27.609 1 93.44 178 LEU A C 1
ATOM 1394 O O . LEU A 1 178 ? -19.172 -12 -27.297 1 93.44 178 LEU A O 1
ATOM 1398 N N . HIS A 1 179 ? -17.953 -10.211 -26.781 1 92.25 179 HIS A N 1
ATOM 1399 C CA . HIS A 1 179 ? -18.422 -10.172 -25.406 1 92.25 179 HIS A CA 1
ATOM 1400 C C . HIS A 1 179 ? -18.953 -8.789 -25.062 1 92.25 179 HIS A C 1
ATOM 1402 O O . HIS A 1 179 ? -18.5 -7.781 -25.594 1 92.25 179 HIS A O 1
ATOM 1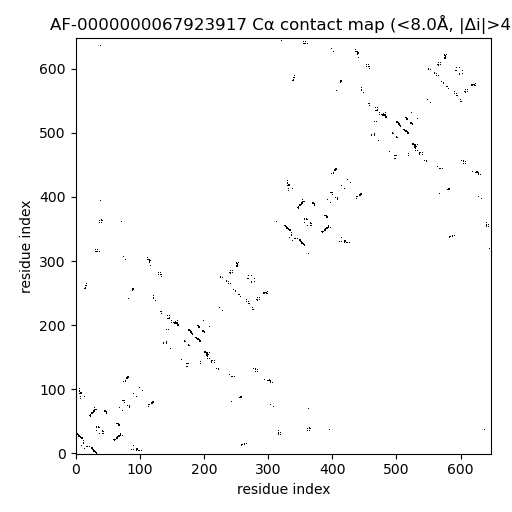408 N N . GLU A 1 180 ? -20.016 -8.805 -24.281 1 90.12 180 GLU A N 1
ATOM 1409 C CA . GLU A 1 180 ? -20.531 -7.539 -23.75 1 90.12 180 GLU A CA 1
ATOM 1410 C C . GLU A 1 180 ? -20 -7.301 -22.328 1 90.12 180 GLU A C 1
ATOM 1412 O O . GLU A 1 180 ? -19.953 -8.219 -21.516 1 90.12 180 GLU A O 1
ATOM 1417 N N . ASP A 1 181 ? -19.422 -6.191 -22.203 1 86.56 181 ASP A N 1
ATOM 1418 C CA . ASP A 1 181 ? -18.922 -5.812 -20.875 1 86.56 181 ASP A CA 1
ATOM 1419 C C . ASP A 1 181 ? -19.453 -4.441 -20.469 1 86.56 181 ASP A C 1
ATOM 1421 O O . ASP A 1 181 ? -19.969 -3.695 -21.297 1 86.56 181 ASP A O 1
ATOM 1425 N N . ARG A 1 182 ? -19.578 -4.152 -19.25 1 83.31 182 ARG A N 1
ATOM 1426 C CA . ARG A 1 182 ? -20.047 -2.871 -18.75 1 83.31 182 ARG A CA 1
ATOM 1427 C C . ARG A 1 182 ? -18.922 -2.064 -18.141 1 83.31 182 ARG A C 1
ATOM 1429 O O . ARG A 1 182 ? -18.078 -2.613 -17.422 1 83.31 182 ARG A O 1
ATOM 1436 N N . THR A 1 183 ? -18.797 -0.911 -18.625 1 77.06 183 THR A N 1
ATOM 1437 C CA . THR A 1 183 ? -17.812 -0.002 -18.047 1 77.06 183 THR A CA 1
ATOM 1438 C C . THR A 1 183 ? -18.203 0.366 -16.609 1 77.06 183 THR A C 1
ATOM 1440 O O . THR A 1 183 ? -19.344 0.15 -16.203 1 77.06 183 THR A O 1
ATOM 1443 N N . PRO A 1 184 ? -17.188 0.777 -15.836 1 73.19 184 PRO A N 1
ATOM 1444 C CA . PRO A 1 184 ? -17.516 1.229 -14.484 1 73.19 184 PRO A CA 1
ATOM 1445 C C . PRO A 1 184 ? -18.641 2.262 -14.469 1 73.19 184 PRO A C 1
ATOM 1447 O O . PRO A 1 184 ? -19.375 2.365 -13.484 1 73.19 184 PRO A O 1
ATOM 1450 N N . HIS A 1 185 ? -18.844 2.979 -15.492 1 75.88 185 HIS A N 1
ATOM 1451 C CA . HIS A 1 185 ? -19.859 4.016 -15.578 1 75.88 185 HIS A CA 1
ATOM 1452 C C . HIS A 1 185 ? -21.156 3.465 -16.156 1 75.88 185 HIS A C 1
ATOM 1454 O O . HIS A 1 185 ? -22.094 4.227 -16.453 1 75.88 185 HIS A O 1
ATOM 1460 N N . GLY A 1 186 ? -21.281 2.195 -16.297 1 76.56 186 GLY A N 1
ATOM 1461 C CA . GLY A 1 186 ? -22.531 1.531 -16.641 1 76.56 186 GLY A CA 1
ATOM 1462 C C . GLY A 1 186 ? -22.75 1.392 -18.141 1 76.56 186 GLY A C 1
ATOM 1463 O O . GLY A 1 186 ? -23.781 0.886 -18.578 1 76.56 186 GLY A O 1
ATOM 1464 N N . GLN A 1 187 ? -21.891 1.929 -18.906 1 81.69 187 GLN A N 1
ATOM 1465 C CA . GLN A 1 187 ? -22.047 1.823 -20.359 1 81.69 187 GLN A CA 1
ATOM 1466 C C . GLN A 1 187 ? -21.641 0.443 -20.859 1 81.69 187 GLN A C 1
ATOM 1468 O O . GLN A 1 187 ? -20.609 -0.1 -20.422 1 81.69 187 GLN A O 1
ATOM 1473 N N . THR A 1 188 ? -22.531 -0.107 -21.672 1 87.81 188 THR A N 1
ATOM 1474 C CA . THR A 1 188 ? -22.234 -1.406 -22.266 1 87.81 188 THR A CA 1
ATOM 1475 C C . THR A 1 188 ? -21.203 -1.271 -23.375 1 87.81 188 THR A C 1
ATOM 1477 O O . THR A 1 188 ? -21.312 -0.404 -24.25 1 87.81 188 THR A O 1
ATOM 1480 N N . VAL A 1 189 ? -20.172 -1.999 -23.25 1 90.38 189 VAL A N 1
ATOM 1481 C CA . VAL A 1 189 ? -19.125 -1.998 -24.266 1 90.38 189 VAL A CA 1
ATOM 1482 C C . VAL A 1 189 ? -18.984 -3.398 -24.859 1 90.38 189 VAL A C 1
ATOM 1484 O O . VAL A 1 189 ? -19 -4.391 -24.125 1 90.38 189 VAL A O 1
ATOM 1487 N N . ILE A 1 190 ? -19.031 -3.471 -26.219 1 92.56 190 ILE A N 1
ATOM 1488 C CA . ILE A 1 190 ? -18.812 -4.738 -26.906 1 92.56 190 ILE A CA 1
ATOM 1489 C C . ILE A 1 190 ? -17.312 -4.957 -27.094 1 92.56 190 ILE A C 1
ATOM 1491 O O . ILE A 1 190 ? -16.594 -4.066 -27.562 1 92.56 190 ILE A O 1
ATOM 1495 N N . LEU A 1 191 ? -16.844 -6.148 -26.688 1 94.81 191 LEU A N 1
ATOM 1496 C CA . LEU A 1 191 ? -15.438 -6.52 -26.812 1 94.81 191 LEU A CA 1
ATOM 1497 C C . LEU A 1 191 ? -15.258 -7.602 -27.875 1 94.81 191 LEU A C 1
ATOM 1499 O O . LEU A 1 191 ? -15.945 -8.625 -27.844 1 94.81 191 LEU A O 1
ATOM 1503 N N . TRP A 1 192 ? -14.43 -7.309 -28.844 1 95.5 192 TRP A N 1
ATOM 1504 C CA . TRP A 1 192 ? -13.992 -8.328 -29.797 1 95.5 192 TRP A CA 1
ATOM 1505 C C . TRP A 1 192 ? -12.805 -9.109 -29.25 1 95.5 192 TRP A C 1
ATOM 1507 O O . TRP A 1 192 ? -11.727 -8.539 -29.031 1 95.5 192 TRP A O 1
ATOM 1517 N N . GLU A 1 193 ? -13.039 -10.367 -28.969 1 93.81 193 GLU A N 1
ATOM 1518 C CA . GLU A 1 193 ? -11.969 -11.219 -28.469 1 93.81 193 GLU A CA 1
ATOM 1519 C C . GLU A 1 193 ? -11.375 -12.07 -29.578 1 93.81 193 GLU A C 1
ATOM 1521 O O . GLU A 1 193 ? -12.102 -12.773 -30.281 1 93.81 193 GLU A O 1
ATOM 1526 N N . VAL A 1 194 ? -10.109 -11.93 -29.812 1 92.19 194 VAL A N 1
ATOM 1527 C CA . VAL A 1 194 ? -9.359 -12.766 -30.734 1 92.19 194 VAL A CA 1
ATOM 1528 C C . VAL A 1 194 ? -8.195 -13.438 -30 1 92.19 194 VAL A C 1
ATOM 1530 O O . VAL A 1 194 ? -7.25 -12.766 -29.594 1 92.19 194 VAL A O 1
ATOM 1533 N N . CYS A 1 195 ? -8.211 -14.758 -29.922 1 84.62 195 CYS A N 1
ATOM 1534 C CA . CYS A 1 195 ? -7.156 -15.508 -29.266 1 84.62 195 CYS A CA 1
ATOM 1535 C C . CYS A 1 195 ? -6.852 -14.922 -27.891 1 84.62 195 CYS A C 1
ATOM 1537 O O . CYS A 1 195 ? -5.699 -14.617 -27.578 1 84.62 195 CYS A O 1
ATOM 1539 N N . ASN A 1 196 ? -7.855 -14.609 -27.094 1 79.88 196 ASN A N 1
ATOM 1540 C CA . ASN A 1 196 ? -7.82 -14.18 -25.703 1 79.88 196 ASN A CA 1
ATOM 1541 C C . ASN A 1 196 ? -7.348 -12.734 -25.578 1 79.88 196 ASN A C 1
ATOM 1543 O O . ASN A 1 196 ? -6.973 -12.297 -24.484 1 79.88 196 ASN A O 1
ATOM 1547 N N . ARG A 1 197 ? -7.207 -12.062 -26.719 1 88.25 197 ARG A N 1
ATOM 1548 C CA . ARG A 1 197 ? -7.012 -10.617 -26.703 1 88.25 197 ARG A CA 1
ATOM 1549 C C . ARG A 1 197 ? -8.336 -9.883 -26.875 1 88.25 197 ARG A C 1
ATOM 1551 O O . ARG A 1 197 ? -9.07 -10.141 -27.828 1 88.25 197 ARG A O 1
ATOM 1558 N N . LYS A 1 198 ? -8.609 -9.008 -25.953 1 91.69 198 LYS A N 1
ATOM 1559 C CA . LYS A 1 198 ? -9.883 -8.297 -26.016 1 91.69 198 LYS A CA 1
ATOM 1560 C C . LYS A 1 198 ? -9.688 -6.859 -26.484 1 91.69 198 LYS A C 1
ATOM 1562 O O . LYS A 1 198 ? -8.82 -6.145 -25.969 1 91.69 198 LYS A O 1
ATOM 1567 N N . MET A 1 199 ? -10.438 -6.527 -27.484 1 94.06 199 MET A N 1
ATOM 1568 C CA . MET A 1 199 ? -10.406 -5.176 -28.031 1 94.06 199 MET A CA 1
ATOM 1569 C C . MET A 1 199 ? -11.797 -4.551 -28.031 1 94.06 199 MET A C 1
ATOM 1571 O O . MET A 1 199 ? -12.719 -5.078 -28.656 1 94.06 199 MET A O 1
ATOM 1575 N N . PRO A 1 200 ? -11.945 -3.457 -27.359 1 94 200 PRO A N 1
ATOM 1576 C CA . PRO A 1 200 ? -13.273 -2.84 -27.328 1 94 200 PRO A CA 1
ATOM 1577 C C . PRO A 1 200 ? -13.656 -2.199 -28.656 1 94 200 PRO A C 1
ATOM 1579 O O . PRO A 1 200 ? -12.797 -1.66 -29.359 1 94 200 PRO A O 1
ATOM 1582 N N . PHE A 1 201 ? -14.922 -2.244 -28.953 1 94.19 201 PHE A N 1
ATOM 1583 C CA . PHE A 1 201 ? -15.438 -1.666 -30.188 1 94.19 201 PHE A CA 1
ATOM 1584 C C . PHE A 1 201 ? -15.18 -0.164 -30.219 1 94.19 201 PHE A C 1
ATOM 1586 O O . PHE A 1 201 ? -15.234 0.45 -31.297 1 94.19 201 PHE A O 1
ATOM 1593 N N . THR A 1 202 ? -14.906 0.406 -29.078 1 91.62 202 THR A N 1
ATOM 1594 C CA . THR A 1 202 ? -14.625 1.835 -29 1 91.62 202 THR A CA 1
ATOM 1595 C C . THR A 1 202 ? -13.172 2.123 -29.375 1 91.62 202 THR A C 1
ATOM 1597 O O . THR A 1 202 ? -12.797 3.277 -29.578 1 91.62 202 THR A O 1
ATOM 1600 N N . ALA A 1 203 ? -12.383 1.112 -29.484 1 92.81 203 ALA A N 1
ATOM 1601 C CA . ALA A 1 203 ? -10.992 1.296 -29.875 1 92.81 203 ALA A CA 1
ATOM 1602 C C . ALA A 1 203 ? -10.867 1.679 -31.344 1 92.81 203 ALA A C 1
ATOM 1604 O O . ALA A 1 203 ? -11.758 1.368 -32.156 1 92.81 203 ALA A O 1
ATOM 1605 N N . SER A 1 204 ? -9.797 2.385 -31.672 1 94.31 204 SER A N 1
ATOM 1606 C CA . SER A 1 204 ? -9.523 2.695 -33.062 1 94.31 204 SER A CA 1
ATOM 1607 C C . SER A 1 204 ? -9.086 1.451 -33.844 1 94.31 204 SER A C 1
ATOM 1609 O O . SER A 1 204 ? -8.523 0.522 -33.25 1 94.31 204 SER A O 1
ATOM 1611 N N . ILE A 1 205 ? -9.328 1.432 -35.125 1 94.12 205 ILE A N 1
ATOM 1612 C CA . ILE A 1 205 ? -8.914 0.327 -36 1 94.12 205 ILE A CA 1
ATOM 1613 C C . ILE A 1 205 ? -7.395 0.221 -36 1 94.12 205 ILE A C 1
ATOM 1615 O O . ILE A 1 205 ? -6.84 -0.881 -36 1 94.12 205 ILE A O 1
ATOM 1619 N N . LYS A 1 206 ? -6.809 1.353 -35.938 1 94.12 206 LYS A N 1
ATOM 1620 C CA . LYS A 1 206 ? -5.348 1.358 -35.875 1 94.12 206 LYS A CA 1
ATOM 1621 C C . LYS A 1 206 ? -4.844 0.619 -34.625 1 94.12 206 LYS A C 1
ATOM 1623 O O . LYS A 1 206 ? -3.955 -0.229 -34.719 1 94.12 206 LYS A O 1
ATOM 1628 N N . ASN A 1 207 ? -5.387 0.963 -33.5 1 94.5 207 ASN A N 1
ATOM 1629 C CA . ASN A 1 207 ? -4.98 0.307 -32.281 1 94.5 207 ASN A CA 1
ATOM 1630 C C . ASN A 1 207 ? -5.203 -1.201 -32.344 1 94.5 207 ASN A C 1
ATOM 1632 O O . ASN A 1 207 ? -4.328 -1.979 -31.938 1 94.5 207 ASN A O 1
ATOM 1636 N N . ALA A 1 208 ? -6.316 -1.524 -32.812 1 94.44 208 ALA A N 1
ATOM 1637 C CA . ALA A 1 208 ? -6.637 -2.943 -32.969 1 94.44 208 ALA A CA 1
ATOM 1638 C C . ALA A 1 208 ? -5.672 -3.625 -33.938 1 94.44 208 ALA A C 1
ATOM 1640 O O . ALA A 1 208 ? -5.23 -4.75 -33.688 1 94.44 208 ALA A O 1
ATOM 1641 N N . HIS A 1 209 ? -5.422 -3 -34.938 1 94.94 209 HIS A N 1
ATOM 1642 C CA . HIS A 1 209 ? -4.477 -3.51 -35.938 1 94.94 209 HIS A CA 1
ATOM 1643 C C . HIS A 1 209 ? -3.111 -3.77 -35.312 1 94.94 209 HIS A C 1
ATOM 1645 O O . HIS A 1 209 ? -2.512 -4.824 -35.531 1 94.94 209 HIS A O 1
ATOM 1651 N N . ASP A 1 210 ? -2.652 -2.838 -34.562 1 94.19 210 ASP A N 1
ATOM 1652 C CA . ASP A 1 210 ? -1.342 -2.971 -33.938 1 94.19 210 ASP A CA 1
ATOM 1653 C C . ASP A 1 210 ? -1.312 -4.16 -32.969 1 94.19 210 ASP A C 1
ATOM 1655 O O . ASP A 1 210 ? -0.329 -4.902 -32.906 1 94.19 210 ASP A O 1
ATOM 1659 N N . ILE A 1 211 ? -2.365 -4.301 -32.219 1 93 211 ILE A N 1
ATOM 1660 C CA . ILE A 1 211 ? -2.479 -5.418 -31.297 1 93 211 ILE A CA 1
ATOM 1661 C C . ILE A 1 211 ? -2.424 -6.734 -32.062 1 93 211 ILE A C 1
ATOM 1663 O O . ILE A 1 211 ? -1.68 -7.648 -31.703 1 93 211 ILE A O 1
ATOM 1667 N N . MET A 1 212 ? -3.154 -6.793 -33.125 1 92.12 212 MET A N 1
ATOM 1668 C CA . MET A 1 212 ? -3.219 -8.023 -33.906 1 92.12 212 MET A CA 1
ATOM 1669 C C . MET A 1 212 ? -1.901 -8.281 -34.625 1 92.12 212 MET A C 1
ATOM 1671 O O . MET A 1 212 ? -1.469 -9.43 -34.75 1 92.12 212 MET A O 1
ATOM 1675 N N . LYS A 1 213 ? -1.33 -7.211 -35.125 1 92.56 213 LYS A N 1
ATOM 1676 C CA . LYS A 1 213 ? -0.035 -7.367 -35.781 1 92.56 213 LYS A CA 1
ATOM 1677 C C . LYS A 1 213 ? 1 -7.949 -34.812 1 92.56 213 LYS A C 1
ATOM 1679 O O . LYS A 1 213 ? 1.742 -8.867 -35.156 1 92.56 213 LYS A O 1
ATOM 1684 N N . ARG A 1 214 ? 1.055 -7.395 -33.656 1 91.62 214 ARG A N 1
ATOM 1685 C CA . ARG A 1 214 ? 1.963 -7.918 -32.625 1 91.62 214 ARG A CA 1
ATOM 1686 C C . ARG A 1 214 ? 1.685 -9.391 -32.375 1 91.62 214 ARG A C 1
ATOM 1688 O O . ARG A 1 214 ? 2.613 -10.188 -32.25 1 91.62 214 ARG A O 1
ATOM 1695 N N . LEU A 1 215 ? 0.458 -9.703 -32.25 1 87.25 215 LEU A N 1
ATOM 1696 C CA . LEU A 1 215 ? 0.061 -11.086 -31.984 1 87.25 215 LEU A CA 1
ATOM 1697 C C . LEU A 1 215 ? 0.528 -12.008 -33.094 1 87.25 215 LEU A C 1
ATOM 1699 O O . LEU A 1 215 ? 1.099 -13.07 -32.844 1 87.25 215 LEU A O 1
ATOM 1703 N N . VAL A 1 216 ? 0.331 -11.633 -34.281 1 86.38 216 VAL A N 1
ATOM 1704 C CA . VAL A 1 216 ? 0.723 -12.445 -35.438 1 86.38 216 VAL A CA 1
ATOM 1705 C C . VAL A 1 216 ? 2.244 -12.57 -35.5 1 86.38 216 VAL A C 1
ATOM 1707 O O . VAL A 1 216 ? 2.775 -13.641 -35.781 1 86.38 216 VAL A O 1
ATOM 1710 N N . ASP A 1 217 ? 2.877 -11.484 -35.156 1 87.25 217 ASP A N 1
ATOM 1711 C CA . ASP A 1 217 ? 4.336 -11.523 -35.125 1 87.25 217 ASP A CA 1
ATOM 1712 C C . ASP A 1 217 ? 4.82 -12.508 -34.062 1 87.25 217 ASP A C 1
ATOM 1714 O O . ASP A 1 217 ? 5.789 -13.242 -34.281 1 87.25 217 ASP A O 1
ATOM 1718 N N . GLU A 1 218 ? 4.168 -12.492 -32.938 1 84.12 218 GLU A N 1
ATOM 1719 C CA . GLU A 1 218 ? 4.504 -13.414 -31.875 1 84.12 218 GLU A CA 1
ATOM 1720 C C . GLU A 1 218 ? 4.34 -14.867 -32.312 1 84.12 218 GLU A C 1
ATOM 1722 O O . GLU A 1 218 ? 5.191 -15.711 -32.031 1 84.12 218 GLU A O 1
ATOM 1727 N N . TYR A 1 219 ? 3.275 -15.188 -32.969 1 80.56 219 TYR A N 1
ATOM 1728 C CA . TYR A 1 219 ? 3.055 -16.531 -33.5 1 80.56 219 TYR A CA 1
ATOM 1729 C C . TYR A 1 219 ? 4.137 -16.922 -34.5 1 80.56 219 TYR A C 1
ATOM 1731 O O . TYR A 1 219 ? 4.574 -18.078 -34.531 1 80.56 219 TYR A O 1
ATOM 1739 N N . GLY A 1 220 ? 4.453 -15.898 -35.25 1 76.69 220 GLY A N 1
ATOM 1740 C CA . GLY A 1 220 ? 5.551 -16.141 -36.188 1 76.69 220 GLY A CA 1
ATOM 1741 C C . GLY A 1 220 ? 6.844 -16.531 -35.5 1 76.69 220 GLY A C 1
ATOM 1742 O O . GLY A 1 220 ? 7.516 -17.484 -35.875 1 76.69 220 GLY A O 1
ATOM 1743 N N . LYS A 1 221 ? 7.133 -15.812 -34.531 1 78.69 221 LYS A N 1
ATOM 1744 C CA . LYS A 1 221 ? 8.336 -16.109 -33.75 1 78.69 221 LYS A CA 1
ATOM 1745 C C . LYS A 1 221 ? 8.258 -17.516 -33.156 1 78.69 221 LYS A C 1
ATOM 1747 O O . LYS A 1 221 ? 9.242 -18.25 -33.156 1 78.69 221 LYS A O 1
ATOM 1752 N N . ARG A 1 222 ? 7.172 -17.844 -32.688 1 77.19 222 ARG A N 1
ATOM 1753 C CA . ARG A 1 222 ? 6.977 -19.156 -32.062 1 77.19 222 ARG A CA 1
ATOM 1754 C C . ARG A 1 222 ? 7.129 -20.266 -33.125 1 77.19 222 ARG A C 1
ATOM 1756 O O . ARG A 1 222 ? 7.672 -21.328 -32.812 1 77.19 222 ARG A O 1
ATOM 1763 N N . ALA A 1 223 ? 6.551 -19.938 -34.188 1 70.69 223 ALA A N 1
ATOM 1764 C CA . ALA A 1 223 ? 6.691 -20.891 -35.281 1 70.69 223 ALA A CA 1
ATOM 1765 C C . ALA A 1 223 ? 8.156 -21.094 -35.656 1 70.69 223 ALA A C 1
ATOM 1767 O O . ALA A 1 223 ? 8.594 -22.234 -35.906 1 70.69 223 ALA A O 1
ATOM 1768 N N . LEU A 1 224 ? 8.781 -20 -35.656 1 69.56 224 LEU A N 1
ATOM 1769 C CA . LEU A 1 224 ? 10.211 -20.078 -35.938 1 69.56 224 LEU A CA 1
ATOM 1770 C C . LEU A 1 224 ? 10.938 -20.859 -34.844 1 69.56 224 LEU A C 1
ATOM 1772 O O . LEU A 1 224 ? 11.82 -21.672 -35.125 1 69.56 224 LEU A O 1
ATOM 1776 N N . MET A 1 225 ? 10.586 -20.578 -33.688 1 72.94 225 MET A N 1
ATOM 1777 C CA . MET A 1 225 ? 11.164 -21.312 -32.562 1 72.94 225 MET A CA 1
ATOM 1778 C C . MET A 1 225 ? 10.875 -22.812 -32.688 1 72.94 225 MET A C 1
ATOM 1780 O O . MET A 1 225 ? 11.734 -23.641 -32.375 1 72.94 225 MET A O 1
ATOM 1784 N N . ALA A 1 226 ? 9.688 -23.109 -33.031 1 70.62 226 ALA A N 1
ATOM 1785 C CA . ALA A 1 226 ? 9.281 -24.5 -33.219 1 70.62 226 ALA A CA 1
ATOM 1786 C C . ALA A 1 226 ? 10.125 -25.203 -34.25 1 70.62 226 ALA A C 1
ATOM 1788 O O . ALA A 1 226 ? 10.5 -26.359 -34.094 1 70.62 226 ALA A O 1
ATOM 1789 N N . GLU A 1 227 ? 10.406 -24.438 -35.156 1 69.75 227 GLU A N 1
ATOM 1790 C CA . GLU A 1 227 ? 11.18 -25 -36.25 1 69.75 227 GLU A CA 1
ATOM 1791 C C . GLU A 1 227 ? 12.656 -25.125 -35.875 1 69.75 227 GLU A C 1
ATOM 1793 O O . GLU A 1 227 ? 13.281 -26.156 -36.156 1 69.75 227 GLU A O 1
ATOM 1798 N N . SER A 1 228 ? 13.141 -24.125 -35.281 1 71.81 228 SER A N 1
ATOM 1799 C CA . SER A 1 228 ? 14.57 -24.078 -35.031 1 71.81 228 SER A CA 1
ATOM 1800 C C . SER A 1 228 ? 14.914 -24.641 -33.656 1 71.81 228 SER A C 1
ATOM 1802 O O . SER A 1 228 ? 16.078 -24.953 -33.375 1 71.81 228 SER A O 1
ATOM 1804 N N . GLN A 1 229 ? 13.914 -24.781 -32.781 1 73.81 229 GLN A N 1
ATOM 1805 C CA . GLN A 1 229 ? 14.078 -25.203 -31.391 1 73.81 229 GLN A CA 1
ATOM 1806 C C . GLN A 1 229 ? 15.055 -24.297 -30.641 1 73.81 229 GLN A C 1
ATOM 1808 O O . GLN A 1 229 ? 15.695 -24.719 -29.688 1 73.81 229 GLN A O 1
ATOM 1813 N N . GLN A 1 230 ? 15.336 -23.156 -31.25 1 73.06 230 GLN A N 1
ATOM 1814 C CA . GLN A 1 230 ? 16.266 -22.203 -30.641 1 73.06 230 GLN A CA 1
ATOM 1815 C C . GLN A 1 230 ? 15.508 -21.109 -29.891 1 73.06 230 GLN A C 1
ATOM 1817 O O . GLN A 1 230 ? 14.43 -20.688 -30.312 1 73.06 230 GLN A O 1
ATOM 1822 N N . GLY A 1 231 ? 16.094 -20.75 -28.656 1 77.12 231 GLY A N 1
ATOM 1823 C CA . GLY A 1 231 ? 15.523 -19.656 -27.906 1 77.12 231 GLY A CA 1
ATOM 1824 C C . GLY A 1 231 ? 14.305 -20.047 -27.094 1 77.12 231 GLY A C 1
ATOM 1825 O O . GLY A 1 231 ? 13.508 -19.188 -26.703 1 77.12 231 GLY A O 1
ATOM 1826 N N . VAL A 1 232 ? 14.102 -21.328 -26.984 1 80.62 232 VAL A N 1
ATOM 1827 C CA . VAL A 1 232 ? 12.945 -21.844 -26.25 1 80.62 232 VAL A CA 1
ATOM 1828 C C . VAL A 1 232 ? 13.258 -21.891 -24.75 1 80.62 232 VAL A C 1
ATOM 1830 O O . VAL A 1 232 ? 14.328 -22.328 -24.344 1 80.62 232 VAL A O 1
ATOM 1833 N N . ASP A 1 233 ? 12.367 -21.281 -23.969 1 85.44 233 ASP A N 1
ATOM 1834 C CA . ASP A 1 233 ? 12.492 -21.391 -22.531 1 85.44 233 ASP A CA 1
ATOM 1835 C C . ASP A 1 233 ? 11.906 -22.703 -22.016 1 85.44 233 ASP A C 1
ATOM 1837 O O . ASP A 1 233 ? 10.789 -22.734 -21.5 1 85.44 233 ASP A O 1
ATOM 1841 N N . TRP A 1 234 ? 12.672 -23.656 -22.047 1 88.81 234 TRP A N 1
ATOM 1842 C CA . TRP A 1 234 ? 12.242 -25.016 -21.719 1 88.81 234 TRP A CA 1
ATOM 1843 C C . TRP A 1 234 ? 11.852 -25.125 -20.25 1 88.81 234 TRP A C 1
ATOM 1845 O O . TRP A 1 234 ? 10.961 -25.906 -19.891 1 88.81 234 TRP A O 1
ATOM 1855 N N . LYS A 1 235 ? 12.5 -24.344 -19.438 1 87.06 235 LYS A N 1
ATOM 1856 C CA . LYS A 1 235 ? 12.125 -24.328 -18.031 1 87.06 235 LYS A CA 1
ATOM 1857 C C . LYS A 1 235 ? 10.695 -23.828 -17.844 1 87.06 235 LYS A C 1
ATOM 1859 O O . LYS A 1 235 ? 9.914 -24.422 -17.109 1 87.06 235 LYS A O 1
ATOM 1864 N N . ALA A 1 236 ? 10.43 -22.844 -18.5 1 87.44 236 ALA A N 1
ATOM 1865 C CA . ALA A 1 236 ? 9.086 -22.281 -18.406 1 87.44 236 ALA A CA 1
ATOM 1866 C C . ALA A 1 236 ? 8.055 -23.266 -18.969 1 87.44 236 ALA A C 1
ATOM 1868 O O . ALA A 1 236 ? 6.965 -23.406 -18.406 1 87.44 236 ALA A O 1
ATOM 1869 N N . LEU A 1 237 ? 8.398 -23.875 -20.031 1 89.19 237 LEU A N 1
ATOM 1870 C CA . LEU A 1 237 ? 7.492 -24.844 -20.641 1 89.19 237 LEU A CA 1
ATOM 1871 C C . LEU A 1 237 ? 7.246 -26.016 -19.688 1 89.19 237 LEU A C 1
ATOM 1873 O O . LEU A 1 237 ? 6.109 -26.469 -19.547 1 89.19 237 LEU A O 1
ATOM 1877 N N . SER A 1 238 ? 8.305 -26.484 -19.156 1 93.19 238 SER A N 1
ATOM 1878 C CA . SER A 1 238 ? 8.18 -27.594 -18.219 1 93.19 238 SER A CA 1
ATOM 1879 C C . SER A 1 238 ? 7.305 -27.203 -17.031 1 93.19 238 SER A C 1
ATOM 1881 O O . SER A 1 238 ? 6.512 -28.016 -16.547 1 93.19 238 SER A O 1
ATOM 1883 N N . HIS A 1 239 ? 7.449 -26 -16.547 1 92.44 239 HIS A N 1
ATOM 1884 C CA . HIS A 1 239 ? 6.637 -25.5 -15.453 1 92.44 239 HIS A CA 1
ATOM 1885 C C . HIS A 1 239 ? 5.16 -25.453 -15.828 1 92.44 239 HIS A C 1
ATOM 1887 O O . HIS A 1 239 ? 4.301 -25.844 -15.031 1 92.44 239 HIS A O 1
ATOM 1893 N N . ALA A 1 240 ? 4.902 -25.016 -16.984 1 91.19 240 ALA A N 1
ATOM 1894 C CA . ALA A 1 240 ? 3.523 -24.938 -17.469 1 91.19 240 ALA A CA 1
ATOM 1895 C C . ALA A 1 240 ? 2.879 -26.328 -17.469 1 91.19 240 ALA A C 1
ATOM 1897 O O . ALA A 1 240 ? 1.746 -26.5 -17 1 91.19 240 ALA A O 1
ATOM 1898 N N . VAL A 1 241 ? 3.59 -27.25 -18 1 93.44 241 VAL A N 1
ATOM 1899 C CA . VAL A 1 241 ? 3.076 -28.625 -18.062 1 93.44 241 VAL A CA 1
ATOM 1900 C C . VAL A 1 241 ? 2.875 -29.172 -16.656 1 93.44 241 VAL A C 1
ATOM 1902 O O . VAL A 1 241 ? 1.849 -29.781 -16.359 1 93.44 241 VAL A O 1
ATOM 1905 N N . ARG A 1 242 ? 3.799 -28.938 -15.82 1 94.56 242 ARG A N 1
ATOM 1906 C CA . ARG A 1 242 ? 3.705 -29.391 -14.438 1 94.56 242 ARG A CA 1
ATOM 1907 C C . ARG A 1 242 ? 2.463 -28.812 -13.758 1 94.56 242 ARG A C 1
ATOM 1909 O O . ARG A 1 242 ? 1.671 -29.562 -13.18 1 94.56 242 ARG A O 1
ATOM 1916 N N . VAL A 1 243 ? 2.307 -27.562 -13.82 1 93 243 VAL A N 1
ATOM 1917 C CA . VAL A 1 243 ? 1.208 -26.875 -13.156 1 93 243 VAL A CA 1
ATOM 1918 C C . VAL A 1 243 ? -0.125 -27.359 -13.703 1 93 243 VAL A C 1
ATOM 1920 O O . VAL A 1 243 ? -1.072 -27.594 -12.945 1 93 243 VAL A O 1
ATOM 1923 N N . GLY A 1 244 ? -0.187 -27.531 -15.023 1 91.94 244 GLY A N 1
ATOM 1924 C CA . GLY A 1 244 ? -1.403 -28.047 -15.625 1 91.94 244 GLY A CA 1
ATOM 1925 C C . GLY A 1 244 ? -1.773 -29.422 -15.117 1 91.94 244 GLY A C 1
ATOM 1926 O O . GLY A 1 244 ? -2.93 -29.688 -14.773 1 91.94 244 GLY A O 1
ATOM 1927 N N . SER A 1 245 ? -0.79 -30.281 -15.141 1 93.5 245 SER A N 1
ATOM 1928 C CA . SER A 1 245 ? -1.024 -31.641 -14.672 1 93.5 245 SER A CA 1
ATOM 1929 C C . SER A 1 245 ? -1.446 -31.656 -13.211 1 93.5 245 SER A C 1
ATOM 1931 O O . SER A 1 245 ? -2.352 -32.406 -12.828 1 93.5 245 SER A O 1
ATOM 1933 N N . GLN A 1 246 ? -0.83 -30.891 -12.406 1 93.69 246 GLN A N 1
ATOM 1934 C CA . GLN A 1 246 ? -1.163 -30.766 -10.992 1 93.69 246 GLN A CA 1
ATOM 1935 C C . GLN A 1 246 ? -2.59 -30.266 -10.797 1 93.69 246 GLN A C 1
ATOM 1937 O O . GLN A 1 246 ? -3.318 -30.766 -9.93 1 93.69 246 GLN A O 1
ATOM 1942 N N . ALA A 1 247 ? -2.922 -29.297 -11.57 1 92.62 247 ALA A N 1
ATOM 1943 C CA . ALA A 1 247 ? -4.258 -28.719 -11.477 1 92.62 247 ALA A CA 1
ATOM 1944 C C . ALA A 1 247 ? -5.332 -29.766 -11.75 1 92.62 247 ALA A C 1
ATOM 1946 O O . ALA A 1 247 ? -6.332 -29.844 -11.023 1 92.62 247 ALA A O 1
ATOM 1947 N N . ILE A 1 248 ? -5.117 -30.547 -12.734 1 93.62 248 ILE A N 1
ATOM 1948 C CA . ILE A 1 248 ? -6.086 -31.578 -13.094 1 93.62 248 ILE A CA 1
ATOM 1949 C C . ILE A 1 248 ? -6.246 -32.562 -11.938 1 93.62 248 ILE A C 1
ATOM 1951 O O . ILE A 1 248 ? -7.371 -32.875 -11.547 1 93.62 248 ILE A O 1
ATOM 1955 N N . GLU A 1 249 ? -5.168 -33 -11.398 1 94.44 249 GLU A N 1
ATOM 1956 C CA . GLU A 1 249 ? -5.238 -33.938 -10.281 1 94.44 249 GLU A CA 1
ATOM 1957 C C . GLU A 1 249 ? -5.965 -33.312 -9.086 1 94.44 249 GLU A C 1
ATOM 1959 O O . GLU A 1 249 ? -6.82 -33.938 -8.469 1 94.44 249 GLU A O 1
ATOM 1964 N N . LEU A 1 250 ? -5.586 -32.125 -8.781 1 94.06 250 LEU A N 1
ATOM 1965 C CA . LEU A 1 250 ? -6.191 -31.422 -7.645 1 94.06 250 LEU A CA 1
ATOM 1966 C C . LEU A 1 250 ? -7.703 -31.297 -7.828 1 94.06 250 LEU A C 1
ATOM 1968 O O . LEU A 1 250 ? -8.469 -31.609 -6.914 1 94.06 250 LEU A O 1
ATOM 1972 N N . LEU A 1 251 ? -8.125 -30.875 -8.969 1 92.62 251 LEU A N 1
ATOM 1973 C CA . LEU A 1 251 ? -9.539 -30.641 -9.258 1 92.62 251 LEU A CA 1
ATOM 1974 C C . LEU A 1 251 ? -10.312 -31.953 -9.25 1 92.62 251 LEU A C 1
ATOM 1976 O O . LEU A 1 251 ? -11.469 -32 -8.828 1 92.62 251 LEU A O 1
ATOM 1980 N N . ASP A 1 252 ? -9.641 -32.969 -9.656 1 93.56 252 ASP A N 1
ATOM 1981 C CA . ASP A 1 252 ? -10.312 -34.25 -9.766 1 93.56 252 ASP A CA 1
ATOM 1982 C C . ASP A 1 252 ? -10.344 -34.969 -8.422 1 93.56 252 ASP A C 1
ATOM 1984 O O . ASP A 1 252 ? -11.336 -35.625 -8.086 1 93.56 252 ASP A O 1
ATOM 1988 N N . THR A 1 253 ? -9.289 -34.812 -7.641 1 94.31 253 THR A N 1
ATOM 1989 C CA . THR A 1 253 ? -9.156 -35.688 -6.492 1 94.31 253 THR A CA 1
ATOM 1990 C C . THR A 1 253 ? -9.031 -34.906 -5.199 1 94.31 253 THR A C 1
ATOM 1992 O O . THR A 1 253 ? -9.172 -35.438 -4.105 1 94.31 253 THR A O 1
ATOM 1995 N N . GLY A 1 254 ? -8.711 -33.688 -5.297 1 93.12 254 GLY A N 1
ATOM 1996 C CA . GLY A 1 254 ? -8.461 -32.875 -4.113 1 93.12 254 GLY A CA 1
ATOM 1997 C C . GLY A 1 254 ? -7.07 -33.062 -3.539 1 93.12 254 GLY A C 1
ATOM 1998 O O . GLY A 1 254 ? -6.816 -32.75 -2.379 1 93.12 254 GLY A O 1
ATOM 1999 N N . PHE A 1 255 ? -6.211 -33.625 -4.398 1 94.88 255 PHE A N 1
ATOM 2000 C CA . PHE A 1 255 ? -4.863 -33.969 -3.939 1 94.88 255 PHE A CA 1
ATOM 2001 C C . PHE A 1 255 ? -3.838 -33.688 -5.031 1 94.88 255 PHE A C 1
ATOM 2003 O O . PHE A 1 255 ? -4.18 -33.625 -6.215 1 94.88 255 PHE A O 1
ATOM 2010 N N . VAL A 1 256 ? -2.66 -33.406 -4.586 1 95.38 256 VAL A N 1
ATOM 2011 C CA . VAL A 1 256 ? -1.521 -33.281 -5.492 1 95.38 256 VAL A CA 1
ATOM 2012 C C . VAL A 1 256 ? -0.411 -34.25 -5.035 1 95.38 256 VAL A C 1
ATOM 2014 O O . VAL A 1 256 ? -0.003 -34.219 -3.873 1 95.38 256 VAL A O 1
ATOM 2017 N N . THR A 1 257 ? 0.08 -35.031 -5.984 1 97.44 257 THR A N 1
ATOM 2018 C CA . THR A 1 257 ? 1.067 -36.031 -5.656 1 97.44 257 THR A CA 1
ATOM 2019 C C . THR A 1 257 ? 2.479 -35.531 -5.953 1 97.44 257 THR A C 1
ATOM 2021 O O . THR A 1 257 ? 2.727 -34.969 -7.016 1 97.44 257 THR A O 1
ATOM 2024 N N . PHE A 1 258 ? 3.363 -35.719 -5 1 97.5 258 PHE A N 1
ATOM 2025 C CA . PHE A 1 258 ? 4.789 -35.5 -5.223 1 97.5 258 PHE A CA 1
ATOM 2026 C C . PHE A 1 258 ? 5.594 -36.75 -4.809 1 97.5 258 PHE A C 1
ATOM 2028 O O . PHE A 1 258 ? 5.23 -37.438 -3.861 1 97.5 258 PHE A O 1
ATOM 2035 N N . PRO A 1 259 ? 6.828 -37.125 -5.387 1 97.25 259 PRO A N 1
ATOM 2036 C CA . PRO A 1 259 ? 7.184 -36.469 -6.648 1 97.25 259 PRO A CA 1
ATOM 2037 C C . PRO A 1 259 ? 6.117 -36.656 -7.727 1 97.25 259 PRO A C 1
ATOM 2039 O O . PRO A 1 259 ? 5.262 -37.531 -7.613 1 97.25 259 PRO A O 1
ATOM 2042 N N . LEU A 1 260 ? 6.195 -35.781 -8.703 1 97.62 260 LEU A N 1
ATOM 2043 C CA . LEU A 1 260 ? 5.184 -35.781 -9.758 1 97.62 260 LEU A CA 1
ATOM 2044 C C . LEU A 1 260 ? 5.117 -37.156 -10.438 1 97.62 260 LEU A C 1
ATOM 2046 O O . LEU A 1 260 ? 6.148 -37.75 -10.742 1 97.62 260 LEU A O 1
ATOM 2050 N N . PRO A 1 261 ? 3.91 -37.625 -10.648 1 97.06 261 PRO A N 1
ATOM 2051 C CA . PRO A 1 261 ? 3.781 -38.906 -11.383 1 97.06 261 PRO A CA 1
ATOM 2052 C C . PRO A 1 261 ? 4.406 -38.844 -12.773 1 97.06 261 PRO A C 1
ATOM 2054 O O . PRO A 1 261 ? 4.918 -39.844 -13.266 1 97.06 261 PRO A O 1
ATOM 2057 N N . ASN A 1 262 ? 4.355 -37.719 -13.422 1 97.12 262 ASN A N 1
ATOM 2058 C CA . ASN A 1 262 ? 4.93 -37.531 -14.75 1 97.12 262 ASN A CA 1
ATOM 2059 C C . ASN A 1 262 ? 6.258 -36.781 -14.695 1 97.12 262 ASN A C 1
ATOM 2061 O O . ASN A 1 262 ? 6.582 -36.031 -15.609 1 97.12 262 ASN A O 1
ATOM 2065 N N . ALA A 1 263 ? 7.004 -36.969 -13.633 1 97.69 263 ALA A N 1
ATOM 2066 C CA . ALA A 1 263 ? 8.258 -36.25 -13.406 1 97.69 263 ALA A CA 1
ATOM 2067 C C . ALA A 1 263 ? 9.227 -36.469 -14.562 1 97.69 263 ALA A C 1
ATOM 2069 O O . ALA A 1 263 ? 9.898 -35.531 -15 1 97.69 263 ALA A O 1
ATOM 2070 N N . ALA A 1 264 ? 9.297 -37.688 -15.031 1 97.12 264 ALA A N 1
ATOM 2071 C CA . ALA A 1 264 ? 10.211 -38 -16.125 1 97.12 264 ALA A CA 1
ATOM 2072 C C . ALA A 1 264 ? 9.891 -37.188 -17.375 1 97.12 264 ALA A C 1
ATOM 2074 O O . ALA A 1 264 ? 10.789 -36.656 -18.016 1 97.12 264 ALA A O 1
ATOM 2075 N N . HIS A 1 265 ? 8.633 -37.156 -17.656 1 97.69 265 HIS A N 1
ATOM 2076 C CA . HIS A 1 265 ? 8.188 -36.375 -18.812 1 97.69 265 HIS A CA 1
ATOM 2077 C C . HIS A 1 265 ? 8.492 -34.906 -18.641 1 97.69 265 HIS A C 1
ATOM 2079 O O . HIS A 1 265 ? 9.016 -34.25 -19.547 1 97.69 265 HIS A O 1
ATOM 2085 N N . VAL A 1 266 ? 8.188 -34.375 -17.469 1 96.94 266 VAL A N 1
ATOM 2086 C CA . VAL A 1 266 ? 8.438 -32.969 -17.172 1 96.94 266 VAL A CA 1
ATOM 2087 C C . VAL A 1 266 ? 9.938 -32.656 -17.281 1 96.94 266 VAL A C 1
ATOM 2089 O O . VAL A 1 266 ? 10.328 -31.625 -17.812 1 96.94 266 VAL A O 1
ATOM 2092 N N . LEU A 1 267 ? 10.758 -33.594 -16.828 1 96.5 267 LEU A N 1
ATOM 2093 C CA . LEU A 1 267 ? 12.211 -33.406 -16.906 1 96.5 267 LEU A CA 1
ATOM 2094 C C . LEU A 1 267 ? 12.68 -33.406 -18.359 1 96.5 267 LEU A C 1
ATOM 2096 O O . LEU A 1 267 ? 13.555 -32.625 -18.734 1 96.5 267 LEU A O 1
ATOM 2100 N N . GLU A 1 268 ? 12.117 -34.25 -19.172 1 96.88 268 GLU A N 1
ATOM 2101 C CA . GLU A 1 268 ? 12.461 -34.281 -20.594 1 96.88 268 GLU A CA 1
ATOM 2102 C C . GLU A 1 268 ? 12.18 -32.938 -21.25 1 96.88 268 GLU A C 1
ATOM 2104 O O . GLU A 1 268 ? 12.969 -32.438 -22.078 1 96.88 268 GLU A O 1
ATOM 2109 N N . ILE A 1 269 ? 11.102 -32.375 -20.922 1 94.75 269 ILE A N 1
ATOM 2110 C CA . ILE A 1 269 ? 10.75 -31.062 -21.453 1 94.75 269 ILE A CA 1
ATOM 2111 C C . ILE A 1 269 ? 11.75 -30.016 -20.969 1 94.75 269 ILE A C 1
ATOM 2113 O O . ILE A 1 269 ? 12.273 -29.234 -21.766 1 94.75 269 ILE A O 1
ATOM 2117 N N . LYS A 1 270 ? 12.07 -30.094 -19.703 1 92.69 270 LYS A N 1
ATOM 2118 C CA . LYS A 1 270 ? 12.992 -29.141 -19.094 1 92.69 270 LYS A CA 1
ATOM 2119 C C . LYS A 1 270 ? 14.359 -29.188 -19.766 1 92.69 270 LYS A C 1
ATOM 2121 O O . LYS A 1 270 ? 15.031 -28.156 -19.891 1 92.69 270 LYS A O 1
ATOM 2126 N N . GLN A 1 271 ? 14.672 -30.312 -20.219 1 92.69 271 GLN A N 1
ATOM 2127 C CA . GLN A 1 271 ? 15.984 -30.516 -20.812 1 92.69 271 GLN A CA 1
ATOM 2128 C C . GLN A 1 271 ? 15.938 -30.312 -22.328 1 92.69 271 GLN A C 1
ATOM 2130 O O . GLN A 1 271 ? 16.938 -30.5 -23.016 1 92.69 271 GLN A O 1
ATOM 2135 N N . GLY A 1 272 ? 14.773 -30.062 -22.812 1 91.25 272 GLY A N 1
ATOM 2136 C CA . GLY A 1 272 ? 14.633 -29.781 -24.234 1 91.25 272 GLY A CA 1
ATOM 2137 C C . GLY A 1 272 ? 14.742 -31.016 -25.109 1 91.25 272 GLY A C 1
ATOM 2138 O O . GLY A 1 272 ? 15.227 -30.969 -26.234 1 91.25 272 GLY A O 1
ATOM 2139 N N . LYS A 1 273 ? 14.359 -32.094 -24.625 1 93.5 273 LYS A N 1
ATOM 2140 C CA . LYS A 1 273 ? 14.492 -33.375 -25.344 1 93.5 273 LYS A CA 1
ATOM 2141 C C . LYS A 1 273 ? 13.273 -33.656 -26.219 1 93.5 273 LYS A C 1
ATOM 2143 O O . LYS A 1 273 ? 13.25 -34.625 -26.984 1 93.5 273 LYS A O 1
ATOM 2148 N N . LEU A 1 274 ? 12.266 -32.844 -26.156 1 93.38 274 LEU A N 1
ATOM 2149 C CA . LEU A 1 274 ? 11.055 -32.969 -26.969 1 93.38 274 LEU A CA 1
ATOM 2150 C C . LEU A 1 274 ? 10.906 -31.797 -27.906 1 93.38 274 LEU A C 1
ATOM 2152 O O . LEU A 1 274 ? 11.344 -30.688 -27.594 1 93.38 274 LEU A O 1
ATOM 2156 N N . PRO A 1 275 ? 10.25 -32.125 -29.047 1 88.75 275 PRO A N 1
ATOM 2157 C CA . PRO A 1 275 ? 10.016 -31 -29.953 1 88.75 275 PRO A CA 1
ATOM 2158 C C . PRO A 1 275 ? 9.07 -29.953 -29.359 1 88.75 275 PRO A C 1
ATOM 2160 O O . PRO A 1 275 ? 8.094 -30.297 -28.703 1 88.75 275 PRO A O 1
ATOM 2163 N N . TYR A 1 276 ? 9.406 -28.734 -29.656 1 87.12 276 TYR A N 1
ATOM 2164 C CA . TYR A 1 276 ? 8.625 -27.609 -29.156 1 87.12 276 TYR A CA 1
ATOM 2165 C C . TYR A 1 276 ? 7.152 -27.766 -29.547 1 87.12 276 TYR A C 1
ATOM 2167 O O . TYR A 1 276 ? 6.266 -27.531 -28.719 1 87.12 276 TYR A O 1
ATOM 2175 N N . GLN A 1 277 ? 6.867 -28.109 -30.766 1 83.62 277 GLN A N 1
ATOM 2176 C CA . GLN A 1 277 ? 5.504 -28.219 -31.281 1 83.62 277 GLN A CA 1
ATOM 2177 C C . GLN A 1 277 ? 4.684 -29.203 -30.453 1 83.62 277 GLN A C 1
ATOM 2179 O O . GLN A 1 277 ? 3.498 -28.969 -30.203 1 83.62 277 GLN A O 1
ATOM 2184 N N . GLU A 1 278 ? 5.305 -30.219 -30.031 1 89.75 278 GLU A N 1
ATOM 2185 C CA . GLU A 1 278 ? 4.621 -31.234 -29.234 1 89.75 278 GLU A CA 1
ATOM 2186 C C . GLU A 1 278 ? 4.293 -30.719 -27.844 1 89.75 278 GLU A C 1
ATOM 2188 O O . GLU A 1 278 ? 3.191 -30.938 -27.328 1 89.75 278 GLU A O 1
ATOM 2193 N N . VAL A 1 279 ? 5.273 -30.016 -27.281 1 91.44 279 VAL A N 1
ATOM 2194 C CA . VAL A 1 279 ? 5.082 -29.484 -25.938 1 91.44 279 VAL A CA 1
ATOM 2195 C C . VAL A 1 279 ? 4.023 -28.391 -25.969 1 91.44 279 VAL A C 1
ATOM 2197 O O . VAL A 1 279 ? 3.152 -28.328 -25.094 1 91.44 279 VAL A O 1
ATOM 2200 N N . ALA A 1 280 ? 4.055 -27.578 -26.984 1 85.81 280 ALA A N 1
ATOM 2201 C CA . ALA A 1 280 ? 3.061 -26.516 -27.156 1 85.81 280 ALA A CA 1
ATOM 2202 C C . ALA A 1 280 ? 1.655 -27.094 -27.281 1 85.81 280 ALA A C 1
ATOM 2204 O O . ALA A 1 280 ? 0.71 -26.594 -26.672 1 85.81 280 ALA A O 1
ATOM 2205 N N . ALA A 1 281 ? 1.549 -28.094 -28.047 1 87.88 281 ALA A N 1
ATOM 2206 C CA . ALA A 1 281 ? 0.263 -28.766 -28.219 1 87.88 281 ALA A CA 1
ATOM 2207 C C . ALA A 1 281 ? -0.218 -29.375 -26.891 1 87.88 281 ALA A C 1
ATOM 2209 O O . ALA A 1 281 ? -1.412 -29.328 -26.594 1 87.88 281 ALA A O 1
ATOM 2210 N N . GLU A 1 282 ? 0.702 -29.922 -26.203 1 92.12 282 GLU A N 1
ATOM 2211 C CA . GLU A 1 282 ? 0.368 -30.5 -24.906 1 92.12 282 GLU A CA 1
ATOM 2212 C C . GLU A 1 282 ? -0.174 -29.438 -23.953 1 92.12 282 GLU A C 1
ATOM 2214 O O . GLU A 1 282 ? -1.136 -29.688 -23.219 1 92.12 282 GLU A O 1
ATOM 2219 N N . ILE A 1 283 ? 0.435 -28.312 -23.938 1 90.38 283 ILE A N 1
ATOM 2220 C CA . ILE A 1 283 ? 0.006 -27.234 -23.062 1 90.38 283 ILE A CA 1
ATOM 2221 C C . ILE A 1 283 ? -1.404 -26.781 -23.453 1 90.38 283 ILE A C 1
ATOM 2223 O O . ILE A 1 283 ? -2.244 -26.547 -22.578 1 90.38 283 ILE A O 1
ATOM 2227 N N . GLU A 1 284 ? -1.705 -26.688 -24.672 1 85.81 284 GLU A N 1
ATOM 2228 C CA . GLU A 1 284 ? -3.043 -26.344 -25.141 1 85.81 284 GLU A CA 1
ATOM 2229 C C . GLU A 1 284 ? -4.07 -27.391 -24.719 1 85.81 284 GLU A C 1
ATOM 2231 O O . GLU A 1 284 ? -5.176 -27.047 -24.297 1 85.81 284 GLU A O 1
ATOM 2236 N N . ASP A 1 285 ? -3.643 -28.609 -24.891 1 90.75 285 ASP A N 1
ATOM 2237 C CA . ASP A 1 285 ? -4.516 -29.703 -24.484 1 90.75 285 ASP A CA 1
ATOM 2238 C C . ASP A 1 285 ? -4.766 -29.656 -22.984 1 90.75 285 ASP A C 1
ATOM 2240 O O . ASP A 1 285 ? -5.879 -29.922 -22.516 1 90.75 285 ASP A O 1
ATOM 2244 N N . LEU A 1 286 ? -3.75 -29.359 -22.25 1 90.62 286 LEU A N 1
ATOM 2245 C CA . LEU A 1 286 ? -3.861 -29.266 -20.797 1 90.62 286 LEU A CA 1
ATOM 2246 C C . LEU A 1 286 ? -4.871 -28.203 -20.391 1 90.62 286 LEU A C 1
ATOM 2248 O O . LEU A 1 286 ? -5.625 -28.391 -19.422 1 90.62 286 LEU A O 1
ATOM 2252 N N . LEU A 1 287 ? -4.828 -27.125 -21.094 1 86.56 287 LEU A N 1
ATOM 2253 C CA . LEU A 1 287 ? -5.801 -26.078 -20.812 1 86.56 287 LEU A CA 1
ATOM 2254 C C . LEU A 1 287 ? -7.227 -26.609 -20.906 1 86.56 287 LEU A C 1
ATOM 2256 O O . LEU A 1 287 ? -8.047 -26.391 -20.016 1 86.56 287 LEU A O 1
ATOM 2260 N N . VAL A 1 288 ? -7.469 -27.281 -21.969 1 87.12 288 VAL A N 1
ATOM 2261 C CA . VAL A 1 288 ? -8.797 -27.859 -22.188 1 87.12 288 VAL A CA 1
ATOM 2262 C C . VAL A 1 288 ? -9.133 -28.828 -21.062 1 87.12 288 VAL A C 1
ATOM 2264 O O . VAL A 1 288 ? -10.242 -28.797 -20.516 1 87.12 288 VAL A O 1
ATOM 2267 N N . ARG A 1 289 ? -8.234 -29.609 -20.703 1 92.06 289 ARG A N 1
ATOM 2268 C CA . ARG A 1 289 ? -8.445 -30.625 -19.672 1 92.06 289 ARG A CA 1
ATOM 2269 C C . ARG A 1 289 ? -8.641 -29.984 -18.312 1 92.06 289 ARG A C 1
ATOM 2271 O O . ARG A 1 289 ? -9.445 -30.453 -17.5 1 92.06 289 ARG A O 1
ATOM 2278 N N . VAL A 1 290 ? -7.879 -28.984 -18.016 1 91.31 290 VAL A N 1
ATOM 2279 C CA . VAL A 1 290 ? -8.016 -28.281 -16.75 1 91.31 290 VAL A CA 1
ATOM 2280 C C . VAL A 1 290 ? -9.398 -27.656 -16.656 1 91.31 290 VAL A C 1
ATOM 2282 O O . VAL A 1 290 ? -10.055 -27.734 -15.602 1 91.31 290 VAL A O 1
ATOM 2285 N N . GLU A 1 291 ? -9.852 -27.031 -17.703 1 87.31 291 GLU A N 1
ATOM 2286 C CA . GLU A 1 291 ? -11.172 -26.406 -17.719 1 87.31 291 GLU A CA 1
ATOM 2287 C C . GLU A 1 291 ? -12.266 -27.453 -17.531 1 87.31 291 GLU A C 1
ATOM 2289 O O . GLU A 1 291 ? -13.234 -27.234 -16.812 1 87.31 291 GLU A O 1
ATOM 2294 N N . ALA A 1 292 ? -12.078 -28.562 -18.172 1 91 292 ALA A N 1
ATOM 2295 C CA . ALA A 1 292 ? -13.031 -29.656 -18.016 1 91 292 ALA A CA 1
ATOM 2296 C C . ALA A 1 292 ? -13.023 -30.172 -16.578 1 91 292 ALA A C 1
ATOM 2298 O O . ALA A 1 292 ? -14.086 -30.453 -16 1 91 292 ALA A O 1
ATOM 2299 N N . ALA A 1 293 ? -11.891 -30.328 -16.047 1 92.12 293 ALA A N 1
ATOM 2300 C CA . ALA A 1 293 ? -11.758 -30.766 -14.656 1 92.12 293 ALA A CA 1
ATOM 2301 C C . ALA A 1 293 ? -12.406 -29.781 -13.695 1 92.12 293 ALA A C 1
ATOM 2303 O O . ALA A 1 293 ? -13.055 -30.188 -12.727 1 92.12 293 ALA A O 1
ATOM 2304 N N . ALA A 1 294 ? -12.234 -28.578 -13.922 1 89.5 294 ALA A N 1
ATOM 2305 C CA . ALA A 1 294 ? -12.828 -27.547 -13.078 1 89.5 294 ALA A CA 1
ATOM 2306 C C . ALA A 1 294 ? -14.352 -27.625 -13.109 1 89.5 294 ALA A C 1
ATOM 2308 O O . ALA A 1 294 ? -15.008 -27.453 -12.078 1 89.5 294 ALA A O 1
ATOM 2309 N N . ALA A 1 295 ? -14.844 -27.859 -14.242 1 88.31 295 ALA A N 1
ATOM 2310 C CA . ALA A 1 295 ? -16.297 -27.922 -14.422 1 88.31 295 ALA A CA 1
ATOM 2311 C C . ALA A 1 295 ? -16.891 -29.094 -13.672 1 88.31 295 ALA A C 1
ATOM 2313 O O . ALA A 1 295 ? -18.016 -29.031 -13.18 1 88.31 295 ALA A O 1
ATOM 2314 N N . ARG A 1 296 ? -16.172 -30.094 -13.508 1 92 296 ARG A N 1
ATOM 2315 C CA . ARG A 1 296 ? -16.719 -31.297 -12.891 1 92 296 ARG A CA 1
ATOM 2316 C C . ARG A 1 296 ? -16.25 -31.438 -11.445 1 92 296 ARG A C 1
ATOM 2318 O O . ARG A 1 296 ? -16.672 -32.375 -10.742 1 92 296 ARG A O 1
ATOM 2325 N N . SER A 1 297 ? -15.422 -30.594 -10.992 1 91.94 297 SER A N 1
ATOM 2326 C CA . SER A 1 297 ? -14.797 -30.734 -9.68 1 91.94 297 SER A CA 1
ATOM 2327 C C . SER A 1 297 ? -15.836 -30.641 -8.562 1 91.94 297 SER A C 1
ATOM 2329 O O . SER A 1 297 ? -16.781 -29.859 -8.656 1 91.94 297 SER A O 1
ATOM 2331 N N . ALA A 1 298 ? -15.586 -31.391 -7.504 1 92.88 298 ALA A N 1
ATOM 2332 C CA . ALA A 1 298 ? -16.453 -31.375 -6.332 1 92.88 298 ALA A CA 1
ATOM 2333 C C . ALA A 1 298 ? -15.977 -30.359 -5.309 1 92.88 298 ALA A C 1
ATOM 2335 O O . ALA A 1 298 ? -16.609 -30.156 -4.27 1 92.88 298 ALA A O 1
ATOM 2336 N N . LEU A 1 299 ? -14.883 -29.734 -5.617 1 92.75 299 LEU A N 1
ATOM 2337 C CA . LEU A 1 299 ? -14.344 -28.734 -4.703 1 92.75 299 LEU A CA 1
ATOM 2338 C C . LEU A 1 299 ? -15.266 -27.516 -4.621 1 92.75 299 LEU A C 1
ATOM 2340 O O . LEU A 1 299 ? -15.945 -27.188 -5.594 1 92.75 299 LEU A O 1
ATOM 2344 N N . PRO A 1 300 ? -15.312 -26.859 -3.504 1 92.75 300 PRO A N 1
ATOM 2345 C CA . PRO A 1 300 ? -16.172 -25.688 -3.342 1 92.75 300 PRO A CA 1
ATOM 2346 C C . PRO A 1 300 ? -15.688 -24.484 -4.168 1 92.75 300 PRO A C 1
ATOM 2348 O O . PRO A 1 300 ? -14.547 -24.469 -4.629 1 92.75 300 PRO A O 1
ATOM 2351 N N . ASP A 1 301 ? -16.578 -23.469 -4.316 1 88.94 301 ASP A N 1
ATOM 2352 C CA . ASP A 1 301 ? -16.266 -22.25 -5.082 1 88.94 301 ASP A CA 1
ATOM 2353 C C . ASP A 1 301 ? -15.367 -21.312 -4.289 1 88.94 301 ASP A C 1
ATOM 2355 O O . ASP A 1 301 ? -14.57 -20.578 -4.871 1 88.94 301 ASP A O 1
ATOM 2359 N N . GLU A 1 302 ? -15.57 -21.312 -2.969 1 92.94 302 GLU A N 1
ATOM 2360 C CA . GLU A 1 302 ? -14.828 -20.406 -2.096 1 92.94 302 GLU A CA 1
ATOM 2361 C C . GLU A 1 302 ? -14.188 -21.156 -0.932 1 92.94 302 GLU A C 1
ATOM 2363 O O . GLU A 1 302 ? -14.758 -22.141 -0.432 1 92.94 302 GLU A O 1
ATOM 2368 N N . PRO A 1 303 ? -12.992 -20.719 -0.531 1 95 303 PRO A N 1
ATOM 2369 C CA . PRO A 1 303 ? -12.391 -21.328 0.657 1 95 303 PRO A CA 1
ATOM 2370 C C . PRO A 1 303 ? -13.078 -20.906 1.952 1 95 303 PRO A C 1
ATOM 2372 O O . PRO A 1 303 ? -13.938 -20.016 1.938 1 95 303 PRO A O 1
ATOM 2375 N N . ASP A 1 304 ? -12.797 -21.531 2.984 1 96.56 304 ASP A N 1
ATOM 2376 C CA . ASP A 1 304 ? -13.328 -21.188 4.297 1 96.56 304 ASP A CA 1
ATOM 2377 C C . ASP A 1 304 ? -12.508 -20.078 4.949 1 96.56 304 ASP A C 1
ATOM 2379 O O . ASP A 1 304 ? -11.711 -20.344 5.852 1 96.56 304 ASP A O 1
ATOM 2383 N N . LEU A 1 305 ? -12.836 -18.875 4.582 1 96.75 305 LEU A N 1
ATOM 2384 C CA . LEU A 1 305 ? -12.078 -17.719 5.031 1 96.75 305 LEU A CA 1
ATOM 2385 C C . LEU A 1 305 ? -12.227 -17.516 6.539 1 96.75 305 LEU A C 1
ATOM 2387 O O . LEU A 1 305 ? -11.297 -17.062 7.203 1 96.75 305 LEU A O 1
ATOM 2391 N N . GLU A 1 306 ? -13.32 -17.828 7.035 1 97.75 306 GLU A N 1
ATOM 2392 C CA . GLU A 1 306 ? -13.555 -17.688 8.469 1 97.75 306 GLU A CA 1
ATOM 2393 C C . GLU A 1 306 ? -12.641 -18.609 9.266 1 97.75 306 GLU A C 1
ATOM 2395 O O . GLU A 1 306 ? -12.062 -18.203 10.273 1 97.75 306 GLU A O 1
ATOM 2400 N N . TRP A 1 307 ? -12.547 -19.828 8.781 1 98 307 TRP A N 1
ATOM 2401 C CA . TRP A 1 307 ? -11.641 -20.75 9.453 1 98 307 TRP A CA 1
ATOM 2402 C C . TRP A 1 307 ? -10.203 -20.234 9.398 1 98 307 TRP A C 1
ATOM 2404 O O . TRP A 1 307 ? -9.477 -20.312 10.391 1 98 307 TRP A O 1
ATOM 2414 N N . ILE A 1 308 ? -9.82 -19.75 8.25 1 98.38 308 ILE A N 1
ATOM 2415 C CA . ILE A 1 308 ? -8.469 -19.234 8.07 1 98.38 308 ILE A CA 1
ATOM 2416 C C . ILE A 1 308 ? -8.203 -18.109 9.078 1 98.38 308 ILE A C 1
ATOM 2418 O O . ILE A 1 308 ? -7.203 -18.156 9.797 1 98.38 308 ILE A O 1
ATOM 2422 N N . ASP A 1 309 ? -9.109 -17.156 9.164 1 98.25 309 ASP A N 1
ATOM 2423 C CA . ASP A 1 309 ? -8.953 -16.031 10.07 1 98.25 309 ASP A CA 1
ATOM 2424 C C . ASP A 1 309 ? -8.898 -16.484 11.523 1 98.25 309 ASP A C 1
ATOM 2426 O O . ASP A 1 309 ? -8.055 -16.031 12.297 1 98.25 309 ASP A O 1
ATOM 2430 N N . ASP A 1 310 ? -9.805 -17.406 11.875 1 98.38 310 ASP A N 1
ATOM 2431 C CA . ASP A 1 310 ? -9.867 -17.906 13.242 1 98.38 310 ASP A CA 1
ATOM 2432 C C . ASP A 1 310 ? -8.578 -18.625 13.625 1 98.38 310 ASP A C 1
ATOM 2434 O O . ASP A 1 310 ? -8.07 -18.453 14.734 1 98.38 310 ASP A O 1
ATOM 2438 N N . PHE A 1 311 ? -8.102 -19.453 12.742 1 98.56 311 PHE A N 1
ATOM 2439 C CA . PHE A 1 311 ? -6.891 -20.219 13.008 1 98.56 311 PHE A CA 1
ATOM 2440 C C . PHE A 1 311 ? -5.691 -19.281 13.164 1 98.56 311 PHE A C 1
ATOM 2442 O O . PHE A 1 311 ? -4.926 -19.406 14.125 1 98.56 311 PHE A O 1
ATOM 2449 N N . VAL A 1 312 ? -5.512 -18.312 12.258 1 98.56 312 VAL A N 1
ATOM 2450 C CA . VAL A 1 312 ? -4.418 -17.344 12.32 1 98.56 312 VAL A CA 1
ATOM 2451 C C . VAL A 1 312 ? -4.5 -16.562 13.625 1 98.56 312 VAL A C 1
ATOM 2453 O O . VAL A 1 312 ? -3.506 -16.422 14.344 1 98.56 312 VAL A O 1
ATOM 2456 N N . ALA A 1 313 ? -5.719 -16.062 13.961 1 98.06 313 ALA A N 1
ATOM 2457 C CA . ALA A 1 313 ? -5.906 -15.281 15.18 1 98.06 313 ALA A CA 1
ATOM 2458 C C . ALA A 1 313 ? -5.527 -16.094 16.422 1 98.06 313 ALA A C 1
ATOM 2460 O O . ALA A 1 313 ? -4.895 -15.57 17.344 1 98.06 313 ALA A O 1
ATOM 2461 N N . SER A 1 314 ? -5.93 -17.359 16.375 1 97.5 314 SER A N 1
ATOM 2462 C CA . SER A 1 314 ? -5.648 -18.203 17.516 1 97.5 314 SER A CA 1
ATOM 2463 C C . SER A 1 314 ? -4.148 -18.438 17.688 1 97.5 314 SER A C 1
ATOM 2465 O O . SER A 1 314 ? -3.621 -18.328 18.797 1 97.5 314 SER A O 1
ATOM 2467 N N . VAL A 1 315 ? -3.451 -18.719 16.641 1 97.75 315 VAL A N 1
ATOM 2468 C CA . VAL A 1 315 ? -2.016 -18.969 16.703 1 97.75 315 VAL A CA 1
ATOM 2469 C C . VAL A 1 315 ? -1.271 -17.703 17.078 1 97.75 315 VAL A C 1
ATOM 2471 O O . VAL A 1 315 ? -0.377 -17.719 17.938 1 97.75 315 VAL A O 1
ATOM 2474 N N . TYR A 1 316 ? -1.64 -16.562 16.453 1 97.62 316 TYR A N 1
ATOM 2475 C CA . TYR A 1 316 ? -0.983 -15.305 16.766 1 97.62 316 TYR A CA 1
ATOM 2476 C C . TYR A 1 316 ? -1.247 -14.883 18.203 1 97.62 316 TYR A C 1
ATOM 2478 O O . TYR A 1 316 ? -0.373 -14.312 18.859 1 97.62 316 TYR A O 1
ATOM 2486 N N . ARG A 1 317 ? -2.461 -15.141 18.688 1 97.06 317 ARG A N 1
ATOM 2487 C CA . ARG A 1 317 ? -2.77 -14.852 20.078 1 97.06 317 ARG A CA 1
ATOM 2488 C C . ARG A 1 317 ? -1.853 -15.625 21.016 1 97.06 317 ARG A C 1
ATOM 2490 O O . ARG A 1 317 ? -1.34 -15.07 22 1 97.06 317 ARG A O 1
ATOM 2497 N N . THR A 1 318 ? -1.7 -16.891 20.703 1 95.88 318 THR A N 1
ATOM 2498 C CA . THR A 1 318 ? -0.82 -17.734 21.516 1 95.88 318 THR A CA 1
ATOM 2499 C C . THR A 1 318 ? 0.601 -17.172 21.516 1 95.88 318 THR A C 1
ATOM 2501 O O . THR A 1 318 ? 1.271 -17.172 22.547 1 95.88 318 THR A O 1
ATOM 2504 N N . GLU A 1 319 ? 1.065 -16.719 20.344 1 95.62 319 GLU A N 1
ATOM 2505 C CA . GLU A 1 319 ? 2.393 -16.109 20.25 1 95.62 319 GLU A CA 1
ATOM 2506 C C . GLU A 1 319 ? 2.502 -14.867 21.125 1 95.62 319 GLU A C 1
ATOM 2508 O O . GLU A 1 319 ? 3.504 -14.672 21.812 1 95.62 319 GLU A O 1
ATOM 2513 N N . VAL A 1 320 ? 1.46 -14.031 21.109 1 95.38 320 VAL A N 1
ATOM 2514 C CA . VAL A 1 320 ? 1.432 -12.781 21.859 1 95.38 320 VAL A CA 1
ATOM 2515 C C . VAL A 1 320 ? 1.362 -13.086 23.359 1 95.38 320 VAL A C 1
ATOM 2517 O O . VAL A 1 320 ? 2.002 -12.406 24.156 1 95.38 320 VAL A O 1
ATOM 2520 N N . LEU A 1 321 ? 0.601 -14.117 23.719 1 90.5 321 LEU A N 1
ATOM 2521 C CA . LEU A 1 321 ? 0.447 -14.5 25.125 1 90.5 321 LEU A CA 1
ATOM 2522 C C . LEU A 1 321 ? 1.743 -15.086 25.672 1 90.5 321 LEU A C 1
ATOM 2524 O O . LEU A 1 321 ? 2.039 -14.953 26.859 1 90.5 321 LEU A O 1
ATOM 2528 N N . GLY A 1 322 ? 2.391 -15.906 24.812 1 81.5 322 GLY A N 1
ATOM 2529 C CA . GLY A 1 322 ? 3.613 -16.562 25.25 1 81.5 322 GLY A CA 1
ATOM 2530 C C . GLY A 1 322 ? 4.797 -15.617 25.344 1 81.5 322 GLY A C 1
ATOM 2531 O O . GLY A 1 322 ? 5.812 -15.945 25.953 1 81.5 322 GLY A O 1
ATOM 2532 N N . ALA A 1 323 ? 4.875 -14.422 24.641 1 63.81 323 ALA A N 1
ATOM 2533 C CA . ALA A 1 323 ? 5.965 -13.453 24.672 1 63.81 323 ALA A CA 1
ATOM 2534 C C . ALA A 1 323 ? 6.082 -12.797 26.047 1 63.81 323 ALA A C 1
ATOM 2536 O O . ALA A 1 323 ? 6.832 -11.836 26.219 1 63.81 323 ALA A O 1
ATOM 2537 N N . VAL A 1 324 ? 5.785 -13.484 27.172 1 44.16 324 VAL A N 1
ATOM 2538 C CA . VAL A 1 324 ? 6.199 -12.953 28.469 1 44.16 324 VAL A CA 1
ATOM 2539 C C . VAL A 1 324 ? 7.715 -13.078 28.625 1 44.16 324 VAL A C 1
ATOM 2541 O O . VAL A 1 324 ? 8.305 -14.086 28.219 1 44.16 324 VAL A O 1
ATOM 2544 N N . MET B 1 1 ? -15.68 -4.539 19.609 1 67.06 1 MET B N 1
ATOM 2545 C CA . MET B 1 1 ? -15.82 -3.125 19.281 1 67.06 1 MET B CA 1
ATOM 2546 C C . MET B 1 1 ? -14.594 -2.34 19.734 1 67.06 1 MET B C 1
ATOM 2548 O O . MET B 1 1 ? -13.922 -2.723 20.688 1 67.06 1 MET B O 1
ATOM 2552 N N . ALA B 1 2 ? -14.109 -1.338 18.922 1 77.75 2 ALA B N 1
ATOM 2553 C CA . ALA B 1 2 ? -12.922 -0.542 19.234 1 77.75 2 ALA B CA 1
ATOM 2554 C C . ALA B 1 2 ? -13.141 0.278 20.516 1 77.75 2 ALA B C 1
ATOM 2556 O O . ALA B 1 2 ? -14.242 0.782 20.75 1 77.75 2 ALA B O 1
ATOM 2557 N N . ARG B 1 3 ? -12.297 0.123 21.516 1 90.56 3 ARG B N 1
ATOM 2558 C CA . ARG B 1 3 ? -12.344 0.84 22.781 1 90.56 3 ARG B CA 1
ATOM 2559 C C . ARG B 1 3 ? -11.805 2.26 22.625 1 90.56 3 ARG B C 1
ATOM 2561 O O . ARG B 1 3 ? -10.719 2.461 22.078 1 90.56 3 ARG B O 1
ATOM 2568 N N . GLN B 1 4 ? -12.562 3.25 23.203 1 95.88 4 GLN B N 1
ATOM 2569 C CA . GLN B 1 4 ? -12.219 4.656 23.047 1 95.88 4 GLN B CA 1
ATOM 2570 C C . GLN B 1 4 ? -11.273 5.125 24.141 1 95.88 4 GLN B C 1
ATOM 2572 O O . GLN B 1 4 ? -11.453 4.785 25.312 1 95.88 4 GLN B O 1
ATOM 2577 N N . ILE B 1 5 ? -10.281 5.859 23.781 1 97.88 5 ILE B N 1
ATOM 2578 C CA . ILE B 1 5 ? -9.32 6.426 24.719 1 97.88 5 ILE B CA 1
ATOM 2579 C C . ILE B 1 5 ? -9.68 7.879 25.016 1 97.88 5 ILE B C 1
ATOM 2581 O O . ILE B 1 5 ? -9.648 8.312 26.172 1 97.88 5 ILE B O 1
ATOM 2585 N N . LEU B 1 6 ? -10.016 8.586 23.969 1 98.19 6 LEU B N 1
ATOM 2586 C CA . LEU B 1 6 ? -10.266 10.016 24.062 1 98.19 6 LEU B CA 1
ATOM 2587 C C . LEU B 1 6 ? -11.25 10.461 22.984 1 98.19 6 LEU B C 1
ATOM 2589 O O . LEU B 1 6 ? -11.242 9.914 21.875 1 98.19 6 LEU B O 1
ATOM 2593 N N . ARG B 1 7 ? -12.109 11.328 23.297 1 97.31 7 ARG B N 1
ATOM 2594 C CA . ARG B 1 7 ? -13.008 12.016 22.375 1 97.31 7 ARG B CA 1
ATOM 2595 C C . ARG B 1 7 ? -13.102 13.5 22.688 1 97.31 7 ARG B C 1
ATOM 2597 O O . ARG B 1 7 ? -13.438 13.875 23.812 1 97.31 7 ARG B O 1
ATOM 2604 N N . ILE B 1 8 ? -12.789 14.359 21.688 1 97.5 8 ILE B N 1
ATOM 2605 C CA . ILE B 1 8 ? -12.766 15.781 22.016 1 97.5 8 ILE B CA 1
ATOM 2606 C C . ILE B 1 8 ? -13.492 16.578 20.938 1 97.5 8 ILE B C 1
ATOM 2608 O O . ILE B 1 8 ? -13.562 16.141 19.781 1 97.5 8 ILE B O 1
ATOM 2612 N N . GLN B 1 9 ? -13.977 17.734 21.422 1 95.5 9 GLN B N 1
ATOM 2613 C CA . GLN B 1 9 ? -14.422 18.75 20.469 1 95.5 9 GLN B CA 1
ATOM 2614 C C . GLN B 1 9 ? -13.234 19.422 19.781 1 95.5 9 GLN B C 1
ATOM 2616 O O . GLN B 1 9 ? -12.289 19.844 20.453 1 95.5 9 GLN B O 1
ATOM 2621 N N . PHE B 1 10 ? -13.273 19.438 18.484 1 95.31 10 PHE B N 1
ATOM 2622 C CA . PHE B 1 10 ? -12.141 19.891 17.672 1 95.31 10 PHE B CA 1
ATOM 2623 C C . PHE B 1 10 ? -12.539 21.078 16.797 1 95.31 10 PHE B C 1
ATOM 2625 O O . PHE B 1 10 ? -13.672 21.562 16.875 1 95.31 10 PHE B O 1
ATOM 2632 N N . GLY B 1 11 ? -11.57 21.672 16.109 1 93.25 11 GLY B N 1
ATOM 2633 C CA . GLY B 1 11 ? -11.859 22.734 15.156 1 93.25 11 GLY B CA 1
ATOM 2634 C C . GLY B 1 11 ? -12.078 24.078 15.812 1 93.25 11 GLY B C 1
ATOM 2635 O O . GLY B 1 11 ? -11.375 24.438 16.766 1 93.25 11 GLY B O 1
ATOM 2636 N N . SER B 1 12 ? -13.148 24.797 15.227 1 92.5 12 SER B N 1
ATOM 2637 C CA . SER B 1 12 ? -13.367 26.172 15.633 1 92.5 12 SER B CA 1
ATOM 2638 C C . SER B 1 12 ? -13.703 26.266 17.109 1 92.5 12 SER B C 1
ATOM 2640 O O . SER B 1 12 ? -13.297 27.219 17.781 1 92.5 12 SER B O 1
ATOM 2642 N N . HIS B 1 13 ? -14.328 25.328 17.641 1 91.81 13 HIS B N 1
ATOM 2643 C CA . HIS B 1 13 ? -14.688 25.328 19.062 1 91.81 13 HIS B CA 1
ATOM 2644 C C . HIS B 1 13 ? -13.461 25.188 19.938 1 91.81 13 HIS B C 1
ATOM 2646 O O . HIS B 1 13 ? -13.375 25.812 21 1 91.81 13 HIS B O 1
ATOM 2652 N N . LEU B 1 14 ? -12.516 24.375 19.516 1 96.31 14 LEU B N 1
ATOM 2653 C CA . LEU B 1 14 ? -11.266 24.219 20.25 1 96.31 14 LEU B CA 1
ATOM 2654 C C . LEU B 1 14 ? -10.422 25.5 20.156 1 96.31 14 LEU B C 1
ATOM 2656 O O . LEU B 1 14 ? -9.852 25.938 21.141 1 96.31 14 LEU B O 1
ATOM 2660 N N . TYR B 1 15 ? -10.438 26.109 19.016 1 96.62 15 TYR B N 1
ATOM 2661 C CA . TYR B 1 15 ? -9.539 27.219 18.703 1 96.62 15 TYR B CA 1
ATOM 2662 C C . TYR B 1 15 ? -10.07 28.516 19.297 1 96.62 15 TYR B C 1
ATOM 2664 O O . TYR B 1 15 ? -9.312 29.469 19.484 1 96.62 15 TYR B O 1
ATOM 2672 N N . GLY B 1 16 ? -11.344 28.578 19.562 1 95.25 16 GLY B N 1
ATOM 2673 C CA . GLY B 1 16 ? -11.969 29.812 20 1 95.25 16 GLY B CA 1
ATOM 2674 C C . GLY B 1 16 ? -12.43 30.703 18.859 1 95.25 16 GLY B C 1
ATOM 2675 O O . GLY B 1 16 ? -12.578 31.906 19.031 1 95.25 16 GLY B O 1
ATOM 2676 N N . THR B 1 17 ? -12.625 30.109 17.703 1 94.38 17 THR B N 1
ATOM 2677 C CA . THR B 1 17 ? -13.016 30.859 16.516 1 94.38 17 THR B CA 1
ATOM 2678 C C . THR B 1 17 ? -14.406 30.453 16.047 1 94.38 17 THR B C 1
ATOM 2680 O O . THR B 1 17 ? -14.734 30.594 14.867 1 94.38 17 THR B O 1
ATOM 2683 N N . SER B 1 18 ? -15.133 29.844 16.938 1 89.44 18 SER B N 1
ATOM 2684 C CA . SER B 1 18 ? -16.453 29.344 16.547 1 89.44 18 SER B CA 1
ATOM 2685 C C . SER B 1 18 ? -17.422 30.484 16.297 1 89.44 18 SER B C 1
ATOM 2687 O O . SER B 1 18 ? -17.328 31.547 16.938 1 89.44 18 SER B O 1
ATOM 2689 N N . THR B 1 19 ? -18.219 30.234 15.297 1 85.19 19 THR B N 1
ATOM 2690 C CA . THR B 1 19 ? -19.359 31.094 14.984 1 85.19 19 THR B CA 1
ATOM 2691 C C . THR B 1 19 ? -20.656 30.312 15.086 1 85.19 19 THR B C 1
ATOM 2693 O O . THR B 1 19 ? -20.656 29.094 15.242 1 85.19 19 THR B O 1
ATOM 2696 N N . PRO B 1 20 ? -21.797 31.016 15.031 1 81.62 20 PRO B N 1
ATOM 2697 C CA . PRO B 1 20 ? -23.078 30.297 15.102 1 81.62 20 PRO B CA 1
ATOM 2698 C C . PRO B 1 20 ? -23.25 29.297 13.969 1 81.62 20 PRO B C 1
ATOM 2700 O O . PRO B 1 20 ? -24.016 28.328 14.094 1 81.62 20 PRO B O 1
ATOM 2703 N N . SER B 1 21 ? -22.547 29.453 12.883 1 78.38 21 SER B N 1
ATOM 2704 C CA . SER B 1 21 ? -22.672 28.562 11.719 1 78.38 21 SER B CA 1
ATOM 2705 C C . SER B 1 21 ? -21.609 27.469 11.75 1 78.38 21 SER B C 1
ATOM 2707 O O . SER B 1 21 ? -21.562 26.625 10.852 1 78.38 21 SER B O 1
ATOM 2709 N N . SER B 1 22 ? -20.906 27.469 12.891 1 82.12 22 SER B N 1
ATOM 2710 C CA . SER B 1 22 ? -19.812 26.516 12.938 1 82.12 22 SER B CA 1
ATOM 2711 C C . SER B 1 22 ? -20.344 25.094 13.148 1 82.12 22 SER B C 1
ATOM 2713 O O . SER B 1 22 ? -21.281 24.891 13.906 1 82.12 22 SER B O 1
ATOM 2715 N N . ASP B 1 23 ? -19.781 24.109 12.32 1 80 23 ASP B N 1
ATOM 2716 C CA . ASP B 1 23 ? -20.094 22.703 12.516 1 80 23 ASP B CA 1
ATOM 2717 C C . ASP B 1 23 ? -19.312 22.125 13.695 1 80 23 ASP B C 1
ATOM 2719 O O . ASP B 1 23 ? -18.547 22.828 14.344 1 80 23 ASP B O 1
ATOM 2723 N N . PHE B 1 24 ? -19.797 20.938 14.117 1 84.62 24 PHE B N 1
ATOM 2724 C CA . PHE B 1 24 ? -19.125 20.266 15.219 1 84.62 24 PHE B CA 1
ATOM 2725 C C . PHE B 1 24 ? -18.156 19.203 14.688 1 84.62 24 PHE B C 1
ATOM 2727 O O . PHE B 1 24 ? -18.562 18.25 14.016 1 84.62 24 PHE B O 1
ATOM 2734 N N . ASP B 1 25 ? -16.938 19.516 14.945 1 89.81 25 ASP B N 1
ATOM 2735 C CA . ASP B 1 25 ? -15.883 18.578 14.594 1 89.81 25 ASP B CA 1
ATOM 2736 C C . ASP B 1 25 ? -15.398 17.797 15.82 1 89.81 25 ASP B C 1
ATOM 2738 O O . ASP B 1 25 ? -15.141 18.406 16.875 1 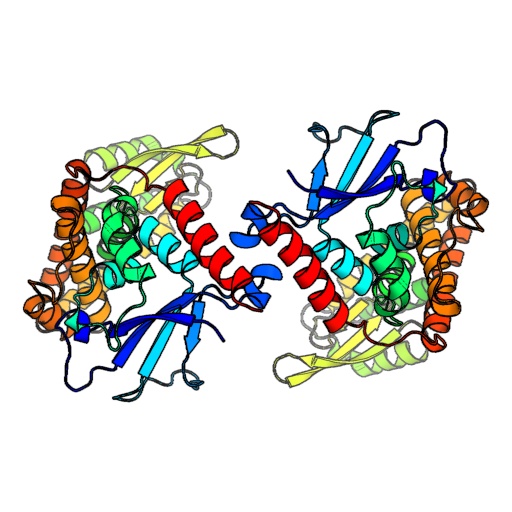89.81 25 ASP B O 1
ATOM 2742 N N . VAL B 1 26 ? -15.367 16.531 15.672 1 94.5 26 VAL B N 1
ATOM 2743 C CA . VAL B 1 26 ? -14.93 15.695 16.781 1 94.5 26 VAL B CA 1
ATOM 2744 C C . VAL B 1 26 ? -13.727 14.852 16.359 1 94.5 26 VAL B C 1
ATOM 2746 O O . VAL B 1 26 ? -13.695 14.328 15.242 1 94.5 26 VAL B O 1
ATOM 2749 N N . LYS B 1 27 ? -12.695 14.758 17.188 1 97.19 27 LYS B N 1
ATOM 2750 C CA . LYS B 1 27 ? -11.57 13.852 17.031 1 97.19 27 LYS B CA 1
ATOM 2751 C C . LYS B 1 27 ? -11.5 12.852 18.188 1 97.19 27 LYS B C 1
ATOM 2753 O O . LYS B 1 27 ? -11.742 13.211 19.328 1 97.19 27 LYS B O 1
ATOM 2758 N N . SER B 1 28 ? -11.242 11.664 17.844 1 97.12 28 SER B N 1
ATOM 2759 C CA . SER B 1 28 ? -11.156 10.656 18.891 1 97.12 28 SER B CA 1
ATOM 2760 C C . SER B 1 28 ? -10.008 9.688 18.641 1 97.12 28 SER B C 1
ATOM 2762 O O . SER B 1 28 ? -9.453 9.641 17.547 1 97.12 28 SER B O 1
ATOM 2764 N N . ILE B 1 29 ? -9.539 9.031 19.719 1 98.44 29 ILE B N 1
ATOM 2765 C CA . ILE B 1 29 ? -8.508 8.008 19.688 1 98.44 29 ILE B CA 1
ATOM 2766 C C . ILE B 1 29 ? -9.078 6.684 20.203 1 98.44 29 ILE B C 1
ATOM 2768 O O . ILE B 1 29 ? -9.773 6.656 21.219 1 98.44 29 ILE B O 1
ATOM 2772 N N . PHE B 1 30 ? -8.844 5.68 19.516 1 98.12 30 PHE B N 1
ATOM 2773 C CA . PHE B 1 30 ? -9.398 4.395 19.922 1 98.12 30 PHE B CA 1
ATOM 2774 C C . PHE B 1 30 ? -8.328 3.307 19.875 1 98.12 30 PHE B C 1
ATOM 2776 O O . PHE B 1 30 ? -7.258 3.502 19.312 1 98.12 30 PHE B O 1
ATOM 2783 N N . VAL B 1 31 ? -8.539 2.219 20.562 1 98.12 31 VAL B N 1
ATOM 2784 C CA . VAL B 1 31 ? -7.766 0.983 20.484 1 98.12 31 VAL B CA 1
ATOM 2785 C C . VAL B 1 31 ? -8.492 -0.019 19.594 1 98.12 31 VAL B C 1
ATOM 2787 O O . VAL B 1 31 ? -9.656 -0.354 19.844 1 98.12 31 VAL B O 1
ATOM 2790 N N . PRO B 1 32 ? -7.816 -0.461 18.5 1 97.44 32 PRO B N 1
ATOM 2791 C CA . PRO B 1 32 ? -8.469 -1.478 17.688 1 97.44 32 PRO B CA 1
ATOM 2792 C C . PRO B 1 32 ? -8.828 -2.736 18.469 1 97.44 32 PRO B C 1
ATOM 2794 O O . PRO B 1 32 ? -8.203 -3.027 19.484 1 97.44 32 PRO B O 1
ATOM 2797 N N . ASP B 1 33 ? -9.836 -3.451 18 1 96.75 33 ASP B N 1
ATOM 2798 C CA . ASP B 1 33 ? -10.234 -4.68 18.672 1 96.75 33 ASP B CA 1
ATOM 2799 C C . ASP B 1 33 ? -9.172 -5.766 18.516 1 96.75 33 ASP B C 1
ATOM 2801 O O . ASP B 1 33 ? -8.367 -5.715 17.578 1 96.75 33 ASP B O 1
ATOM 2805 N N . ALA B 1 34 ? -9.203 -6.77 19.375 1 96.75 34 ALA B N 1
ATOM 2806 C CA . ALA B 1 34 ? -8.18 -7.812 19.453 1 96.75 34 ALA B CA 1
ATOM 2807 C C . ALA B 1 34 ? -8.055 -8.562 18.141 1 96.75 34 ALA B C 1
ATOM 2809 O O . ALA B 1 34 ? -6.941 -8.812 17.672 1 96.75 34 ALA B O 1
ATOM 2810 N N . ARG B 1 35 ? -9.156 -8.953 17.562 1 96.94 35 ARG B N 1
ATOM 2811 C CA . ARG B 1 35 ? -9.148 -9.734 16.328 1 96.94 35 ARG B CA 1
ATOM 2812 C C . ARG B 1 35 ? -8.469 -8.969 15.203 1 96.94 35 ARG B C 1
ATOM 2814 O O . ARG B 1 35 ? -7.66 -9.523 14.461 1 96.94 35 ARG B O 1
ATOM 2821 N N . SER B 1 36 ? -8.812 -7.676 15.117 1 97.5 36 SER B N 1
ATOM 2822 C CA . SER B 1 36 ? -8.203 -6.844 14.086 1 97.5 36 SER B CA 1
ATOM 2823 C C . SER B 1 36 ? -6.699 -6.703 14.297 1 97.5 36 SER B C 1
ATOM 2825 O O . SER B 1 36 ? -5.93 -6.684 13.336 1 97.5 36 SER B O 1
ATOM 2827 N N . ILE B 1 37 ? -6.285 -6.57 15.531 1 97.81 37 ILE B N 1
ATOM 2828 C CA . ILE B 1 37 ? -4.863 -6.48 15.859 1 97.81 37 ILE B CA 1
ATOM 2829 C C . ILE B 1 37 ? -4.156 -7.766 15.43 1 97.81 37 ILE B C 1
ATOM 2831 O O . ILE B 1 37 ? -3.137 -7.719 14.742 1 97.81 37 ILE B O 1
ATOM 2835 N N . LEU B 1 38 ? -4.734 -8.852 15.766 1 97.81 38 LEU B N 1
ATOM 2836 C CA . LEU B 1 38 ? -4.121 -10.156 15.508 1 97.81 38 LEU B CA 1
ATOM 2837 C C . LEU B 1 38 ? -4.051 -10.438 14.008 1 97.81 38 LEU B C 1
ATOM 2839 O O . LEU B 1 38 ? -3.061 -10.984 13.523 1 97.81 38 LEU B O 1
ATOM 2843 N N . LEU B 1 39 ? -5.02 -10.047 13.297 1 98 39 LEU B N 1
ATOM 2844 C CA . LEU B 1 39 ? -5.121 -10.375 11.883 1 98 39 LEU B CA 1
ATOM 2845 C C . LEU B 1 39 ? -4.438 -9.312 11.023 1 98 39 LEU B C 1
ATOM 2847 O O . LEU B 1 39 ? -4.531 -9.352 9.797 1 98 39 LEU B O 1
ATOM 2851 N N . GLN B 1 40 ? -3.781 -8.375 11.727 1 97.81 40 GLN B N 1
ATOM 2852 C CA . GLN B 1 40 ? -3.076 -7.316 11.008 1 97.81 40 GLN B CA 1
ATOM 2853 C C . GLN B 1 40 ? -4.035 -6.496 10.156 1 97.81 40 GLN B C 1
ATOM 2855 O O . GLN B 1 40 ? -3.729 -6.168 9.008 1 97.81 40 GLN B O 1
ATOM 2860 N N . ARG B 1 41 ? -5.191 -6.262 10.648 1 97.12 41 ARG B N 1
ATOM 2861 C CA . ARG B 1 41 ? -6.227 -5.52 9.938 1 97.12 41 ARG B CA 1
ATOM 2862 C C . ARG B 1 41 ? -6.73 -4.348 10.773 1 97.12 41 ARG B C 1
ATOM 2864 O O . ARG B 1 41 ? -7.859 -3.891 10.586 1 97.12 41 ARG B O 1
ATOM 2871 N N . ALA B 1 42 ? -5.938 -3.9 11.664 1 96.94 42 ALA B N 1
ATOM 2872 C CA . ALA B 1 42 ? -6.324 -2.775 12.508 1 96.94 42 ALA B CA 1
ATOM 2873 C C . ALA B 1 42 ? -6.434 -1.489 11.695 1 96.94 42 ALA B C 1
ATOM 2875 O O . ALA B 1 42 ? -5.457 -1.046 11.086 1 96.94 42 ALA B O 1
ATOM 2876 N N . LYS B 1 43 ? -7.617 -0.935 11.734 1 96.31 43 LYS B N 1
ATOM 2877 C CA . LYS B 1 43 ? -7.797 0.333 11.039 1 96.31 43 LYS B CA 1
ATOM 2878 C C . LYS B 1 43 ? -6.992 1.447 11.703 1 96.31 43 LYS B C 1
ATOM 2880 O O . LYS B 1 43 ? -6.918 1.517 12.93 1 96.31 43 LYS B O 1
ATOM 2885 N N . ARG B 1 44 ? -6.469 2.217 10.883 1 97.38 44 ARG B N 1
ATOM 2886 C CA . ARG B 1 44 ? -5.641 3.309 11.391 1 97.38 44 ARG B CA 1
ATOM 2887 C C . ARG B 1 44 ? -6.473 4.566 11.609 1 97.38 44 ARG B C 1
ATOM 2889 O O . ARG B 1 44 ? -6.238 5.312 12.57 1 97.38 44 ARG B O 1
ATOM 2896 N N . VAL B 1 45 ? -7.41 4.832 10.727 1 96.81 45 VAL B N 1
ATOM 2897 C CA . VAL B 1 45 ? -8.32 5.969 10.789 1 96.81 45 VAL B CA 1
ATOM 2898 C C . VAL B 1 45 ? -9.734 5.516 10.438 1 96.81 45 VAL B C 1
ATOM 2900 O O . VAL B 1 45 ? -9.93 4.695 9.539 1 96.81 45 VAL B O 1
ATOM 2903 N N . VAL B 1 46 ? -10.664 5.918 11.172 1 94.38 46 VAL B N 1
ATOM 2904 C CA . VAL B 1 46 ? -12.078 5.668 10.898 1 94.38 46 VAL B CA 1
ATOM 2905 C C . VAL B 1 46 ? -12.836 6.992 10.828 1 94.38 46 VAL B C 1
ATOM 2907 O O . VAL B 1 46 ? -12.758 7.805 11.75 1 94.38 46 VAL B O 1
ATOM 2910 N N . ASN B 1 47 ? -13.453 7.195 9.734 1 90.88 47 ASN B N 1
ATOM 2911 C CA . ASN B 1 47 ? -14.258 8.398 9.562 1 90.88 47 ASN B CA 1
ATOM 2912 C C . ASN B 1 47 ? -15.75 8.094 9.648 1 90.88 47 ASN B C 1
ATOM 2914 O O . ASN B 1 47 ? -16.266 7.25 8.906 1 90.88 47 ASN B O 1
ATOM 2918 N N . ASP B 1 48 ? -16.297 8.523 10.562 1 80.62 48 ASP B N 1
ATOM 2919 C CA . ASP B 1 48 ? -17.75 8.398 10.695 1 80.62 48 ASP B CA 1
ATOM 2920 C C . ASP B 1 48 ? -18.453 9.625 10.148 1 80.62 48 ASP B C 1
ATOM 2922 O O . ASP B 1 48 ? -18.562 10.648 10.828 1 80.62 48 ASP B O 1
ATOM 2926 N N . GLN B 1 49 ? -18.547 9.609 8.844 1 68.94 49 GLN B N 1
ATOM 2927 C CA . GLN B 1 49 ? -19.281 10.695 8.203 1 68.94 49 GLN B CA 1
ATOM 2928 C C . GLN B 1 49 ? -20.484 10.172 7.438 1 68.94 49 GLN B C 1
ATOM 2930 O O . GLN B 1 49 ? -20.484 9.031 6.969 1 68.94 49 GLN B O 1
ATOM 2935 N N . ARG B 1 50 ? -21.547 10.844 7.633 1 64.5 50 ARG B N 1
ATOM 2936 C CA . ARG B 1 50 ? -22.688 10.547 6.785 1 64.5 50 ARG B CA 1
ATOM 2937 C C . ARG B 1 50 ? -22.312 10.586 5.309 1 64.5 50 ARG B C 1
ATOM 2939 O O . ARG B 1 50 ? -21.469 11.398 4.902 1 64.5 50 ARG B O 1
ATOM 2946 N N . PRO B 1 51 ? -22.672 9.477 4.602 1 62.75 51 PRO B N 1
ATOM 2947 C CA . PRO B 1 51 ? -22.406 9.555 3.162 1 62.75 51 PRO B CA 1
ATOM 2948 C C . PRO B 1 51 ? -22.906 10.859 2.543 1 62.75 51 PRO B C 1
ATOM 2950 O O . PRO B 1 51 ? -24.016 11.305 2.836 1 62.75 51 PRO B O 1
ATOM 2953 N N . LYS B 1 52 ? -22.031 11.648 2.227 1 59.53 52 LYS B N 1
ATOM 2954 C CA . LYS B 1 52 ? -22.422 12.906 1.581 1 59.53 52 LYS B CA 1
ATOM 2955 C C . LYS B 1 52 ? -22.344 12.781 0.062 1 59.53 52 LYS B C 1
ATOM 2957 O O . LYS B 1 52 ? -21.484 12.07 -0.47 1 59.53 52 LYS B O 1
ATOM 2962 N N . ALA B 1 53 ? -23.516 13.211 -0.494 1 55.16 53 ALA B N 1
ATOM 2963 C CA . ALA B 1 53 ? -23.469 13.359 -1.946 1 55.16 53 ALA B CA 1
ATOM 2964 C C . ALA B 1 53 ? -22.328 14.281 -2.371 1 55.16 53 ALA B C 1
ATOM 2966 O O . ALA B 1 53 ? -21.766 14.992 -1.542 1 55.16 53 ALA B O 1
ATOM 2967 N N . GLU B 1 54 ? -21.953 14.344 -3.697 1 55.62 54 GLU B N 1
ATOM 2968 C CA . GLU B 1 54 ? -20.891 15.203 -4.203 1 55.62 54 GLU B CA 1
ATOM 2969 C C . GLU B 1 54 ? -21.125 16.656 -3.812 1 55.62 54 GLU B C 1
ATOM 2971 O O . GLU B 1 54 ? -22.234 17.172 -3.941 1 55.62 54 GLU B O 1
ATOM 2976 N N . LYS B 1 55 ? -20.344 17.219 -3.328 1 57.06 55 LYS B N 1
ATOM 2977 C CA . LYS B 1 55 ? -20.344 18.656 -3.039 1 57.06 55 LYS B CA 1
ATOM 2978 C C . LYS B 1 55 ? -21.312 18.984 -1.911 1 57.06 55 LYS B C 1
ATOM 2980 O O . LYS B 1 55 ? -21.688 20.156 -1.734 1 57.06 55 LYS B O 1
ATOM 2985 N N . GLU B 1 56 ? -21.781 18.031 -1.406 1 59.97 56 GLU B N 1
ATOM 2986 C CA . GLU B 1 56 ? -22.703 18.359 -0.319 1 59.97 56 GLU B CA 1
ATOM 2987 C C . GLU B 1 56 ? -21.938 18.828 0.919 1 59.97 56 GLU B C 1
ATOM 2989 O O . GLU B 1 56 ? -20.969 18.203 1.339 1 59.97 56 GLU B O 1
ATOM 2994 N N . LYS B 1 57 ? -22.297 20.125 1.297 1 58 57 LYS B N 1
ATOM 2995 C CA . LYS B 1 57 ? -21.688 20.703 2.486 1 58 57 LYS B CA 1
ATOM 2996 C C . LYS B 1 57 ? -22.328 20.156 3.76 1 58 57 LYS B C 1
ATOM 2998 O O . LYS B 1 57 ? -23.422 19.625 3.723 1 58 57 LYS B O 1
ATOM 3003 N N . ASN B 1 58 ? -21.469 20.188 4.773 1 60.25 58 ASN B N 1
ATOM 3004 C CA . ASN B 1 58 ? -22.016 19.844 6.078 1 60.25 58 ASN B CA 1
ATOM 3005 C C . ASN B 1 58 ? -23.109 20.828 6.5 1 60.25 58 ASN B C 1
ATOM 3007 O O . ASN B 1 58 ? -23.047 22.016 6.176 1 60.25 58 ASN B O 1
ATOM 3011 N N . TYR B 1 59 ? -24.219 20.297 6.863 1 61.75 59 TYR B N 1
ATOM 3012 C CA . TYR B 1 59 ? -25.203 21.219 7.434 1 61.75 59 TYR B CA 1
ATOM 3013 C C . TYR B 1 59 ? -24.828 21.594 8.859 1 61.75 59 TYR B C 1
ATOM 3015 O O . TYR B 1 59 ? -24.047 20.906 9.516 1 61.75 59 TYR B O 1
ATOM 3023 N N . ALA B 1 60 ? -25.344 22.797 9.258 1 64.44 60 ALA B N 1
ATOM 3024 C CA . ALA B 1 60 ? -25.125 23.297 10.617 1 64.44 60 ALA B CA 1
ATOM 3025 C C . ALA B 1 60 ? -25.516 22.234 11.648 1 64.44 60 ALA B C 1
ATOM 3027 O O . ALA B 1 60 ? -26.609 21.672 11.586 1 64.44 60 ALA B O 1
ATOM 3028 N N . GLY B 1 61 ? -24.594 21.797 12.422 1 66.56 61 GLY B N 1
ATOM 3029 C CA . GLY B 1 61 ? -24.844 20.844 13.484 1 66.56 61 GLY B CA 1
ATOM 3030 C C . GLY B 1 61 ? -24.422 19.438 13.148 1 66.56 61 GLY B C 1
ATOM 3031 O O . GLY B 1 61 ? -24.5 18.531 13.984 1 66.56 61 GLY B O 1
ATOM 3032 N N . GLU B 1 62 ? -23.969 19.328 11.938 1 73.62 62 GLU B N 1
ATOM 3033 C CA . GLU B 1 62 ? -23.531 17.984 11.562 1 73.62 62 GLU B CA 1
ATOM 3034 C C . GLU B 1 62 ? -22.25 17.594 12.281 1 73.62 62 GLU B C 1
ATOM 3036 O O . GLU B 1 62 ? -21.359 18.406 12.461 1 73.62 62 GLU B O 1
ATOM 3041 N N . VAL B 1 63 ? -22.344 16.406 12.891 1 77.5 63 VAL B N 1
ATOM 3042 C CA . VAL B 1 63 ? -21.188 15.906 13.617 1 77.5 63 VAL B CA 1
ATOM 3043 C C . VAL B 1 63 ? -20.312 15.078 12.68 1 77.5 63 VAL B C 1
ATOM 3045 O O . VAL B 1 63 ? -20.781 14.125 12.055 1 77.5 63 VAL B O 1
ATOM 3048 N N . GLU B 1 64 ? -19.141 15.609 12.477 1 85 64 GLU B N 1
ATOM 3049 C CA . GLU B 1 64 ? -18.125 14.844 11.766 1 85 64 GLU B CA 1
ATOM 3050 C C . GLU B 1 64 ? -17.047 14.336 12.719 1 85 64 GLU B C 1
ATOM 3052 O O . GLU B 1 64 ? -16.438 15.125 13.445 1 85 64 GLU B O 1
ATOM 3057 N N . GLU B 1 65 ? -16.938 13.078 12.734 1 91.31 65 GLU B N 1
ATOM 3058 C CA . GLU B 1 65 ? -15.953 12.516 13.648 1 91.31 65 GLU B CA 1
ATOM 3059 C C . GLU B 1 65 ? -14.867 11.75 12.898 1 91.31 65 GLU B C 1
ATOM 3061 O O . GLU B 1 65 ? -15.172 10.938 12.016 1 91.31 65 GLU B O 1
ATOM 3066 N N . GLU B 1 66 ? -13.727 12.109 13.188 1 95.38 66 GLU B N 1
ATOM 3067 C CA . GLU B 1 66 ? -12.562 11.359 12.727 1 95.38 66 GLU B CA 1
ATOM 3068 C C . GLU B 1 66 ? -11.859 10.672 13.891 1 95.38 66 GLU B C 1
ATOM 3070 O O . GLU B 1 66 ? -11.477 11.32 14.867 1 95.38 66 GLU B O 1
ATOM 3075 N N . ARG B 1 67 ? -11.68 9.375 13.773 1 96.56 67 ARG B N 1
ATOM 3076 C CA . ARG B 1 67 ? -11.102 8.578 14.852 1 96.56 67 ARG B CA 1
ATOM 3077 C C . ARG B 1 67 ? -9.75 8.008 14.438 1 96.56 67 ARG B C 1
ATOM 3079 O O . ARG B 1 67 ? -9.609 7.434 13.352 1 96.56 67 ARG B O 1
ATOM 3086 N N . PHE B 1 68 ? -8.789 8.188 15.32 1 98.25 68 PHE B N 1
ATOM 3087 C CA . PHE B 1 68 ? -7.461 7.633 15.086 1 98.25 68 PHE B CA 1
ATOM 3088 C C . PHE B 1 68 ? -7.195 6.449 16 1 98.25 68 PHE B C 1
ATOM 3090 O O . PHE B 1 68 ? -7.512 6.5 17.203 1 98.25 68 PHE B O 1
ATOM 3097 N N . SER B 1 69 ? -6.629 5.395 15.469 1 98.62 69 SER B N 1
ATOM 3098 C CA . SER B 1 69 ? -6.098 4.371 16.359 1 98.62 69 SER B CA 1
ATOM 3099 C C . SER B 1 69 ? -4.973 4.93 17.234 1 98.62 69 SER B C 1
ATOM 3101 O O . SER B 1 69 ? -4.328 5.914 16.859 1 98.62 69 SER B O 1
ATOM 3103 N N . LEU B 1 70 ? -4.77 4.32 18.312 1 98.62 70 LEU B N 1
ATOM 3104 C CA . LEU B 1 70 ? -3.707 4.742 19.219 1 98.62 70 LEU B CA 1
ATOM 3105 C C . LEU B 1 70 ? -2.371 4.832 18.484 1 98.62 70 LEU B C 1
ATOM 3107 O O . LEU B 1 70 ? -1.657 5.828 18.609 1 98.62 70 LEU B O 1
ATOM 3111 N N . GLN B 1 71 ? -2.051 3.773 17.734 1 98.69 71 GLN B N 1
ATOM 3112 C CA . GLN B 1 71 ? -0.785 3.73 17.016 1 98.69 71 GLN B CA 1
ATOM 3113 C C . GLN B 1 71 ? -0.686 4.879 16.016 1 98.69 71 GLN B C 1
ATOM 3115 O O . GLN B 1 71 ? 0.331 5.57 15.953 1 98.69 71 GLN B O 1
ATOM 3120 N N . ARG B 1 72 ? -1.748 5.055 15.289 1 98.5 72 ARG B N 1
ATOM 3121 C CA . ARG B 1 72 ? -1.759 6.109 14.281 1 98.5 72 ARG B CA 1
ATOM 3122 C C . ARG B 1 72 ? -1.644 7.484 14.922 1 98.5 72 ARG B C 1
ATOM 3124 O O . ARG B 1 72 ? -0.91 8.344 14.438 1 98.5 72 ARG B O 1
ATOM 3131 N N . PHE B 1 73 ? -2.361 7.719 15.953 1 98.44 73 PHE B N 1
ATOM 3132 C CA . PHE B 1 73 ? -2.326 9 16.641 1 98.44 73 PHE B CA 1
ATOM 3133 C C . PHE B 1 73 ? -0.909 9.336 17.094 1 98.44 73 PHE B C 1
ATOM 3135 O O . PHE B 1 73 ? -0.427 10.445 16.875 1 98.44 73 PHE B O 1
ATOM 3142 N N . LEU B 1 74 ? -0.243 8.414 17.703 1 98.5 74 LEU B N 1
ATOM 3143 C CA . LEU B 1 74 ? 1.095 8.648 18.234 1 98.5 74 LEU B CA 1
ATOM 3144 C C . LEU B 1 74 ? 2.098 8.859 17.109 1 98.5 74 LEU B C 1
ATOM 3146 O O . LEU B 1 74 ? 3.047 9.633 17.25 1 98.5 74 LEU B O 1
ATOM 3150 N N . GLU B 1 75 ? 1.854 8.156 16.047 1 96.75 75 GLU B N 1
ATOM 3151 C CA . GLU B 1 75 ? 2.674 8.398 14.867 1 96.75 75 GLU B CA 1
ATOM 3152 C C . GLU B 1 75 ? 2.512 9.828 14.367 1 96.75 75 GLU B C 1
ATOM 3154 O O . GLU B 1 75 ? 3.5 10.531 14.133 1 96.75 75 GLU B O 1
ATOM 3159 N N . LEU B 1 76 ? 1.304 10.203 14.242 1 95.5 76 LEU B N 1
ATOM 3160 C CA . LEU B 1 76 ? 1.016 11.555 13.781 1 95.5 76 LEU B CA 1
ATOM 3161 C C . LEU B 1 76 ? 1.604 12.594 14.727 1 95.5 76 LEU B C 1
ATOM 3163 O O . LEU B 1 76 ? 2.188 13.586 14.281 1 95.5 76 LEU B O 1
ATOM 3167 N N . ALA B 1 77 ? 1.437 12.414 16 1 95.56 77 ALA B N 1
ATOM 3168 C CA . ALA B 1 77 ? 1.962 13.328 17 1 95.56 77 ALA B CA 1
ATOM 3169 C C . ALA B 1 77 ? 3.482 13.422 16.922 1 95.56 77 ALA B C 1
ATOM 3171 O O . ALA B 1 77 ? 4.051 14.516 16.969 1 95.56 77 ALA B O 1
ATOM 3172 N N . SER B 1 78 ? 4.098 12.297 16.734 1 94.38 78 SER B N 1
ATOM 3173 C CA . SER B 1 78 ? 5.555 12.258 16.688 1 94.38 78 SER B CA 1
ATOM 3174 C C . SER B 1 78 ? 6.086 12.906 15.422 1 94.38 78 SER B C 1
ATOM 3176 O O . SER B 1 78 ? 7.219 13.398 15.391 1 94.38 78 SER B O 1
ATOM 3178 N N . GLU B 1 79 ? 5.254 12.906 14.406 1 91.38 79 GLU B N 1
ATOM 3179 C CA . GLU B 1 79 ? 5.613 13.555 13.148 1 91.38 79 GLU B CA 1
ATOM 3180 C C . GLU B 1 79 ? 5.344 15.055 13.203 1 91.38 79 GLU B C 1
ATOM 3182 O O . GLU B 1 79 ? 5.695 15.789 12.281 1 91.38 79 GLU B O 1
ATOM 3187 N N . GLY B 1 80 ? 4.707 15.445 14.234 1 90.5 80 GLY B N 1
ATOM 3188 C CA . GLY B 1 80 ? 4.398 16.859 14.406 1 90.5 80 GLY B CA 1
ATOM 3189 C C . GLY B 1 80 ? 3.197 17.312 13.594 1 90.5 80 GLY B C 1
ATOM 3190 O O . GLY B 1 80 ? 3.107 18.469 13.195 1 90.5 80 GLY B O 1
ATOM 3191 N N . GLN B 1 81 ? 2.324 16.375 13.312 1 91.56 81 GLN B N 1
ATOM 3192 C CA . GLN B 1 81 ? 1.129 16.734 12.555 1 91.56 81 GLN B CA 1
ATOM 3193 C C . GLN B 1 81 ? 0.195 17.609 13.398 1 91.56 81 GLN B C 1
ATOM 3195 O O . GLN B 1 81 ? -0.099 17.266 14.555 1 91.56 81 GLN B O 1
ATOM 3200 N N . THR B 1 82 ? -0.258 18.672 12.789 1 91.44 82 THR B N 1
ATOM 3201 C CA . THR B 1 82 ? -1.018 19.703 13.5 1 91.44 82 THR B CA 1
ATOM 3202 C C . THR B 1 82 ? -2.258 19.094 14.156 1 91.44 82 THR B C 1
ATOM 3204 O O . THR B 1 82 ? -2.557 19.375 15.312 1 91.44 82 THR B O 1
ATOM 3207 N N . VAL B 1 83 ? -2.918 18.266 13.469 1 93.75 83 VAL B N 1
ATOM 3208 C CA . VAL B 1 83 ? -4.152 17.688 13.984 1 93.75 83 VAL B CA 1
ATOM 3209 C C . VAL B 1 83 ? -3.867 16.906 15.266 1 93.75 83 VAL B C 1
ATOM 3211 O O . VAL B 1 83 ? -4.605 17.016 16.25 1 93.75 83 VAL B O 1
ATOM 3214 N N . ALA B 1 84 ? -2.834 16.156 15.273 1 96.06 84 ALA B N 1
ATOM 3215 C CA . ALA B 1 84 ? -2.486 15.336 16.438 1 96.06 84 ALA B CA 1
ATOM 3216 C C . ALA B 1 84 ? -1.991 16.219 17.594 1 96.06 84 ALA B C 1
ATOM 3218 O O . ALA B 1 84 ? -2.297 15.945 18.75 1 96.06 84 ALA B O 1
ATOM 3219 N N . LEU B 1 85 ? -1.239 17.219 17.25 1 95.19 85 LEU B N 1
ATOM 3220 C CA . LEU B 1 85 ? -0.758 18.125 18.281 1 95.19 85 LEU B CA 1
ATOM 3221 C C . LEU B 1 85 ? -1.914 18.891 18.906 1 95.19 85 LEU B C 1
ATOM 3223 O O . LEU B 1 85 ? -1.931 19.125 20.109 1 95.19 85 LEU B O 1
ATOM 3227 N N . ASP B 1 86 ? -2.863 19.297 18.016 1 96.38 86 ASP B N 1
ATOM 3228 C CA . ASP B 1 86 ? -4.051 19.969 18.531 1 96.38 86 ASP B CA 1
ATOM 3229 C C . ASP B 1 86 ? -4.793 19.078 19.531 1 96.38 86 ASP B C 1
ATOM 3231 O O . ASP B 1 86 ? -5.238 19.547 20.578 1 96.38 86 ASP B O 1
ATOM 3235 N N . VAL B 1 87 ? -4.875 17.828 19.219 1 97.94 87 VAL B N 1
ATOM 3236 C CA . VAL B 1 87 ? -5.527 16.875 20.109 1 97.94 87 VAL B CA 1
ATOM 3237 C C . VAL B 1 87 ? -4.703 16.719 21.391 1 97.94 87 VAL B C 1
ATOM 3239 O O . VAL B 1 87 ? -5.246 16.766 22.5 1 97.94 87 VAL B O 1
ATOM 3242 N N . LEU B 1 88 ? -3.432 16.578 21.281 1 97.44 88 LEU B N 1
ATOM 3243 C CA . LEU B 1 88 ? -2.506 16.328 22.391 1 97.44 88 LEU B CA 1
ATOM 3244 C C . LEU B 1 88 ? -2.582 17.438 23.438 1 97.44 88 LEU B C 1
ATOM 3246 O O . LEU B 1 88 ? -2.475 17.172 24.625 1 97.44 88 LEU B O 1
ATOM 3250 N N . PHE B 1 89 ? -2.828 18.641 23 1 97.25 89 PHE B N 1
ATOM 3251 C CA . PHE B 1 89 ? -2.762 19.766 23.922 1 97.25 89 PHE B CA 1
ATOM 3252 C C . PHE B 1 89 ? -4.156 20.312 24.219 1 97.25 89 PHE B C 1
ATOM 3254 O O . PHE B 1 89 ? -4.301 21.344 24.875 1 97.25 89 PHE B O 1
ATOM 3261 N N . ALA B 1 90 ? -5.133 19.656 23.688 1 97.94 90 ALA B N 1
ATOM 3262 C CA . ALA B 1 90 ? -6.496 20.078 24 1 97.94 90 ALA B CA 1
ATOM 3263 C C . ALA B 1 90 ? -6.746 20.062 25.5 1 97.94 90 ALA B C 1
ATOM 3265 O O . ALA B 1 90 ? -6.379 19.109 26.188 1 97.94 90 ALA B O 1
ATOM 3266 N N . PRO B 1 91 ? -7.32 21.156 26 1 97.44 91 PRO B N 1
ATOM 3267 C CA . PRO B 1 91 ? -7.605 21.188 27.438 1 97.44 91 PRO B CA 1
ATOM 3268 C C . PRO B 1 91 ? -8.695 20.203 27.844 1 97.44 91 PRO B C 1
ATOM 3270 O O . PRO B 1 91 ? -9.391 19.656 26.984 1 97.44 91 PRO B O 1
ATOM 3273 N N . ALA B 1 92 ? -8.844 19.984 29.094 1 96.31 92 ALA B N 1
ATOM 3274 C CA . ALA B 1 92 ? -9.766 18.984 29.641 1 96.31 92 ALA B CA 1
ATOM 3275 C C . ALA B 1 92 ? -11.203 19.281 29.234 1 96.31 92 ALA B C 1
ATOM 3277 O O . ALA B 1 92 ? -12 18.375 29.016 1 96.31 92 ALA B O 1
ATOM 3278 N N . TRP B 1 93 ? -11.5 20.594 29.141 1 95.81 93 TRP B N 1
ATOM 3279 C CA . TRP B 1 93 ? -12.883 20.953 28.859 1 95.81 93 TRP B CA 1
ATOM 3280 C C . TRP B 1 93 ? -13.289 20.531 27.453 1 95.81 93 TRP B C 1
ATOM 3282 O O . TRP B 1 93 ? -14.477 20.484 27.125 1 95.81 93 TRP B O 1
ATOM 3292 N N . ALA B 1 94 ? -12.273 20.266 26.609 1 96.94 94 ALA B N 1
ATOM 3293 C CA . ALA B 1 94 ? -12.57 19.891 25.219 1 96.94 94 ALA B CA 1
ATOM 3294 C C . ALA B 1 94 ? -13.031 18.438 25.141 1 96.94 94 ALA B C 1
ATOM 3296 O O . ALA B 1 94 ? -13.602 18.016 24.125 1 96.94 94 ALA B O 1
ATOM 3297 N N . ALA B 1 95 ? -12.75 17.656 26.141 1 97.25 95 ALA B N 1
ATOM 3298 C CA . ALA B 1 95 ? -13.133 16.234 26.156 1 97.25 95 ALA B CA 1
ATOM 3299 C C . ALA B 1 95 ? -14.641 16.078 26.328 1 97.25 95 ALA B C 1
ATOM 3301 O O . ALA B 1 95 ? -15.242 16.719 27.203 1 97.25 95 ALA B O 1
ATOM 3302 N N . THR B 1 96 ? -15.258 15.289 25.5 1 95.06 96 THR B N 1
ATOM 3303 C CA . THR B 1 96 ? -16.703 15.109 25.547 1 95.06 96 THR B CA 1
ATOM 3304 C C . THR B 1 96 ? -17.078 14 26.531 1 95.06 96 THR B C 1
ATOM 3306 O O . THR B 1 96 ? -18.234 13.883 26.922 1 95.06 96 THR B O 1
ATOM 3309 N N . GLU B 1 97 ? -16.172 13.172 26.875 1 95.44 97 GLU B N 1
ATOM 3310 C CA . GLU B 1 97 ? -16.297 12.109 27.875 1 95.44 97 GLU B CA 1
ATOM 3311 C C . GLU B 1 97 ? -14.969 11.898 28.609 1 95.44 97 GLU B C 1
ATOM 3313 O O . GLU B 1 97 ? -13.914 12.312 28.125 1 95.44 97 GLU B O 1
ATOM 3318 N N . PRO B 1 98 ? -15.078 11.344 29.812 1 96.25 98 PRO B N 1
ATOM 3319 C CA . PRO B 1 98 ? -13.828 11.102 30.531 1 96.25 98 PRO B CA 1
ATOM 3320 C C . PRO B 1 98 ? -12.852 10.234 29.75 1 96.25 98 PRO B C 1
ATOM 3322 O O . PRO B 1 98 ? -13.234 9.195 29.203 1 96.25 98 PRO B O 1
ATOM 3325 N N . PRO B 1 99 ? -11.586 10.641 29.688 1 97.62 99 PRO B N 1
ATOM 3326 C CA . PRO B 1 99 ? -10.594 9.859 28.938 1 97.62 99 PRO B CA 1
ATOM 3327 C C . PRO B 1 99 ? -10.219 8.555 29.625 1 97.62 99 PRO B C 1
ATOM 3329 O O . PRO B 1 99 ? -10.406 8.422 30.844 1 97.62 99 PRO B O 1
ATOM 3332 N N . ALA B 1 100 ? -9.742 7.605 28.891 1 97.38 100 ALA B N 1
ATOM 3333 C CA . ALA B 1 100 ? -9.234 6.344 29.422 1 97.38 100 ALA B CA 1
ATOM 3334 C C . ALA B 1 100 ? -7.859 6.531 30.062 1 97.38 100 ALA B C 1
ATOM 3336 O O . ALA B 1 100 ? -7.188 7.539 29.828 1 97.38 100 ALA B O 1
ATOM 3337 N N . PRO B 1 101 ? -7.492 5.605 30.922 1 96.69 101 PRO B N 1
ATOM 3338 C CA . PRO B 1 101 ? -6.215 5.727 31.625 1 96.69 101 PRO B CA 1
ATOM 3339 C C . PRO B 1 101 ? -5.027 5.883 30.688 1 96.69 101 PRO B C 1
ATOM 3341 O O . PRO B 1 101 ? -4.039 6.535 31.031 1 96.69 101 PRO B O 1
ATOM 3344 N N . GLU B 1 102 ? -5.105 5.281 29.516 1 97.94 102 GLU B N 1
ATOM 3345 C CA . GLU B 1 102 ? -4.027 5.387 28.547 1 97.94 102 GLU B CA 1
ATOM 3346 C C . GLU B 1 102 ? -3.727 6.844 28.203 1 97.94 102 GLU B C 1
ATOM 3348 O O . GLU B 1 102 ? -2.578 7.199 27.922 1 97.94 102 GLU B O 1
ATOM 3353 N N . TRP B 1 103 ? -4.758 7.668 28.219 1 98.31 103 TRP B N 1
ATOM 3354 C CA . TRP B 1 103 ? -4.562 9.078 27.891 1 98.31 103 TRP B CA 1
ATOM 3355 C C . TRP B 1 103 ? -3.674 9.758 28.922 1 98.31 103 TRP B C 1
ATOM 3357 O O . TRP B 1 103 ? -2.824 10.586 28.578 1 98.31 103 TRP B O 1
ATOM 3367 N N . GLY B 1 104 ? -3.912 9.453 30.188 1 97.69 104 GLY B N 1
ATOM 3368 C CA . GLY B 1 104 ? -3.033 9.969 31.234 1 97.69 104 GLY B CA 1
ATOM 3369 C C . GLY B 1 104 ? -1.572 9.633 31 1 97.69 104 GLY B C 1
ATOM 3370 O O . GLY B 1 104 ? -0.695 10.469 31.234 1 97.69 104 GLY B O 1
ATOM 3371 N N . GLU B 1 105 ? -1.328 8.422 30.547 1 98.06 105 GLU B N 1
ATOM 3372 C CA . GLU B 1 105 ? 0.033 7.996 30.234 1 98.06 105 GLU B CA 1
ATOM 3373 C C . GLU B 1 105 ? 0.606 8.797 29.078 1 98.06 105 GLU B C 1
ATOM 3375 O O . GLU B 1 105 ? 1.778 9.18 29.094 1 98.06 105 GLU B O 1
ATOM 3380 N N . ILE B 1 106 ? -0.243 9.031 28.125 1 98.56 106 ILE B N 1
ATOM 3381 C CA . ILE B 1 106 ? 0.191 9.805 26.969 1 98.56 106 ILE B CA 1
ATOM 3382 C C . ILE B 1 106 ? 0.562 11.219 27.406 1 98.56 106 ILE B C 1
ATOM 3384 O O . ILE B 1 106 ? 1.627 11.727 27.047 1 98.56 106 ILE B O 1
ATOM 3388 N N . ILE B 1 107 ? -0.236 11.812 28.219 1 97.88 107 ILE B N 1
ATOM 3389 C CA . ILE B 1 107 ? -0.01 13.18 28.672 1 97.88 107 ILE B CA 1
ATOM 3390 C C . ILE B 1 107 ? 1.247 13.242 29.531 1 97.88 107 ILE B C 1
ATOM 3392 O O . ILE B 1 107 ? 2.066 14.148 29.391 1 97.88 107 ILE B O 1
ATOM 3396 N N . ALA B 1 108 ? 1.41 12.281 30.375 1 97.62 108 ALA B N 1
ATOM 3397 C CA . ALA B 1 108 ? 2.576 12.234 31.25 1 97.62 108 ALA B CA 1
ATOM 3398 C C . ALA B 1 108 ? 3.865 12.117 30.438 1 97.62 108 ALA B C 1
ATOM 3400 O O . ALA B 1 108 ? 4.934 12.523 30.906 1 97.62 108 ALA B O 1
ATOM 3401 N N . ASN B 1 109 ? 3.762 11.594 29.25 1 97.81 109 ASN B N 1
ATOM 3402 C CA . ASN B 1 109 ? 4.957 11.352 28.453 1 97.81 109 ASN B CA 1
ATOM 3403 C C . ASN B 1 109 ? 4.938 12.164 27.156 1 97.81 109 ASN B C 1
ATOM 3405 O O . ASN B 1 109 ? 5.617 11.812 26.188 1 97.81 109 ASN B O 1
ATOM 3409 N N . ARG B 1 110 ? 4.121 13.18 27.094 1 96.19 110 ARG B N 1
ATOM 3410 C CA . ARG B 1 110 ? 3.945 13.93 25.859 1 96.19 110 ARG B CA 1
ATOM 3411 C C . ARG B 1 110 ? 5.262 14.547 25.391 1 96.19 110 ARG B C 1
ATOM 3413 O O . ARG B 1 110 ? 5.48 14.727 24.188 1 96.19 110 ARG B O 1
ATOM 3420 N N . HIS B 1 111 ? 6.199 14.844 26.344 1 94.31 111 HIS B N 1
ATOM 3421 C CA . HIS B 1 111 ? 7.492 15.43 26 1 94.31 111 HIS B CA 1
ATOM 3422 C C . HIS B 1 111 ? 8.297 14.492 25.109 1 94.31 111 HIS B C 1
ATOM 3424 O O . HIS B 1 111 ? 9.188 14.945 24.375 1 94.31 111 HIS B O 1
ATOM 3430 N N . ARG B 1 112 ? 8.008 13.25 25.109 1 96.25 112 ARG B N 1
ATOM 3431 C CA . ARG B 1 112 ? 8.734 12.25 24.328 1 96.25 112 ARG B CA 1
ATOM 3432 C C . ARG B 1 112 ? 8.289 12.266 22.875 1 96.25 112 ARG B C 1
ATOM 3434 O O . ARG B 1 112 ? 8.945 11.688 22.016 1 96.25 112 ARG B O 1
ATOM 3441 N N . LEU B 1 113 ? 7.18 12.945 22.594 1 96.06 113 LEU B N 1
ATOM 3442 C CA . LEU B 1 113 ? 6.609 12.984 21.25 1 96.06 113 LEU B CA 1
ATOM 3443 C C . LEU B 1 113 ? 7.07 14.234 20.5 1 96.06 113 LEU B C 1
ATOM 3445 O O . LEU B 1 113 ? 7.059 14.258 19.266 1 96.06 113 LEU B O 1
ATOM 3449 N N . LEU B 1 114 ? 7.457 15.227 21.219 1 93.62 114 LEU B N 1
ATOM 3450 C CA . LEU B 1 114 ? 7.695 16.547 20.656 1 93.62 114 LEU B CA 1
ATOM 3451 C C . LEU B 1 114 ? 9.117 16.656 20.109 1 93.62 114 LEU B C 1
ATOM 3453 O O . LEU B 1 114 ? 10.062 16.156 20.719 1 93.62 114 LEU B O 1
ATOM 3457 N N . THR B 1 115 ? 9.211 17.219 18.922 1 91.31 115 THR B N 1
ATOM 3458 C CA . THR B 1 115 ? 10.508 17.391 18.281 1 91.31 115 THR B CA 1
ATOM 3459 C C . THR B 1 115 ? 10.641 18.797 17.688 1 91.31 115 THR B C 1
ATOM 3461 O O . THR B 1 115 ? 9.641 19.5 17.516 1 91.31 115 THR B O 1
ATOM 3464 N N . ARG B 1 116 ? 11.93 19.156 17.547 1 84.75 116 ARG B N 1
ATOM 3465 C CA . ARG B 1 116 ? 12.227 20.438 16.922 1 84.75 116 ARG B CA 1
ATOM 3466 C C . ARG B 1 116 ? 11.844 20.422 15.438 1 84.75 116 ARG B C 1
ATOM 3468 O O . ARG B 1 116 ? 11.562 21.469 14.859 1 84.75 116 ARG B O 1
ATOM 3475 N N . LYS B 1 117 ? 12.102 19.203 14.961 1 65.69 117 LYS B N 1
ATOM 3476 C CA . LYS B 1 117 ? 11.797 19.078 13.539 1 65.69 117 LYS B CA 1
ATOM 3477 C C . LYS B 1 117 ? 10.289 19.047 13.305 1 65.69 117 LYS B C 1
ATOM 3479 O O . LYS B 1 117 ? 9.828 18.609 12.242 1 65.69 117 LYS B O 1
ATOM 3484 N N . SER B 1 118 ? 9.547 19.406 14.461 1 61.03 118 SER B N 1
ATOM 3485 C CA . SER B 1 118 ? 8.148 19.422 14.047 1 61.03 118 SER B CA 1
ATOM 3486 C C . SER B 1 118 ? 7.984 20.094 12.688 1 61.03 118 SER B C 1
ATOM 3488 O O . SER B 1 118 ? 7.586 21.266 12.617 1 61.03 118 SER B O 1
ATOM 3490 N N . ALA B 1 119 ? 8.836 19.594 11.82 1 55.81 119 ALA B N 1
ATOM 3491 C CA . ALA B 1 119 ? 9.07 19.859 10.406 1 55.81 119 ALA B CA 1
ATOM 3492 C C . ALA B 1 119 ? 7.762 20.141 9.672 1 55.81 119 ALA B C 1
ATOM 3494 O O . ALA B 1 119 ? 7.699 21.016 8.797 1 55.81 119 ALA B O 1
ATOM 3495 N N . ALA B 1 120 ? 6.766 19.547 10.281 1 67.44 120 ALA B N 1
ATOM 3496 C CA . ALA B 1 120 ? 5.496 19.703 9.57 1 67.44 120 ALA B CA 1
ATOM 3497 C C . ALA B 1 120 ? 4.996 21.141 9.633 1 67.44 120 ALA B C 1
ATOM 3499 O O . ALA B 1 120 ? 4.512 21.672 8.633 1 67.44 120 ALA B O 1
ATOM 3500 N N . PHE B 1 121 ? 5.32 21.75 10.766 1 73.31 121 PHE B N 1
ATOM 3501 C CA . PHE B 1 121 ? 4.871 23.141 10.898 1 73.31 121 PHE B CA 1
ATOM 3502 C C . PHE B 1 121 ? 5.672 24.062 9.984 1 73.31 121 PHE B C 1
ATOM 3504 O O . PHE B 1 121 ? 5.113 24.938 9.328 1 73.31 121 PHE B O 1
ATOM 3511 N N . ILE B 1 122 ? 6.914 23.781 9.961 1 71.62 122 ILE B N 1
ATOM 3512 C CA . ILE B 1 122 ? 7.793 24.625 9.164 1 71.62 122 ILE B CA 1
ATOM 3513 C C . ILE B 1 122 ? 7.469 24.453 7.684 1 71.62 122 ILE B C 1
ATOM 3515 O O . ILE B 1 122 ? 7.332 25.438 6.953 1 71.62 122 ILE B O 1
ATOM 3519 N N . GLY B 1 123 ? 7.449 23.234 7.406 1 76.31 123 GLY B N 1
ATOM 3520 C CA . GLY B 1 123 ? 7.094 22.953 6.023 1 76.31 123 GLY B CA 1
ATOM 3521 C C . GLY B 1 123 ? 5.754 23.547 5.621 1 76.31 123 GLY B C 1
ATOM 3522 O O . GLY B 1 123 ? 5.625 24.141 4.547 1 76.31 123 GLY B O 1
ATOM 3523 N N . TYR B 1 124 ? 4.859 23.391 6.527 1 80.62 124 TYR B N 1
ATOM 3524 C CA . TYR B 1 124 ? 3.537 23.953 6.262 1 80.62 124 TYR B CA 1
ATOM 3525 C C . TYR B 1 124 ? 3.592 25.469 6.164 1 80.62 124 TYR B C 1
ATOM 3527 O O . TYR B 1 124 ? 3.029 26.062 5.238 1 80.62 124 TYR B O 1
ATOM 3535 N N . ALA B 1 125 ? 4.223 26.062 7.082 1 75.56 125 ALA B N 1
ATOM 3536 C CA . ALA B 1 125 ? 4.352 27.516 7.082 1 75.56 125 ALA B CA 1
ATOM 3537 C C . ALA B 1 125 ? 5 28.016 5.789 1 75.56 125 ALA B C 1
ATOM 3539 O O . ALA B 1 125 ? 4.566 29 5.207 1 75.56 125 ALA B O 1
ATOM 3540 N N . ARG B 1 126 ? 5.953 27.328 5.414 1 75.19 126 ARG B N 1
ATOM 3541 C CA . ARG B 1 126 ? 6.645 27.672 4.176 1 75.19 126 ARG B CA 1
ATOM 3542 C C . ARG B 1 126 ? 5.707 27.562 2.979 1 75.19 126 ARG B C 1
ATOM 3544 O O . ARG B 1 126 ? 5.672 28.453 2.125 1 75.19 126 ARG B O 1
ATOM 3551 N N . GLN B 1 127 ? 5.023 26.547 2.988 1 79.56 127 GLN B N 1
ATOM 3552 C CA . GLN B 1 127 ? 4.066 26.328 1.907 1 79.56 127 GLN B CA 1
ATOM 3553 C C . GLN B 1 127 ? 3.021 27.438 1.875 1 79.56 127 GLN B C 1
ATOM 3555 O O . GLN B 1 127 ? 2.662 27.938 0.803 1 79.56 127 GLN B O 1
ATOM 3560 N N . GLN B 1 128 ? 2.58 27.812 3.018 1 78.38 128 GLN B N 1
ATOM 3561 C CA . GLN B 1 128 ? 1.559 28.859 3.092 1 78.38 128 GLN B CA 1
ATOM 3562 C C . GLN B 1 128 ? 2.127 30.219 2.691 1 78.38 128 GLN B C 1
ATOM 3564 O O . GLN B 1 128 ? 1.469 30.984 1.991 1 78.38 128 GLN B O 1
ATOM 3569 N N . ALA B 1 129 ? 3.295 30.469 3.084 1 73.81 129 ALA B N 1
ATOM 3570 C CA . ALA B 1 129 ? 3.951 31.719 2.699 1 73.81 129 ALA B CA 1
ATOM 3571 C C . ALA B 1 129 ? 4.141 31.781 1.187 1 73.81 129 ALA B C 1
ATOM 3573 O O . ALA B 1 129 ? 3.965 32.844 0.585 1 73.81 129 ALA B O 1
ATOM 3574 N N . ASN B 1 130 ? 4.535 30.734 0.689 1 73.25 130 ASN B N 1
ATOM 3575 C CA . ASN B 1 130 ? 4.703 30.672 -0.758 1 73.25 130 ASN B CA 1
ATOM 3576 C C . ASN B 1 130 ? 3.375 30.844 -1.487 1 73.25 130 ASN B C 1
ATOM 3578 O O . ASN B 1 130 ? 3.322 31.453 -2.557 1 73.25 130 ASN B O 1
ATOM 3582 N N . LYS B 1 131 ? 2.457 30.297 -0.859 1 74.62 131 LYS B N 1
ATOM 3583 C CA . LYS B 1 131 ? 1.14 30.297 -1.487 1 74.62 131 LYS B CA 1
ATOM 3584 C C . LYS B 1 131 ? 0.479 31.672 -1.381 1 74.62 131 LYS B C 1
ATOM 3586 O O . LYS B 1 131 ? -0.151 32.125 -2.332 1 74.62 131 LYS B O 1
ATOM 3591 N N . TYR B 1 132 ? 0.732 32.375 -0.314 1 75.56 132 TYR B N 1
ATOM 3592 C CA . TYR B 1 132 ? -0.059 33.594 -0.077 1 75.56 132 TYR B CA 1
ATOM 3593 C C . TYR B 1 132 ? 0.826 34.844 -0.053 1 75.56 132 TYR B C 1
ATOM 3595 O O . TYR B 1 132 ? 0.33 35.969 -0.145 1 75.56 132 TYR B O 1
ATOM 3603 N N . GLY B 1 133 ? 2.09 34.562 0.023 1 73.31 133 GLY B N 1
ATOM 3604 C CA . GLY B 1 133 ? 3.016 35.688 0.161 1 73.31 133 GLY B CA 1
ATOM 3605 C C . GLY B 1 133 ? 3.062 36.594 -1.065 1 73.31 133 GLY B C 1
ATOM 3606 O O . GLY B 1 133 ? 2.918 36.094 -2.193 1 73.31 133 GLY B O 1
ATOM 3607 N N . ILE B 1 134 ? 3.186 37.906 -0.87 1 65.88 134 ILE B N 1
ATOM 3608 C CA . ILE B 1 134 ? 3.275 38.875 -1.954 1 65.88 134 ILE B CA 1
ATOM 3609 C C . ILE B 1 134 ? 4.465 39.812 -1.715 1 65.88 134 ILE B C 1
ATOM 3611 O O . ILE B 1 134 ? 4.445 40.969 -2.131 1 65.88 134 ILE B O 1
ATOM 3615 N N . ARG B 1 135 ? 5.375 39.219 -1.053 1 69.62 135 ARG B N 1
ATOM 3616 C CA . ARG B 1 135 ? 6.523 40.062 -0.783 1 69.62 135 ARG B CA 1
ATOM 3617 C C . ARG B 1 135 ? 7.129 40.594 -2.078 1 69.62 135 ARG B C 1
ATOM 3619 O O . ARG B 1 135 ? 7.34 39.844 -3.027 1 69.62 135 ARG B O 1
ATOM 3626 N N . GLY B 1 136 ? 7.277 41.906 -2.035 1 72.44 136 GLY B N 1
ATOM 3627 C CA . GLY B 1 136 ? 7.816 42.562 -3.207 1 72.44 136 GLY B CA 1
ATOM 3628 C C . GLY B 1 136 ? 9.141 42 -3.67 1 72.44 136 GLY B C 1
ATOM 3629 O O . GLY B 1 136 ? 9.383 41.875 -4.871 1 72.44 136 GLY B O 1
ATOM 3630 N N . SER B 1 137 ? 9.859 41.562 -2.736 1 78.38 137 SER B N 1
ATOM 3631 C CA . SER B 1 137 ? 11.172 41.031 -3.082 1 78.38 137 SER B CA 1
ATOM 3632 C C . SER B 1 137 ? 11.039 39.719 -3.826 1 78.38 137 SER B C 1
ATOM 3634 O O . SER B 1 137 ? 11.828 39.406 -4.727 1 78.38 137 SER B O 1
ATOM 3636 N N . ARG B 1 138 ? 10.047 38.969 -3.521 1 79.94 138 ARG B N 1
ATOM 3637 C CA . ARG B 1 138 ? 9.812 37.719 -4.215 1 79.94 138 ARG B CA 1
ATOM 3638 C C . ARG B 1 138 ? 9.328 37.938 -5.641 1 79.94 138 ARG B C 1
ATOM 3640 O O . ARG B 1 138 ? 9.773 37.281 -6.574 1 79.94 138 ARG B O 1
ATOM 3647 N N . VAL B 1 139 ? 8.5 38.906 -5.715 1 80.06 139 VAL B N 1
ATOM 3648 C CA . VAL B 1 139 ? 8 39.25 -7.039 1 80.06 139 VAL B CA 1
ATOM 3649 C C . VAL B 1 139 ? 9.156 39.75 -7.91 1 80.06 139 VAL B C 1
ATOM 3651 O O . VAL B 1 139 ? 9.305 39.312 -9.055 1 80.06 139 VAL B O 1
ATOM 3654 N N . ALA B 1 140 ? 9.969 40.594 -7.281 1 83.12 140 ALA B N 1
ATOM 3655 C CA . ALA B 1 140 ? 11.117 41.125 -8.008 1 83.12 140 ALA B CA 1
ATOM 3656 C C . ALA B 1 140 ? 12.062 40 -8.445 1 83.12 140 ALA B C 1
ATOM 3658 O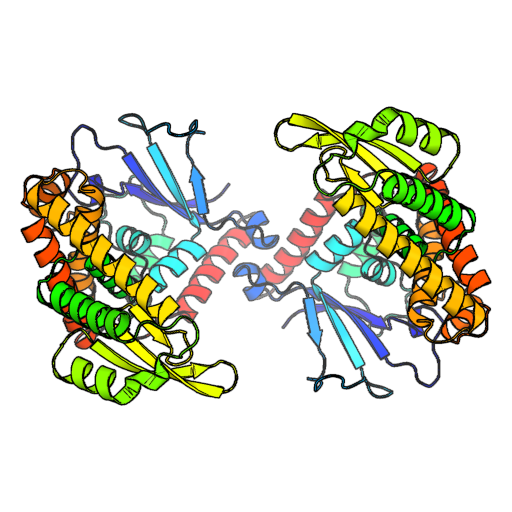 O . ALA B 1 140 ? 12.523 40 -9.594 1 83.12 140 ALA B O 1
ATOM 3659 N N . ALA B 1 141 ? 12.328 39.156 -7.637 1 88.69 141 ALA B N 1
ATOM 3660 C CA . ALA B 1 141 ? 13.227 38.031 -7.941 1 88.69 141 ALA B CA 1
ATOM 3661 C C . ALA B 1 141 ? 12.656 37.156 -9.055 1 88.69 141 ALA B C 1
ATOM 3663 O O . ALA B 1 141 ? 13.367 36.812 -10.008 1 88.69 141 ALA B O 1
ATOM 3664 N N . SER B 1 142 ? 11.445 36.812 -8.961 1 90.19 142 SER B N 1
ATOM 3665 C CA . SER B 1 142 ? 10.82 35.969 -9.953 1 90.19 142 SER B CA 1
ATOM 3666 C C . SER B 1 142 ? 10.758 36.625 -11.312 1 90.19 142 SER B C 1
ATOM 3668 O O . SER B 1 142 ? 11 36 -12.344 1 90.19 142 SER B O 1
ATOM 3670 N N . ARG B 1 143 ? 10.469 37.875 -11.328 1 89 143 ARG B N 1
ATOM 3671 C CA . ARG B 1 143 ? 10.414 38.625 -12.578 1 89 143 ARG B CA 1
ATOM 3672 C C . ARG B 1 143 ? 11.789 38.719 -13.227 1 89 143 ARG B C 1
ATOM 3674 O O . ARG B 1 143 ? 11.914 38.625 -14.445 1 89 143 ARG B O 1
ATOM 3681 N N . ALA B 1 144 ? 12.758 38.938 -12.375 1 92.56 144 ALA B N 1
ATOM 3682 C CA . ALA B 1 144 ? 14.125 39 -12.883 1 92.56 144 ALA B CA 1
ATOM 3683 C C . ALA B 1 144 ? 14.531 37.656 -13.5 1 92.56 144 ALA B C 1
ATOM 3685 O O . ALA B 1 144 ? 15.141 37.625 -14.57 1 92.56 144 ALA B O 1
ATOM 3686 N N . ALA B 1 145 ? 14.227 36.656 -12.844 1 95.5 145 ALA B N 1
ATOM 3687 C CA . ALA B 1 145 ? 14.523 35.312 -13.359 1 95.5 145 ALA B CA 1
ATOM 3688 C C . ALA B 1 145 ? 13.797 35.062 -14.68 1 95.5 145 ALA B C 1
ATOM 3690 O O . ALA B 1 145 ? 14.398 34.594 -15.648 1 95.5 145 ALA B O 1
ATOM 3691 N N . LEU B 1 146 ? 12.57 35.375 -14.711 1 94.56 146 LEU B N 1
ATOM 3692 C CA . LEU B 1 146 ? 11.781 35.188 -15.922 1 94.56 146 LEU B CA 1
ATOM 3693 C C . LEU B 1 146 ? 12.359 36 -17.078 1 94.56 146 LEU B C 1
ATOM 3695 O O . LEU B 1 146 ? 12.422 35.5 -18.219 1 94.56 146 LEU B O 1
ATOM 3699 N N . LYS B 1 147 ? 12.719 37.219 -16.797 1 94.12 147 LYS B N 1
ATOM 3700 C CA . LYS B 1 147 ? 13.312 38.062 -17.828 1 94.12 147 LYS B CA 1
ATOM 3701 C C . LYS B 1 147 ? 14.578 37.438 -18.406 1 94.12 147 LYS B C 1
ATOM 3703 O O . LYS B 1 147 ? 14.75 37.406 -19.625 1 94.12 147 LYS B O 1
ATOM 3708 N N . LEU B 1 148 ? 15.438 36.969 -17.547 1 94.94 148 LEU B N 1
ATOM 3709 C CA . LEU B 1 148 ? 16.656 36.312 -17.984 1 94.94 148 LEU B CA 1
ATOM 3710 C C . LEU B 1 148 ? 16.328 35.125 -18.891 1 94.94 148 LEU B C 1
ATOM 3712 O O . LEU B 1 148 ? 16.938 34.969 -19.953 1 94.94 148 LEU B O 1
ATOM 3716 N N . LEU B 1 149 ? 15.406 34.344 -18.469 1 95.44 149 LEU B N 1
ATOM 3717 C CA . LEU B 1 149 ? 15.047 33.125 -19.203 1 95.44 149 LEU B CA 1
ATOM 3718 C C . LEU B 1 149 ? 14.367 33.5 -20.516 1 95.44 149 LEU B C 1
ATOM 3720 O O . LEU B 1 149 ? 14.578 32.812 -21.531 1 95.44 149 LEU B O 1
ATOM 3724 N N . ALA B 1 150 ? 13.57 34.531 -20.484 1 94.12 150 ALA B N 1
ATOM 3725 C CA . ALA B 1 150 ? 12.898 35 -21.703 1 94.12 150 ALA B CA 1
ATOM 3726 C C . ALA B 1 150 ? 13.906 35.5 -22.719 1 94.12 150 ALA B C 1
ATOM 3728 O O . ALA B 1 150 ? 13.781 35.25 -23.922 1 94.12 150 ALA B O 1
ATOM 3729 N N . ASP B 1 151 ? 14.867 36.281 -22.219 1 93.81 151 ASP B N 1
ATOM 3730 C CA . ASP B 1 151 ? 15.898 36.844 -23.078 1 93.81 151 ASP B CA 1
ATOM 3731 C C . ASP B 1 151 ? 16.734 35.75 -23.734 1 93.81 151 ASP B C 1
ATOM 3733 O O . ASP B 1 151 ? 17.219 35.938 -24.844 1 93.81 151 ASP B O 1
ATOM 3737 N N . ALA B 1 152 ? 16.922 34.688 -23.031 1 92.31 152 ALA B N 1
ATOM 3738 C CA . ALA B 1 152 ? 17.766 33.625 -23.516 1 92.31 152 ALA B CA 1
ATOM 3739 C C . ALA B 1 152 ? 16.922 32.438 -23.969 1 92.31 152 ALA B C 1
ATOM 3741 O O . ALA B 1 152 ? 17.406 31.297 -24.016 1 92.31 152 ALA B O 1
ATOM 3742 N N . PHE B 1 153 ? 15.672 32.688 -24.266 1 90.31 153 PHE B N 1
ATOM 3743 C CA . PHE B 1 153 ? 14.711 31.625 -24.469 1 90.31 153 PHE B CA 1
ATOM 3744 C C . PHE B 1 153 ? 15.195 30.672 -25.547 1 90.31 153 PHE B C 1
ATOM 3746 O O . PHE B 1 153 ? 15.594 31.109 -26.625 1 90.31 153 PHE B O 1
ATOM 3753 N N . SER B 1 154 ? 15.281 29.484 -25.203 1 87.62 154 SER B N 1
ATOM 3754 C CA . SER B 1 154 ? 15.656 28.375 -26.094 1 87.62 154 SER B CA 1
ATOM 3755 C C . SER B 1 154 ? 14.938 27.094 -25.703 1 87.62 154 SER B C 1
ATOM 3757 O O . SER B 1 154 ? 14.828 26.766 -24.516 1 87.62 154 SER B O 1
ATOM 3759 N N . SER B 1 155 ? 14.43 26.469 -26.688 1 84.81 155 SER B N 1
ATOM 3760 C CA . SER B 1 155 ? 13.734 25.219 -26.406 1 84.81 155 SER B CA 1
ATOM 3761 C C . SER B 1 155 ? 14.719 24.078 -26.172 1 84.81 155 SER B C 1
ATOM 3763 O O . SER B 1 155 ? 14.367 23.062 -25.562 1 84.81 155 SER B O 1
ATOM 3765 N N . THR B 1 156 ? 15.984 24.188 -26.516 1 87.12 156 THR B N 1
ATOM 3766 C CA . THR B 1 156 ? 16.922 23.062 -26.484 1 87.12 156 THR B CA 1
ATOM 3767 C C . THR B 1 156 ? 18.031 23.312 -25.484 1 87.12 156 THR B C 1
ATOM 3769 O O . THR B 1 156 ? 18.531 22.375 -24.844 1 87.12 156 THR B O 1
ATOM 3772 N N . ASP B 1 157 ? 18.391 24.609 -25.312 1 91.75 157 ASP B N 1
ATOM 3773 C CA . ASP B 1 157 ? 19.531 24.906 -24.453 1 91.75 157 ASP B CA 1
ATOM 3774 C C . ASP B 1 157 ? 19.188 24.625 -22.984 1 91.75 157 ASP B C 1
ATOM 3776 O O . ASP B 1 157 ? 18.047 24.766 -22.578 1 91.75 157 ASP B O 1
ATOM 3780 N N . LYS B 1 158 ? 20.203 24.156 -22.266 1 94.69 158 LYS B N 1
ATOM 3781 C CA . LYS B 1 158 ? 20.047 23.859 -20.844 1 94.69 158 LYS B CA 1
ATOM 3782 C C . LYS B 1 158 ? 20.344 25.078 -19.984 1 94.69 158 LYS B C 1
ATOM 3784 O O . LYS B 1 158 ? 21.062 25.984 -20.406 1 94.69 158 LYS B O 1
ATOM 3789 N N . LEU B 1 159 ? 19.797 25.125 -18.75 1 94.19 159 LEU B N 1
ATOM 3790 C CA . LEU B 1 159 ? 19.984 26.219 -17.812 1 94.19 159 LEU B CA 1
ATOM 3791 C C . LEU B 1 159 ? 21.469 26.453 -17.516 1 94.19 159 LEU B C 1
ATOM 3793 O O . LEU B 1 159 ? 21.875 27.578 -17.25 1 94.19 159 LEU B O 1
ATOM 3797 N N . ALA B 1 160 ? 22.156 25.375 -17.703 1 93.75 160 ALA B N 1
ATOM 3798 C CA . ALA B 1 160 ? 23.594 25.438 -17.406 1 93.75 160 ALA B CA 1
ATOM 3799 C C . ALA B 1 160 ? 24.281 26.484 -18.281 1 93.75 160 ALA B C 1
ATOM 3801 O O . ALA B 1 160 ? 25.281 27.078 -17.859 1 93.75 160 ALA B O 1
ATOM 3802 N N . THR B 1 161 ? 23.781 26.734 -19.406 1 94.12 161 THR B N 1
ATOM 3803 C CA . THR B 1 161 ? 24.375 27.688 -20.328 1 94.12 161 THR B CA 1
ATOM 3804 C C . THR B 1 161 ? 24.266 29.109 -19.781 1 94.12 161 THR B C 1
ATOM 3806 O O . THR B 1 161 ? 24.969 30.016 -20.234 1 94.12 161 THR B O 1
ATOM 3809 N N . LEU B 1 162 ? 23.406 29.328 -18.859 1 94.5 162 LEU B N 1
ATOM 3810 C CA . LEU B 1 162 ? 23.188 30.656 -18.297 1 94.5 162 LEU B CA 1
ATOM 3811 C C . LEU B 1 162 ? 23.828 30.766 -16.906 1 94.5 162 LEU B C 1
ATOM 3813 O O . LEU B 1 162 ? 23.438 31.609 -16.109 1 94.5 162 LEU B O 1
ATOM 3817 N N . ASP B 1 163 ? 24.828 30 -16.625 1 94.81 163 ASP B N 1
ATOM 3818 C CA . ASP B 1 163 ? 25.422 29.891 -15.297 1 94.81 163 ASP B CA 1
ATOM 3819 C C . ASP B 1 163 ? 25.906 31.25 -14.797 1 94.81 163 ASP B C 1
ATOM 3821 O O . ASP B 1 163 ? 25.578 31.656 -13.68 1 94.81 163 ASP B O 1
ATOM 3825 N N . VAL B 1 164 ? 26.656 31.969 -15.562 1 93.56 164 VAL B N 1
ATOM 3826 C CA . VAL B 1 164 ? 27.234 33.25 -15.172 1 93.56 164 VAL B CA 1
ATOM 3827 C C . VAL B 1 164 ? 26.125 34.25 -14.828 1 93.56 164 VAL B C 1
ATOM 3829 O O . VAL B 1 164 ? 26.172 34.906 -13.789 1 93.56 164 VAL B O 1
ATOM 3832 N N . SER B 1 165 ? 25.125 34.344 -15.711 1 95 165 SER B N 1
ATOM 3833 C CA . SER B 1 165 ? 24.016 35.281 -15.492 1 95 165 SER B CA 1
ATOM 3834 C C . SER B 1 165 ? 23.219 34.875 -14.258 1 95 165 SER B C 1
ATOM 3836 O O . SER B 1 165 ? 22.766 35.75 -13.508 1 95 165 SER B O 1
ATOM 3838 N N . ILE B 1 166 ? 23 33.594 -14.023 1 96 166 ILE B N 1
ATOM 3839 C CA . ILE B 1 166 ? 22.234 33.094 -12.883 1 96 166 ILE B CA 1
ATOM 3840 C C . ILE B 1 166 ? 22.969 33.406 -11.586 1 96 166 ILE B C 1
ATOM 3842 O O . ILE B 1 166 ? 22.359 33.875 -10.625 1 96 166 ILE B O 1
ATOM 3846 N N . ARG B 1 167 ? 24.234 33.219 -11.594 1 94.38 167 ARG B N 1
ATOM 3847 C CA . ARG B 1 167 ? 25.031 33.562 -10.414 1 94.38 167 ARG B CA 1
ATOM 3848 C C . ARG B 1 167 ? 24.953 35.031 -10.102 1 94.38 167 ARG B C 1
ATOM 3850 O O . ARG B 1 167 ? 24.859 35.438 -8.938 1 94.38 167 ARG B O 1
ATOM 3857 N N . ALA B 1 168 ? 25.016 35.844 -11.078 1 93.5 168 ALA B N 1
ATOM 3858 C CA . ALA B 1 168 ? 24.906 37.312 -10.898 1 93.5 168 ALA B CA 1
ATOM 3859 C C . ALA B 1 168 ? 23.562 37.656 -10.266 1 93.5 168 ALA B C 1
ATOM 3861 O O . ALA B 1 168 ? 23.5 38.531 -9.383 1 93.5 168 ALA B O 1
ATOM 3862 N N . LEU B 1 169 ? 22.5 37.031 -10.75 1 94 169 LEU B N 1
ATOM 3863 C CA . LEU B 1 169 ? 21.172 37.312 -10.203 1 94 169 LEU B CA 1
ATOM 3864 C C . LEU B 1 169 ? 21.094 36.844 -8.75 1 94 169 LEU B C 1
ATOM 3866 O O . LEU B 1 169 ? 20.469 37.531 -7.922 1 94 169 LEU B O 1
ATOM 3870 N N . CYS B 1 170 ? 21.656 35.719 -8.438 1 93.5 170 CYS B N 1
ATOM 3871 C CA . CYS B 1 170 ? 21.625 35.188 -7.078 1 93.5 170 CYS B CA 1
ATOM 3872 C C . CYS B 1 170 ? 22.328 36.125 -6.113 1 93.5 170 CYS B C 1
ATOM 3874 O O . CYS B 1 170 ? 21.938 36.219 -4.945 1 93.5 170 CYS B O 1
ATOM 3876 N N . ASP B 1 171 ? 23.266 36.906 -6.59 1 90.81 171 ASP B N 1
ATOM 3877 C CA . ASP B 1 171 ? 24 37.844 -5.762 1 90.81 171 ASP B CA 1
ATOM 3878 C C . ASP B 1 171 ? 23.141 39.094 -5.461 1 90.81 171 ASP B C 1
ATOM 3880 O O . ASP B 1 171 ? 23.344 39.75 -4.445 1 90.81 171 ASP B O 1
ATOM 3884 N N . THR B 1 172 ? 22.219 39.344 -6.293 1 90.44 172 THR B N 1
ATOM 3885 C CA . THR B 1 172 ? 21.5 40.594 -6.176 1 90.44 172 THR B CA 1
ATOM 3886 C C . THR B 1 172 ? 20.094 40.375 -5.621 1 90.44 172 THR B C 1
ATOM 3888 O O . THR B 1 172 ? 19.391 41.344 -5.273 1 90.44 172 THR B O 1
ATOM 3891 N N . HIS B 1 173 ? 19.656 39.156 -5.641 1 89.31 173 HIS B N 1
ATOM 3892 C CA . HIS B 1 173 ? 18.297 38.875 -5.176 1 89.31 173 HIS B CA 1
ATOM 3893 C C . HIS B 1 173 ? 18.328 37.875 -4.008 1 89.31 173 HIS B C 1
ATOM 3895 O O . HIS B 1 173 ? 18.891 36.812 -4.117 1 89.31 173 HIS B O 1
ATOM 3901 N N . GLU B 1 174 ? 17.625 38.25 -2.99 1 83.19 174 GLU B N 1
ATOM 3902 C CA . GLU B 1 174 ? 17.688 37.5 -1.743 1 83.19 174 GLU B CA 1
ATOM 3903 C C . GLU B 1 174 ? 16.922 36.188 -1.86 1 83.19 174 GLU B C 1
ATOM 3905 O O . GLU B 1 174 ? 17.203 35.25 -1.12 1 83.19 174 GLU B O 1
ATOM 3910 N N . HIS B 1 175 ? 16.031 36.062 -2.787 1 86.25 175 HIS B N 1
ATOM 3911 C CA . HIS B 1 175 ? 15.203 34.844 -2.893 1 86.25 175 HIS B CA 1
ATOM 3912 C C . HIS B 1 175 ? 15.695 33.938 -4.012 1 86.25 175 HIS B C 1
ATOM 3914 O O . HIS B 1 175 ? 14.906 33.219 -4.602 1 86.25 175 HIS B O 1
ATOM 3920 N N . MET B 1 176 ? 17 34.094 -4.352 1 91.75 176 MET B N 1
ATOM 3921 C CA . MET B 1 176 ? 17.641 33.188 -5.316 1 91.75 176 MET B CA 1
ATOM 3922 C C . MET B 1 176 ? 18.906 32.594 -4.73 1 91.75 176 MET B C 1
ATOM 3924 O O . MET B 1 176 ? 19.656 33.25 -4.008 1 91.75 176 MET B O 1
ATOM 3928 N N . ALA B 1 177 ? 19.031 31.312 -5.012 1 93.06 177 ALA B N 1
ATOM 3929 C CA . ALA B 1 177 ? 20.25 30.656 -4.559 1 93.06 177 ALA B CA 1
ATOM 3930 C C . ALA B 1 177 ? 20.562 29.438 -5.43 1 93.06 177 ALA B C 1
ATOM 3932 O O . ALA B 1 177 ? 19.703 28.953 -6.156 1 93.06 177 ALA B O 1
ATOM 3933 N N . LEU B 1 178 ? 21.797 29.047 -5.371 1 93.5 178 LEU B N 1
ATOM 3934 C CA . LEU B 1 178 ? 22.234 27.812 -6.027 1 93.5 178 LEU B CA 1
ATOM 3935 C C . LEU B 1 178 ? 22.547 26.734 -5 1 93.5 178 LEU B C 1
ATOM 3937 O O . LEU B 1 178 ? 23.141 27.016 -3.957 1 93.5 178 LEU B O 1
ATOM 3941 N N . HIS B 1 179 ? 22 25.609 -5.246 1 92.31 179 HIS B N 1
ATOM 3942 C CA . HIS B 1 179 ? 22.234 24.469 -4.363 1 92.31 179 HIS B CA 1
ATOM 3943 C C . HIS B 1 179 ? 22.828 23.281 -5.133 1 92.31 179 HIS B C 1
ATOM 3945 O O . HIS B 1 179 ? 22.562 23.125 -6.324 1 92.31 179 HIS B O 1
ATOM 3951 N N . GLU B 1 180 ? 23.734 22.609 -4.473 1 90.19 180 GLU B N 1
ATOM 3952 C CA . GLU B 1 180 ? 24.234 21.359 -5.039 1 90.19 180 GLU B CA 1
ATOM 3953 C C . GLU B 1 180 ? 23.516 20.156 -4.457 1 90.19 180 GLU B C 1
ATOM 3955 O O . GLU B 1 180 ? 23.25 20.109 -3.252 1 90.19 180 GLU B O 1
ATOM 3960 N N . ASP B 1 181 ? 23 19.406 -5.336 1 86.56 181 ASP B N 1
ATOM 3961 C CA . ASP B 1 181 ? 22.344 18.172 -4.914 1 86.56 181 ASP B CA 1
ATOM 3962 C C . ASP B 1 181 ? 22.906 16.953 -5.645 1 86.56 181 ASP B C 1
ATOM 3964 O O . ASP B 1 181 ? 23.625 17.109 -6.637 1 86.56 181 ASP B O 1
ATOM 3968 N N . ARG B 1 182 ? 22.828 15.812 -5.145 1 82.56 182 ARG B N 1
ATOM 3969 C CA . ARG B 1 182 ? 23.312 14.586 -5.762 1 82.56 182 ARG B CA 1
ATOM 3970 C C . ARG B 1 182 ? 22.156 13.695 -6.207 1 82.56 182 ARG B C 1
ATOM 3972 O O . ARG B 1 182 ? 21.172 13.547 -5.484 1 82.56 182 ARG B O 1
ATOM 3979 N N . THR B 1 183 ? 22.234 13.352 -7.414 1 76.75 183 THR B N 1
ATOM 3980 C CA . THR B 1 183 ? 21.25 12.406 -7.926 1 76.75 183 THR B CA 1
ATOM 3981 C C . THR B 1 183 ? 21.422 11.039 -7.273 1 76.75 183 THR B C 1
ATOM 3983 O O . THR B 1 183 ? 22.438 10.766 -6.648 1 76.75 183 THR B O 1
ATOM 3986 N N . PRO B 1 184 ? 20.328 10.273 -7.293 1 72.75 184 PRO B N 1
ATOM 3987 C CA . PRO B 1 184 ? 20.469 8.914 -6.758 1 72.75 184 PRO B CA 1
ATOM 3988 C C . PRO B 1 184 ? 21.672 8.164 -7.352 1 72.75 184 PRO B C 1
ATOM 3990 O O . PRO B 1 184 ? 22.234 7.285 -6.699 1 72.75 184 PRO B O 1
ATOM 3993 N N . HIS B 1 185 ? 22.109 8.5 -8.5 1 76.56 185 HIS B N 1
ATOM 3994 C CA . HIS B 1 185 ? 23.219 7.84 -9.172 1 76.56 185 HIS B CA 1
ATOM 3995 C C . HIS B 1 185 ? 24.547 8.539 -8.867 1 76.56 185 HIS B C 1
ATOM 3997 O O . HIS B 1 185 ? 25.562 8.227 -9.477 1 76.56 185 HIS B O 1
ATOM 4003 N N . GLY B 1 186 ? 24.562 9.43 -7.965 1 76.69 186 GLY B N 1
ATOM 4004 C CA . GLY B 1 186 ? 25.781 10.023 -7.438 1 76.69 186 GLY B CA 1
ATOM 4005 C C . GLY B 1 186 ? 26.234 11.25 -8.203 1 76.69 186 GLY B C 1
ATOM 4006 O O . GLY B 1 186 ? 27.281 11.828 -7.906 1 76.69 186 GLY B O 1
ATOM 4007 N N . GLN B 1 187 ? 25.562 11.578 -9.234 1 81.62 187 GLN B N 1
ATOM 4008 C CA . GLN B 1 187 ? 25.953 12.758 -10.008 1 81.62 187 GLN B CA 1
ATOM 4009 C C . GLN B 1 187 ? 25.516 14.039 -9.305 1 81.62 187 GLN B C 1
ATOM 4011 O O . GLN B 1 187 ? 24.406 14.125 -8.805 1 81.62 187 GLN B O 1
ATOM 4016 N N . THR B 1 188 ? 26.5 14.945 -9.219 1 87.75 188 THR B N 1
ATOM 4017 C CA . THR B 1 188 ? 26.203 16.234 -8.617 1 87.75 188 THR B CA 1
ATOM 4018 C C . THR B 1 188 ? 25.375 17.094 -9.57 1 87.75 188 THR B C 1
ATOM 4020 O O . THR B 1 188 ? 25.703 17.219 -10.75 1 87.75 188 THR B O 1
ATOM 4023 N N . VAL B 1 189 ? 24.281 17.547 -9.102 1 90.5 189 VAL B N 1
ATOM 4024 C CA . VAL B 1 189 ? 23.438 18.422 -9.906 1 90.5 189 VAL B CA 1
ATOM 4025 C C . VAL B 1 189 ? 23.266 19.766 -9.203 1 90.5 189 VAL B C 1
ATOM 4027 O O . VAL B 1 189 ? 23.078 19.812 -7.98 1 90.5 189 VAL B O 1
ATOM 4030 N N . ILE B 1 190 ? 23.547 20.875 -9.953 1 92.56 190 ILE B N 1
ATOM 4031 C CA . ILE B 1 190 ? 23.328 22.219 -9.43 1 92.56 190 ILE B CA 1
ATOM 4032 C C . ILE B 1 190 ? 21.859 22.609 -9.625 1 92.56 190 ILE B C 1
ATOM 4034 O O . ILE B 1 190 ? 21.312 22.469 -10.719 1 92.56 190 ILE B O 1
ATOM 4038 N N . LEU B 1 191 ? 21.25 23.078 -8.523 1 94.88 191 LEU B N 1
ATOM 4039 C CA . LEU B 1 191 ? 19.859 23.531 -8.555 1 94.88 191 LEU B CA 1
ATOM 4040 C C . LEU B 1 191 ? 19.766 25.031 -8.383 1 94.88 191 LEU B C 1
ATOM 4042 O O . LEU B 1 191 ? 20.344 25.594 -7.453 1 94.88 191 LEU B O 1
ATOM 4046 N N . TRP B 1 192 ? 19.141 25.688 -9.344 1 95.5 192 TRP B N 1
ATOM 4047 C CA . TRP B 1 192 ? 18.781 27.094 -9.203 1 95.5 192 TRP B CA 1
ATOM 4048 C C . TRP B 1 192 ? 17.453 27.25 -8.469 1 95.5 192 TRP B C 1
ATOM 4050 O O . TRP B 1 192 ? 16.406 26.812 -8.961 1 95.5 192 TRP B O 1
ATOM 4060 N N . GLU B 1 193 ? 17.547 27.797 -7.281 1 93.88 193 GLU B N 1
ATOM 4061 C CA . GLU B 1 193 ? 16.328 28.016 -6.492 1 93.88 193 GLU B CA 1
ATOM 4062 C C . GLU B 1 193 ? 15.859 29.453 -6.602 1 93.88 193 GLU B C 1
ATOM 4064 O O . GLU B 1 193 ? 16.641 30.391 -6.363 1 93.88 193 GLU B O 1
ATOM 4069 N N . VAL B 1 194 ? 14.664 29.656 -7.062 1 92.19 194 VAL B N 1
ATOM 4070 C CA . VAL B 1 194 ? 14.008 30.969 -7.102 1 92.19 194 VAL B CA 1
ATOM 4071 C C . VAL B 1 194 ? 12.695 30.906 -6.332 1 92.19 194 VAL B C 1
ATOM 4073 O O . VAL B 1 194 ? 11.75 30.234 -6.762 1 92.19 194 VAL B O 1
ATOM 4076 N N . CYS B 1 195 ? 12.586 31.672 -5.254 1 84.69 195 CYS B N 1
ATOM 4077 C CA . CYS B 1 195 ? 11.367 31.703 -4.445 1 84.69 195 CYS B CA 1
ATOM 4078 C C . CYS B 1 195 ? 10.891 30.297 -4.121 1 84.69 195 CYS B C 1
ATOM 4080 O O . CYS B 1 195 ? 9.727 29.953 -4.367 1 84.69 195 CYS B O 1
ATOM 4082 N N . ASN B 1 196 ? 11.773 29.406 -3.725 1 79.75 196 ASN B N 1
ATOM 4083 C CA . ASN B 1 196 ? 11.547 28.062 -3.217 1 79.75 196 ASN B CA 1
ATOM 4084 C C . ASN B 1 196 ? 11.18 27.094 -4.34 1 79.75 196 ASN B C 1
ATOM 4086 O O . ASN B 1 196 ? 10.664 26 -4.082 1 79.75 196 ASN B O 1
ATOM 4090 N N . ARG B 1 197 ? 11.281 27.562 -5.574 1 88.12 197 ARG B N 1
ATOM 4091 C CA . ARG B 1 197 ? 11.211 26.672 -6.723 1 88.12 197 ARG B CA 1
ATOM 4092 C C . ARG B 1 197 ? 12.602 26.25 -7.18 1 88.12 197 ARG B C 1
ATOM 4094 O O . ARG B 1 197 ? 13.461 27.094 -7.426 1 88.12 197 ARG B O 1
ATOM 4101 N N . LYS B 1 198 ? 12.797 24.969 -7.258 1 91.69 198 LYS B N 1
ATOM 4102 C CA . LYS B 1 198 ? 14.117 24.469 -7.633 1 91.69 198 LYS B CA 1
ATOM 4103 C C . LYS B 1 198 ? 14.117 23.953 -9.07 1 91.69 198 LYS B C 1
ATOM 4105 O O . LYS B 1 198 ? 13.242 23.188 -9.461 1 91.69 198 LYS B O 1
ATOM 4110 N N . MET B 1 199 ? 15.047 24.453 -9.805 1 94 199 MET B N 1
ATOM 4111 C CA . MET B 1 199 ? 15.219 24.047 -11.195 1 94 199 MET B CA 1
ATOM 4112 C C . MET B 1 199 ? 16.641 23.531 -11.438 1 94 199 MET B C 1
ATOM 4114 O O . MET B 1 199 ? 17.609 24.281 -11.258 1 94 199 MET B O 1
ATOM 4118 N N . PRO B 1 200 ? 16.766 22.312 -11.859 1 94 200 PRO B N 1
ATOM 4119 C CA . PRO B 1 200 ? 18.125 21.812 -12.094 1 94 200 PRO B CA 1
ATOM 4120 C C . PRO B 1 200 ? 18.766 22.406 -13.336 1 94 200 PRO B C 1
ATOM 4122 O O . PRO B 1 200 ? 18.078 22.688 -14.328 1 94 200 PRO B O 1
ATOM 4125 N N . PHE B 1 201 ? 20.062 22.547 -13.266 1 94.19 201 PHE B N 1
ATOM 4126 C CA . PHE B 1 201 ? 20.812 23.109 -14.383 1 94.19 201 PHE B CA 1
ATOM 4127 C C . PHE B 1 201 ? 20.703 22.219 -15.617 1 94.19 201 PHE B C 1
ATOM 4129 O O . PHE B 1 201 ? 20.969 22.656 -16.734 1 94.19 201 PHE B O 1
ATOM 4136 N N . THR B 1 202 ? 20.281 21 -15.391 1 91.56 202 THR B N 1
ATOM 4137 C CA . THR B 1 202 ? 20.109 20.062 -16.5 1 91.56 202 THR B CA 1
ATOM 4138 C C . THR B 1 202 ? 18.766 20.297 -17.203 1 91.56 202 THR B C 1
ATOM 4140 O O . THR B 1 202 ? 18.531 19.766 -18.281 1 91.56 202 THR B O 1
ATOM 4143 N N . ALA B 1 203 ? 17.922 21.078 -16.625 1 92.81 203 ALA B N 1
ATOM 4144 C CA . ALA B 1 203 ? 16.641 21.375 -17.234 1 92.81 203 ALA B CA 1
ATOM 4145 C C . ALA B 1 203 ? 16.797 22.297 -18.438 1 92.81 203 ALA B C 1
ATOM 4147 O O . ALA B 1 203 ? 17.781 23.047 -18.531 1 92.81 203 ALA B O 1
ATOM 4148 N N . SER B 1 204 ? 15.875 22.219 -19.375 1 94.31 204 SER B N 1
ATOM 4149 C CA . SER B 1 204 ? 15.859 23.141 -20.516 1 94.31 204 SER B CA 1
ATOM 4150 C C . SER B 1 204 ? 15.461 24.547 -20.078 1 94.31 204 SER B C 1
ATOM 4152 O O . SER B 1 204 ? 14.734 24.719 -19.094 1 94.31 204 SER B O 1
ATOM 4154 N N . ILE B 1 205 ? 15.914 25.547 -20.812 1 94.19 205 ILE B N 1
ATOM 4155 C CA . ILE B 1 205 ? 15.555 26.922 -20.547 1 94.19 205 ILE B CA 1
ATOM 4156 C C . ILE B 1 205 ? 14.055 27.125 -20.719 1 94.19 205 ILE B C 1
ATOM 4158 O O . ILE B 1 205 ? 13.422 27.859 -19.969 1 94.19 205 ILE B O 1
ATOM 4162 N N . LYS B 1 206 ? 13.555 26.406 -21.656 1 94.12 206 LYS B N 1
ATOM 4163 C CA . LYS B 1 206 ? 12.109 26.469 -21.875 1 94.12 206 LYS B CA 1
ATOM 4164 C C . LYS B 1 206 ? 11.344 26.016 -20.6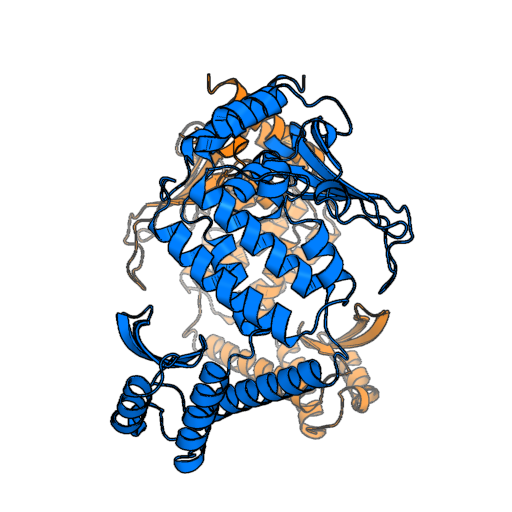25 1 94.12 206 LYS B C 1
ATOM 4166 O O . LYS B 1 206 ? 10.414 26.688 -20.188 1 94.12 206 LYS B O 1
ATOM 4171 N N . ASN B 1 207 ? 11.719 24.875 -20.125 1 94.56 207 ASN B N 1
ATOM 4172 C CA . ASN B 1 207 ? 11.062 24.359 -18.938 1 94.56 207 ASN B CA 1
ATOM 4173 C C . ASN B 1 207 ? 11.164 25.328 -17.766 1 94.56 207 ASN B C 1
ATOM 4175 O O . ASN B 1 207 ? 10.18 25.578 -17.078 1 94.56 207 ASN B O 1
ATOM 4179 N N . ALA B 1 208 ? 12.312 25.812 -17.625 1 94.44 208 ALA B N 1
ATOM 4180 C CA . ALA B 1 208 ? 12.531 26.797 -16.547 1 94.44 208 ALA B CA 1
ATOM 4181 C C . ALA B 1 208 ? 11.695 28.047 -16.781 1 94.44 208 ALA B C 1
ATOM 4183 O O . ALA B 1 208 ? 11.125 28.594 -15.828 1 94.44 208 ALA B O 1
ATOM 4184 N N . HIS B 1 209 ? 11.664 28.469 -17.922 1 94.94 209 HIS B N 1
ATOM 4185 C CA . HIS B 1 209 ? 10.852 29.625 -18.297 1 94.94 209 HIS B CA 1
ATOM 4186 C C . HIS B 1 209 ? 9.391 29.406 -17.938 1 94.94 209 HIS B C 1
ATOM 4188 O O . HIS B 1 209 ? 8.75 30.281 -17.359 1 94.94 209 HIS B O 1
ATOM 4194 N N . ASP B 1 210 ? 8.891 28.281 -18.281 1 94.12 210 ASP B N 1
ATOM 4195 C CA . ASP B 1 210 ? 7.488 27.984 -18.016 1 94.12 210 ASP B CA 1
ATOM 4196 C C . ASP B 1 210 ? 7.203 27.984 -16.516 1 94.12 210 ASP B C 1
ATOM 4198 O O . ASP B 1 210 ? 6.168 28.484 -16.078 1 94.12 210 ASP B O 1
ATOM 4202 N N . ILE B 1 211 ? 8.109 27.406 -15.781 1 93 211 ILE B N 1
ATOM 4203 C CA . ILE B 1 211 ? 7.969 27.375 -14.328 1 93 211 ILE B CA 1
ATOM 4204 C C . ILE B 1 211 ? 7.934 28.812 -13.781 1 93 211 ILE B C 1
ATOM 4206 O O . ILE B 1 211 ? 7.062 29.156 -12.977 1 93 211 ILE B O 1
ATOM 4210 N N . MET B 1 212 ? 8.812 29.609 -14.25 1 92.19 212 MET B N 1
ATOM 4211 C CA . MET B 1 212 ? 8.906 30.984 -13.758 1 92.19 212 MET B CA 1
ATOM 4212 C C . MET B 1 212 ? 7.711 31.812 -14.219 1 92.19 212 MET B C 1
ATOM 4214 O O . MET B 1 212 ? 7.211 32.656 -13.477 1 92.19 212 MET B O 1
ATOM 4218 N N . LYS B 1 213 ? 7.32 31.547 -15.445 1 92.56 213 LYS B N 1
ATOM 4219 C CA . LYS B 1 213 ? 6.148 32.25 -15.945 1 92.56 213 LYS B CA 1
ATOM 4220 C C . LYS B 1 213 ? 4.918 31.969 -15.086 1 92.56 213 LYS B C 1
ATOM 4222 O O . LYS B 1 213 ? 4.176 32.875 -14.727 1 92.56 213 LYS B O 1
ATOM 4227 N N . ARG B 1 214 ? 4.723 30.734 -14.82 1 91.5 214 ARG B N 1
ATOM 4228 C CA . ARG B 1 214 ? 3.615 30.344 -13.953 1 91.5 214 ARG B CA 1
ATOM 4229 C C . ARG B 1 214 ? 3.719 31.031 -12.602 1 91.5 214 ARG B C 1
ATOM 4231 O O . ARG B 1 214 ? 2.717 31.516 -12.062 1 91.5 214 ARG B O 1
ATOM 4238 N N . LEU B 1 215 ? 4.871 31.047 -12.086 1 87.12 215 LEU B N 1
ATOM 4239 C CA . LEU B 1 215 ? 5.102 31.672 -10.781 1 87.12 215 LEU B CA 1
ATOM 4240 C C . LEU B 1 215 ? 4.758 33.156 -10.82 1 87.12 215 LEU B C 1
ATOM 4242 O O . LEU B 1 215 ? 4.066 33.656 -9.938 1 87.12 215 LEU B O 1
ATOM 4246 N N . VAL B 1 216 ? 5.18 33.812 -11.797 1 86.25 216 VAL B N 1
ATOM 4247 C CA . VAL B 1 216 ? 4.926 35.25 -11.93 1 86.25 216 VAL B CA 1
ATOM 4248 C C . VAL B 1 216 ? 3.428 35.469 -12.125 1 86.25 216 VAL B C 1
ATOM 4250 O O . VAL B 1 216 ? 2.869 36.438 -11.562 1 86.25 216 VAL B O 1
ATOM 4253 N N . ASP B 1 217 ? 2.836 34.594 -12.883 1 87.19 217 ASP B N 1
ATOM 4254 C CA . ASP B 1 217 ? 1.393 34.719 -13.07 1 87.19 217 ASP B CA 1
ATOM 4255 C C . ASP B 1 217 ? 0.654 34.531 -11.742 1 87.19 217 ASP B C 1
ATOM 4257 O O . ASP B 1 217 ? -0.321 35.25 -11.477 1 87.19 217 ASP B O 1
ATOM 4261 N N . GLU B 1 218 ? 1.108 33.625 -10.977 1 83.81 218 GLU B N 1
ATOM 4262 C CA . GLU B 1 218 ? 0.517 33.375 -9.664 1 83.81 218 GLU B CA 1
ATOM 4263 C C . GLU B 1 218 ? 0.631 34.625 -8.773 1 83.81 218 GLU B C 1
ATOM 4265 O O . GLU B 1 218 ? -0.323 35 -8.086 1 83.81 218 GLU B O 1
ATOM 4270 N N . TYR B 1 219 ? 1.769 35.25 -8.75 1 80.44 219 TYR B N 1
ATOM 4271 C CA . TYR B 1 219 ? 1.96 36.469 -7.977 1 80.44 219 TYR B CA 1
ATOM 4272 C C . TYR B 1 219 ? 1.036 37.594 -8.469 1 80.44 219 TYR B C 1
ATOM 4274 O O . TYR B 1 219 ? 0.521 38.375 -7.672 1 80.44 219 TYR B O 1
ATOM 4282 N N . GLY B 1 220 ? 0.926 37.562 -9.773 1 76.44 220 GLY B N 1
ATOM 4283 C CA . GLY B 1 220 ? -0.016 38.531 -10.336 1 76.44 220 GLY B CA 1
ATOM 4284 C C . GLY B 1 220 ? -1.434 38.312 -9.828 1 76.44 220 GLY B C 1
ATOM 4285 O O . GLY B 1 220 ? -2.104 39.281 -9.453 1 76.44 220 GLY B O 1
ATOM 4286 N N . LYS B 1 221 ? -1.81 37.188 -9.875 1 78.62 221 LYS B N 1
ATOM 4287 C CA . LYS B 1 221 ? -3.145 36.844 -9.375 1 78.62 221 LYS B CA 1
ATOM 4288 C C . LYS B 1 221 ? -3.289 37.25 -7.902 1 78.62 221 LYS B C 1
ATOM 4290 O O . LYS B 1 221 ? -4.32 37.781 -7.5 1 78.62 221 LYS B O 1
ATOM 4295 N N . ARG B 1 222 ? -2.344 37 -7.172 1 77.06 222 ARG B N 1
ATOM 4296 C CA . ARG B 1 222 ? -2.367 37.344 -5.75 1 77.06 222 ARG B CA 1
ATOM 4297 C C . ARG B 1 222 ? -2.434 38.844 -5.551 1 77.06 222 ARG B C 1
ATOM 4299 O O . ARG B 1 222 ? -3.111 39.312 -4.637 1 77.06 222 ARG B O 1
ATOM 4306 N N . ALA B 1 223 ? -1.646 39.438 -6.363 1 70.56 223 ALA B N 1
ATOM 4307 C CA . ALA B 1 223 ? -1.679 40.906 -6.301 1 70.56 223 ALA B CA 1
ATOM 4308 C C . ALA B 1 223 ? -3.074 41.438 -6.617 1 70.56 223 ALA B C 1
ATOM 4310 O O . ALA B 1 223 ? -3.549 42.375 -5.973 1 70.56 223 ALA B O 1
ATOM 4311 N N . LEU B 1 224 ? -3.607 40.781 -7.566 1 69.5 224 LEU B N 1
ATOM 4312 C CA . LEU B 1 224 ? -4.969 41.156 -7.922 1 69.5 224 LEU B CA 1
ATOM 4313 C C . LEU B 1 224 ? -5.934 40.875 -6.785 1 69.5 224 LEU B C 1
ATOM 4315 O O . LEU B 1 224 ? -6.82 41.656 -6.484 1 69.5 224 LEU B O 1
ATOM 4319 N N . MET B 1 225 ? -5.754 39.781 -6.238 1 72.88 225 MET B N 1
ATOM 4320 C CA . MET B 1 225 ? -6.574 39.406 -5.09 1 72.88 225 MET B CA 1
ATOM 4321 C C . MET B 1 225 ? -6.398 40.406 -3.951 1 72.88 225 MET B C 1
ATOM 4323 O O . MET B 1 225 ? -7.363 40.75 -3.273 1 72.88 225 MET B O 1
ATOM 4327 N N . ALA B 1 226 ? -5.203 40.781 -3.729 1 70.62 226 ALA B N 1
ATOM 4328 C CA . ALA B 1 226 ? -4.895 41.75 -2.676 1 70.62 226 ALA B CA 1
ATOM 4329 C C . ALA B 1 226 ? -5.605 43.062 -2.922 1 70.62 226 ALA B C 1
ATOM 4331 O O . ALA B 1 226 ? -6.102 43.688 -1.983 1 70.62 226 ALA B O 1
ATOM 4332 N N . GLU B 1 227 ? -5.676 43.312 -4.117 1 69.69 227 GLU B N 1
ATOM 4333 C CA . GLU B 1 227 ? -6.305 44.562 -4.48 1 69.69 227 GLU B CA 1
ATOM 4334 C C . GLU B 1 227 ? -7.824 44.469 -4.406 1 69.69 227 GLU B C 1
ATOM 4336 O O . GLU B 1 227 ? -8.484 45.375 -3.873 1 69.69 227 GLU B O 1
ATOM 4341 N N . SER B 1 228 ? -8.312 43.406 -4.906 1 71.88 228 SER B N 1
ATOM 4342 C CA . SER B 1 228 ? -9.766 43.312 -5.035 1 71.88 228 SER B CA 1
ATOM 4343 C C . SER B 1 228 ? -10.375 42.625 -3.816 1 71.88 228 SER B C 1
ATOM 4345 O O . SER B 1 228 ? -11.594 42.688 -3.607 1 71.88 228 SER B O 1
ATOM 4347 N N . GLN B 1 229 ? -9.555 41.938 -3.016 1 73.88 229 GLN B N 1
ATOM 4348 C CA . GLN B 1 229 ? -9.992 41.156 -1.877 1 73.88 229 GLN B CA 1
ATOM 4349 C C . GLN B 1 229 ? -11 40.094 -2.307 1 73.88 229 GLN B C 1
ATOM 4351 O O . GLN B 1 229 ? -11.836 39.656 -1.51 1 73.88 229 GLN B O 1
ATOM 4356 N N . GLN B 1 230 ? -11.062 39.844 -3.613 1 73.38 230 GLN B N 1
ATOM 4357 C CA . GLN B 1 230 ? -11.992 38.875 -4.145 1 73.38 230 GLN B CA 1
ATOM 4358 C C . GLN B 1 230 ? -11.289 37.531 -4.402 1 73.38 230 GLN B C 1
ATOM 4360 O O . GLN B 1 230 ? -10.125 37.5 -4.797 1 73.38 230 GLN B O 1
ATOM 4365 N N . GLY B 1 231 ? -12.047 36.406 -4.035 1 77.44 231 GLY B N 1
ATOM 4366 C CA . GLY B 1 231 ? -11.539 35.094 -4.34 1 77.44 231 GLY B CA 1
ATOM 4367 C C . GLY B 1 231 ? -10.508 34.594 -3.34 1 77.44 231 GLY B C 1
ATOM 4368 O O . GLY B 1 231 ? -9.719 33.719 -3.639 1 77.44 231 GLY B O 1
ATOM 4369 N N . VAL B 1 232 ? -10.438 35.312 -2.223 1 80.81 232 VAL B N 1
ATOM 4370 C CA . VAL B 1 232 ? -9.469 34.969 -1.189 1 80.81 232 VAL B CA 1
ATOM 4371 C C . VAL B 1 232 ? -10.031 33.844 -0.301 1 80.81 232 VAL B C 1
ATOM 4373 O O . VAL B 1 232 ? -11.195 33.906 0.108 1 80.81 232 VAL B O 1
ATOM 4376 N N . ASP B 1 233 ? -9.242 32.812 -0.147 1 85.56 233 ASP B N 1
ATOM 4377 C CA . ASP B 1 233 ? -9.617 31.75 0.793 1 85.56 233 ASP B CA 1
ATOM 4378 C C . ASP B 1 233 ? -9.234 32.125 2.223 1 85.56 233 ASP B C 1
ATOM 4380 O O . ASP B 1 233 ? -8.227 31.656 2.75 1 85.56 233 ASP B O 1
ATOM 4384 N N . TRP B 1 234 ? -10.062 32.812 2.828 1 88.94 234 TRP B N 1
ATOM 4385 C CA . TRP B 1 234 ? -9.812 33.375 4.152 1 88.94 234 TRP B CA 1
ATOM 4386 C C . TRP B 1 234 ? -9.68 32.25 5.195 1 88.94 234 TRP B C 1
ATOM 4388 O O . TRP B 1 234 ? -8.938 32.406 6.168 1 88.94 234 TRP B O 1
ATOM 4398 N N . LYS B 1 235 ? -10.398 31.203 4.969 1 87.25 235 LYS B N 1
ATOM 4399 C CA . LYS B 1 235 ? -10.266 30.062 5.875 1 87.25 235 LYS B CA 1
ATOM 4400 C C . LYS B 1 235 ? -8.852 29.484 5.848 1 87.25 235 LYS B C 1
ATOM 4402 O O . LYS B 1 235 ? -8.266 29.234 6.895 1 87.25 235 LYS B O 1
ATOM 4407 N N . ALA B 1 236 ? -8.406 29.359 4.738 1 87.56 236 ALA B N 1
ATOM 4408 C CA . ALA B 1 236 ? -7.055 28.828 4.582 1 87.56 236 ALA B CA 1
ATOM 4409 C C . ALA B 1 236 ? -6.023 29.781 5.18 1 87.56 236 ALA B C 1
ATOM 4411 O O . ALA B 1 236 ? -5.062 29.359 5.82 1 87.56 236 ALA B O 1
ATOM 4412 N N . LEU B 1 237 ? -6.227 31.031 4.938 1 89.31 237 LEU B N 1
ATOM 4413 C CA . LEU B 1 237 ? -5.316 32.031 5.477 1 89.31 237 LEU B CA 1
ATOM 4414 C C . LEU B 1 237 ? -5.332 32 7.004 1 89.31 237 LEU B C 1
ATOM 4416 O O . LEU B 1 237 ? -4.277 32.094 7.641 1 89.31 237 LEU B O 1
ATOM 4420 N N . SER B 1 238 ? -6.512 31.969 7.516 1 93.25 238 SER B N 1
ATOM 4421 C CA . SER B 1 238 ? -6.637 31.922 8.969 1 93.25 238 SER B CA 1
ATOM 4422 C C . SER B 1 238 ? -5.945 30.688 9.539 1 93.25 238 SER B C 1
ATOM 4424 O O . SER B 1 238 ? -5.32 30.75 10.602 1 93.25 238 SER B O 1
ATOM 4426 N N . HIS B 1 239 ? -6.07 29.578 8.867 1 92.5 239 HIS B N 1
ATOM 4427 C CA . HIS B 1 239 ? -5.418 28.344 9.281 1 92.5 239 HIS B CA 1
ATOM 4428 C C . HIS B 1 239 ? -3.898 28.484 9.273 1 92.5 239 HIS B C 1
ATOM 4430 O O . HIS B 1 239 ? -3.223 28.047 10.203 1 92.5 239 HIS B O 1
ATOM 4436 N N . ALA B 1 240 ? -3.406 29.094 8.258 1 91.25 240 ALA B N 1
ATOM 4437 C CA . ALA B 1 240 ? -1.965 29.312 8.156 1 91.25 240 ALA B CA 1
ATOM 4438 C C . ALA B 1 240 ? -1.446 30.125 9.344 1 91.25 240 ALA B C 1
ATOM 4440 O O . ALA B 1 240 ? -0.428 29.766 9.945 1 91.25 240 ALA B O 1
ATOM 4441 N N . VAL B 1 241 ? -2.125 31.172 9.617 1 93.44 241 VAL B N 1
ATOM 4442 C CA . VAL B 1 241 ? -1.721 32.031 10.719 1 93.44 241 VAL B CA 1
ATOM 4443 C C . VAL B 1 241 ? -1.808 31.266 12.039 1 93.44 241 VAL B C 1
ATOM 4445 O O . VAL B 1 241 ? -0.9 31.344 12.867 1 93.44 241 VAL B O 1
ATOM 4448 N N . ARG B 1 242 ? -2.844 30.547 12.203 1 94.56 242 ARG B N 1
ATOM 4449 C CA . ARG B 1 242 ? -3.023 29.734 13.406 1 94.56 242 ARG B CA 1
ATOM 4450 C C . ARG B 1 242 ? -1.871 28.766 13.586 1 94.56 242 ARG B C 1
ATOM 4452 O O . ARG B 1 242 ? -1.253 28.703 14.656 1 94.56 242 ARG B O 1
ATOM 4459 N N . VAL B 1 243 ? -1.603 28 12.602 1 92.94 243 VAL B N 1
ATOM 4460 C CA . VAL B 1 243 ? -0.577 26.969 12.656 1 92.94 243 VAL B CA 1
ATOM 4461 C C . VAL B 1 243 ? 0.784 27.594 12.93 1 92.94 243 VAL B C 1
ATOM 4463 O O . VAL B 1 243 ? 1.567 27.078 13.727 1 92.94 243 VAL B O 1
ATOM 4466 N N . GLY B 1 244 ? 1.06 28.719 12.273 1 92 244 GLY B N 1
ATOM 4467 C CA . GLY B 1 244 ? 2.312 29.422 12.516 1 92 244 GLY B CA 1
ATOM 4468 C C . GLY B 1 244 ? 2.475 29.859 13.961 1 92 244 GLY B C 1
ATOM 4469 O O . GLY B 1 244 ? 3.531 29.656 14.562 1 92 244 GLY B O 1
ATOM 4470 N N . SER B 1 245 ? 1.436 30.484 14.445 1 93.56 245 SER B N 1
ATOM 4471 C CA . SER B 1 245 ? 1.472 30.953 15.82 1 93.56 245 SER B CA 1
ATOM 4472 C C . SER B 1 245 ? 1.64 29.797 16.797 1 93.56 245 SER B C 1
ATOM 4474 O O . SER B 1 245 ? 2.402 29.891 17.766 1 93.56 245 SER B O 1
ATOM 4476 N N . GLN B 1 246 ? 0.965 28.734 16.578 1 93.69 246 GLN B N 1
ATOM 4477 C CA . GLN B 1 246 ? 1.062 27.547 17.406 1 93.69 246 GLN B CA 1
ATOM 4478 C C . GLN B 1 246 ? 2.473 26.969 17.359 1 93.69 246 GLN B C 1
ATOM 4480 O O . GLN B 1 246 ? 3.002 26.547 18.391 1 93.69 246 GLN B O 1
ATOM 4485 N N . ALA B 1 247 ? 3.008 26.922 16.203 1 92.69 247 ALA B N 1
ATOM 4486 C CA . ALA B 1 247 ? 4.352 26.391 16.031 1 92.69 247 ALA B CA 1
ATOM 4487 C C . ALA B 1 247 ? 5.367 27.156 16.875 1 92.69 247 ALA B C 1
ATOM 4489 O O . ALA B 1 247 ? 6.219 26.562 17.531 1 92.69 247 ALA B O 1
ATOM 4490 N N . ILE B 1 248 ? 5.262 28.438 16.828 1 93.69 248 ILE B N 1
ATOM 4491 C CA . ILE B 1 248 ? 6.184 29.281 17.578 1 93.69 248 ILE B CA 1
ATOM 4492 C C . ILE B 1 248 ? 6.066 28.984 19.078 1 93.69 248 ILE B C 1
ATOM 4494 O O . ILE B 1 248 ? 7.078 28.797 19.75 1 93.69 248 ILE B O 1
ATOM 4498 N N . GLU B 1 249 ? 4.875 28.922 19.562 1 94.56 249 GLU B N 1
ATOM 4499 C CA . GLU B 1 249 ? 4.676 28.625 20.969 1 94.56 249 GLU B CA 1
ATOM 4500 C C . GLU B 1 249 ? 5.238 27.266 21.344 1 94.56 249 GLU B C 1
ATOM 4502 O O . GLU B 1 249 ? 5.922 27.109 22.359 1 94.56 249 GLU B O 1
ATOM 4507 N N . LEU B 1 250 ? 4.922 26.297 20.531 1 94.12 250 LEU B N 1
ATOM 4508 C CA . LEU B 1 250 ? 5.383 24.938 20.797 1 94.12 250 LEU B CA 1
ATOM 4509 C C . LEU B 1 250 ? 6.906 24.891 20.844 1 94.12 250 LEU B C 1
ATOM 4511 O O . LEU B 1 250 ? 7.48 24.312 21.766 1 94.12 250 LEU B O 1
ATOM 4515 N N . LEU B 1 251 ? 7.547 25.484 19.891 1 92.75 251 LEU B N 1
ATOM 4516 C CA . LEU B 1 251 ? 9 25.438 19.781 1 92.75 251 LEU B CA 1
ATOM 4517 C C . LEU B 1 251 ? 9.648 26.203 20.938 1 92.75 251 LEU B C 1
ATOM 4519 O O . LEU B 1 251 ? 10.711 25.797 21.422 1 92.75 251 LEU B O 1
ATOM 4523 N N . ASP B 1 252 ? 8.977 27.188 21.344 1 93.62 252 ASP B N 1
ATOM 4524 C CA . ASP B 1 252 ? 9.547 28.016 22.391 1 93.62 252 ASP B CA 1
ATOM 4525 C C . ASP B 1 252 ? 9.289 27.422 23.766 1 93.62 252 ASP B C 1
ATOM 4527 O O . ASP B 1 252 ? 10.156 27.484 24.656 1 93.62 252 ASP B O 1
ATOM 4531 N N . THR B 1 253 ? 8.141 26.797 23.953 1 94.31 253 THR B N 1
ATOM 4532 C CA . THR B 1 253 ? 7.738 26.469 25.312 1 94.31 253 THR B CA 1
ATOM 4533 C C . THR B 1 253 ? 7.465 24.984 25.453 1 94.31 253 THR B C 1
ATOM 4535 O O . THR B 1 253 ? 7.379 24.469 26.578 1 94.31 253 THR B O 1
ATOM 4538 N N . GLY B 1 254 ? 7.266 24.328 24.406 1 93.12 254 GLY B N 1
ATOM 4539 C CA . GLY B 1 254 ? 6.883 22.922 24.453 1 93.12 254 GLY B CA 1
ATOM 4540 C C . GLY B 1 254 ? 5.406 22.703 24.719 1 93.12 254 GLY B C 1
ATOM 4541 O O . GLY B 1 254 ? 4.988 21.625 25.109 1 93.12 254 GLY B O 1
ATOM 4542 N N . PHE B 1 255 ? 4.656 23.797 24.484 1 94.88 255 PHE B N 1
ATOM 4543 C CA . PHE B 1 255 ? 3.23 23.75 24.781 1 94.88 255 PHE B CA 1
ATOM 4544 C C . PHE B 1 255 ? 2.432 24.516 23.734 1 94.88 255 PHE B C 1
ATOM 4546 O O . PHE B 1 255 ? 2.971 25.375 23.031 1 94.88 255 PHE B O 1
ATOM 4553 N N . VAL B 1 256 ? 1.226 24.078 23.578 1 95.44 256 VAL B N 1
ATOM 4554 C CA . VAL B 1 256 ? 0.268 24.812 22.75 1 95.44 256 VAL B CA 1
ATOM 4555 C C . VAL B 1 256 ? -0.978 25.125 23.578 1 95.44 256 VAL B C 1
ATOM 4557 O O . VAL B 1 256 ? -1.568 24.25 24.188 1 95.44 256 VAL B O 1
ATOM 4560 N N . THR B 1 257 ? -1.365 26.406 23.516 1 97.38 257 THR B N 1
ATOM 4561 C CA . THR B 1 257 ? -2.475 26.859 24.344 1 97.38 257 THR B CA 1
ATOM 4562 C C . THR B 1 257 ? -3.77 26.906 23.531 1 97.38 257 THR B C 1
ATOM 4564 O O . THR B 1 257 ? -3.785 27.375 22.406 1 97.38 257 THR B O 1
ATOM 4567 N N . PHE B 1 258 ? -4.82 26.344 24.109 1 97.5 258 PHE B N 1
ATOM 4568 C CA . PHE B 1 258 ? -6.164 26.5 23.562 1 97.5 258 PHE B CA 1
ATOM 4569 C C . PHE B 1 258 ? -7.121 27.016 24.641 1 97.5 258 PHE B C 1
ATOM 4571 O O . PHE B 1 258 ? -6.98 26.688 25.812 1 97.5 258 PHE B O 1
ATOM 4578 N N . PRO B 1 259 ? -8.266 27.812 24.375 1 97.25 259 PRO B N 1
ATOM 4579 C CA . PRO B 1 259 ? -8.352 28.406 23.047 1 97.25 259 PRO B CA 1
ATOM 4580 C C . PRO B 1 259 ? -7.133 29.266 22.719 1 97.25 259 PRO B C 1
ATOM 4582 O O . PRO B 1 259 ? -6.387 29.656 23.609 1 97.25 259 PRO B O 1
ATOM 4585 N N . LEU B 1 260 ? -6.973 29.484 21.438 1 97.62 260 LEU B N 1
ATOM 4586 C CA . LEU B 1 260 ? -5.805 30.219 20.969 1 97.62 260 LEU B CA 1
ATOM 4587 C C . LEU B 1 260 ? -5.73 31.594 21.625 1 97.62 260 LEU B C 1
ATOM 4589 O O . LEU B 1 260 ? -6.742 32.281 21.734 1 97.62 260 LEU B O 1
ATOM 4593 N N . PRO B 1 261 ? -4.547 31.969 22.062 1 97.06 261 PRO B N 1
ATOM 4594 C CA . PRO B 1 261 ? -4.398 33.312 22.625 1 97.06 261 PRO B CA 1
ATOM 4595 C C . PRO B 1 261 ? -4.773 34.406 21.641 1 97.06 261 PRO B C 1
ATOM 4597 O O . PRO B 1 261 ? -5.277 35.469 22.031 1 97.06 261 PRO B O 1
ATOM 4600 N N . ASN B 1 262 ? -4.527 34.219 20.375 1 97.12 262 ASN B N 1
ATOM 4601 C CA . ASN B 1 262 ? -4.852 35.188 19.344 1 97.12 262 ASN B CA 1
ATOM 4602 C C . ASN B 1 262 ? -6.105 34.781 18.578 1 97.12 262 ASN B C 1
ATOM 4604 O O . ASN B 1 262 ? -6.207 35.062 17.375 1 97.12 262 ASN B O 1
ATOM 4608 N N . ALA B 1 263 ? -7.031 34.125 19.234 1 97.69 263 ALA B N 1
ATOM 4609 C CA . ALA B 1 263 ? -8.242 33.594 18.594 1 97.69 263 ALA B CA 1
ATOM 4610 C C . ALA B 1 263 ? -9.016 34.719 17.891 1 97.69 263 ALA B C 1
ATOM 4612 O O . ALA B 1 263 ? -9.523 34.531 16.781 1 97.69 263 ALA B O 1
ATOM 4613 N N . ALA B 1 264 ? -9.109 35.844 18.547 1 97.19 264 ALA B N 1
ATOM 4614 C CA . ALA B 1 264 ? -9.852 36.969 17.984 1 97.19 264 ALA B CA 1
ATOM 4615 C C . ALA B 1 264 ? -9.25 37.406 16.641 1 97.19 264 ALA B C 1
ATOM 4617 O O . ALA B 1 264 ? -9.984 37.625 15.68 1 97.19 264 ALA B O 1
ATOM 4618 N N . HIS B 1 265 ? -7.965 37.5 16.656 1 97.69 265 HIS B N 1
ATOM 4619 C CA . HIS B 1 265 ? -7.266 37.875 15.43 1 97.69 265 HIS B CA 1
ATOM 4620 C C . HIS B 1 265 ? -7.469 36.844 14.336 1 97.69 265 HIS B C 1
ATOM 4622 O O . HIS B 1 265 ? -7.777 37.188 13.188 1 97.69 265 HIS B O 1
ATOM 4628 N N . VAL B 1 266 ? -7.344 35.562 14.664 1 97 266 VAL B N 1
ATOM 4629 C CA . VAL B 1 266 ? -7.523 34.469 13.719 1 97 266 VAL B CA 1
ATOM 4630 C C . VAL B 1 266 ? -8.945 34.5 13.164 1 97 266 VAL B C 1
ATOM 4632 O O . VAL B 1 266 ? -9.164 34.281 11.969 1 97 266 VAL B O 1
ATOM 4635 N N . LEU B 1 267 ? -9.898 34.812 14.008 1 96.5 267 LEU B N 1
ATOM 4636 C CA . LEU B 1 267 ? -11.297 34.875 13.594 1 96.5 267 LEU B CA 1
ATOM 4637 C C . LEU B 1 267 ? -11.508 36.031 12.625 1 96.5 267 LEU B C 1
ATOM 4639 O O . LEU B 1 267 ? -12.25 35.906 11.648 1 96.5 267 LEU B O 1
ATOM 4643 N N . GLU B 1 268 ? -10.898 37.156 12.875 1 96.88 268 GLU B N 1
ATOM 4644 C CA . GLU B 1 268 ? -10.992 38.281 11.977 1 96.88 268 GLU B CA 1
ATOM 4645 C C . GLU B 1 268 ? -10.484 37.938 10.578 1 96.88 268 GLU B C 1
ATOM 4647 O O . GLU B 1 268 ? -11.086 38.344 9.578 1 96.88 268 GLU B O 1
ATOM 4652 N N . ILE B 1 269 ? -9.438 37.25 10.539 1 94.81 269 ILE B N 1
ATOM 4653 C CA . ILE B 1 269 ? -8.891 36.812 9.258 1 94.81 269 ILE B CA 1
ATOM 4654 C C . ILE B 1 269 ? -9.875 35.875 8.57 1 94.81 269 ILE B C 1
ATOM 4656 O O . ILE B 1 269 ? -10.188 36.031 7.387 1 94.81 269 ILE B O 1
ATOM 4660 N N . LYS B 1 270 ? -10.414 34.938 9.336 1 92.81 270 LYS B N 1
ATOM 4661 C CA . LYS B 1 270 ? -11.344 33.938 8.805 1 92.81 270 LYS B CA 1
ATOM 4662 C C . LYS B 1 270 ? -12.578 34.625 8.203 1 92.81 270 LYS B C 1
ATOM 4664 O O . LYS B 1 270 ? -13.125 34.125 7.211 1 92.81 270 LYS B O 1
ATOM 4669 N N . GLN B 1 271 ? -12.898 35.719 8.758 1 92.75 271 GLN B N 1
ATOM 4670 C CA . GLN B 1 271 ? -14.102 36.406 8.328 1 92.75 271 GLN B CA 1
ATOM 4671 C C . GLN B 1 271 ? -13.773 37.438 7.262 1 92.75 271 GLN B C 1
ATOM 4673 O O . GLN B 1 271 ? -14.656 38.188 6.824 1 92.75 271 GLN B O 1
ATOM 4678 N N . GLY B 1 272 ? -12.539 37.562 6.961 1 91.25 272 GLY B N 1
ATOM 4679 C CA . GLY B 1 272 ? -12.141 38.5 5.906 1 91.25 272 GLY B CA 1
ATOM 4680 C C . GLY B 1 272 ? -12.195 39.938 6.332 1 91.25 272 GLY B C 1
ATOM 4681 O O . GLY B 1 272 ? -12.477 40.812 5.52 1 91.25 272 GLY B O 1
ATOM 4682 N N . LYS B 1 273 ? -11.984 40.25 7.531 1 93.5 273 LYS B N 1
ATOM 4683 C CA . LYS B 1 273 ? -12.102 41.594 8.062 1 93.5 273 LYS B CA 1
ATOM 4684 C C . LYS B 1 273 ? -10.781 42.344 7.945 1 93.5 273 LYS B C 1
ATOM 4686 O O . LYS B 1 273 ? -10.711 43.531 8.234 1 93.5 273 LYS B O 1
ATOM 4691 N N . LEU B 1 274 ? -9.734 41.719 7.547 1 93.31 274 LEU B N 1
ATOM 4692 C CA . LEU B 1 274 ? -8.422 42.312 7.359 1 93.31 274 LEU B CA 1
ATOM 4693 C C . LEU B 1 274 ? -8.016 42.312 5.891 1 93.31 274 LEU B C 1
ATOM 4695 O O . LEU B 1 274 ? -8.414 41.406 5.145 1 93.31 274 LEU B O 1
ATOM 4699 N N . PRO B 1 275 ? -7.203 43.344 5.57 1 88.69 275 PRO B N 1
ATOM 4700 C CA . PRO B 1 275 ? -6.723 43.312 4.188 1 88.69 275 PRO B CA 1
ATOM 4701 C C . PRO B 1 275 ? -5.812 42.125 3.889 1 88.69 275 PRO B C 1
ATOM 4703 O O . PRO B 1 275 ? -4.992 41.75 4.73 1 88.69 275 PRO B O 1
ATOM 4706 N N . TYR B 1 276 ? -5.988 41.625 2.709 1 87.19 276 TYR B N 1
ATOM 4707 C CA . TYR B 1 276 ? -5.207 40.469 2.27 1 87.19 276 TYR B CA 1
ATOM 4708 C C . TYR B 1 276 ? -3.713 40.75 2.406 1 87.19 276 TYR B C 1
ATOM 4710 O O . TYR B 1 276 ? -2.963 39.875 2.875 1 87.19 276 TYR B O 1
ATOM 4718 N N . GLN B 1 277 ? -3.246 41.875 1.98 1 83.62 277 GLN B N 1
ATOM 4719 C CA . GLN B 1 277 ? -1.83 42.25 1.987 1 83.62 277 GLN B CA 1
ATOM 4720 C C . GLN B 1 277 ? -1.247 42.156 3.395 1 83.62 277 GLN B C 1
ATOM 4722 O O . GLN B 1 277 ? -0.109 41.719 3.574 1 83.62 277 GLN B O 1
ATOM 4727 N N . GLU B 1 278 ? -2.02 42.531 4.332 1 89.62 278 GLU B N 1
ATOM 4728 C CA . GLU B 1 278 ? -1.567 42.469 5.723 1 89.62 278 GLU B CA 1
ATOM 4729 C C . GLU B 1 278 ? -1.439 41.031 6.219 1 89.62 278 GLU B C 1
ATOM 4731 O O . GLU B 1 278 ? -0.465 40.688 6.887 1 89.62 278 GLU B O 1
ATOM 4736 N N . VAL B 1 279 ? -2.443 40.25 5.852 1 91.5 279 VAL B N 1
ATOM 4737 C CA . VAL B 1 279 ? -2.439 38.844 6.281 1 91.5 279 VAL B CA 1
ATOM 4738 C C . VAL B 1 279 ? -1.305 38.094 5.594 1 91.5 279 VAL B C 1
ATOM 4740 O O . VAL B 1 279 ? -0.597 37.312 6.227 1 91.5 279 VAL B O 1
ATOM 4743 N N . ALA B 1 280 ? -1.085 38.375 4.34 1 85.75 280 ALA B N 1
ATOM 4744 C CA . ALA B 1 280 ? 0.007 37.781 3.59 1 85.75 280 ALA B CA 1
ATOM 4745 C C . ALA B 1 280 ? 1.359 38.125 4.203 1 85.75 280 ALA B C 1
ATOM 4747 O O . ALA B 1 280 ? 2.227 37.25 4.348 1 85.75 280 ALA B O 1
ATOM 4748 N N . ALA B 1 281 ? 1.517 39.344 4.531 1 87.81 281 ALA B N 1
ATOM 4749 C CA . ALA B 1 281 ? 2.75 39.781 5.176 1 87.81 281 ALA B CA 1
ATOM 4750 C C . ALA B 1 281 ? 2.949 39.094 6.52 1 87.81 281 ALA B C 1
ATOM 4752 O O . ALA B 1 281 ? 4.07 38.75 6.883 1 87.81 281 ALA B O 1
ATOM 4753 N N . GLU B 1 282 ? 1.868 38.969 7.207 1 92.12 282 GLU B N 1
ATOM 4754 C CA . GLU B 1 282 ? 1.928 38.312 8.5 1 92.12 282 GLU B CA 1
ATOM 4755 C C . GLU B 1 282 ? 2.389 36.844 8.344 1 92.12 282 GLU B C 1
ATOM 4757 O O . GLU B 1 282 ? 3.186 36.375 9.148 1 92.12 282 GLU B O 1
ATOM 4762 N N . ILE B 1 283 ? 1.888 36.188 7.387 1 90.38 283 ILE B N 1
ATOM 4763 C CA . ILE B 1 283 ? 2.254 34.781 7.137 1 90.38 283 ILE B CA 1
ATOM 4764 C C . ILE B 1 283 ? 3.742 34.719 6.805 1 90.38 283 ILE B C 1
ATOM 4766 O O . ILE B 1 283 ? 4.438 33.812 7.285 1 90.38 283 ILE B O 1
ATOM 4770 N N . GLU B 1 284 ? 4.258 35.594 6.043 1 85.81 284 GLU B N 1
ATOM 4771 C CA . GLU B 1 284 ? 5.68 35.625 5.719 1 85.81 284 G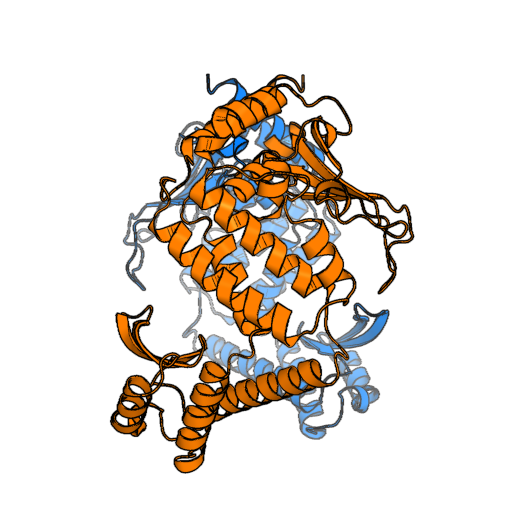LU B CA 1
ATOM 4772 C C . GLU B 1 284 ? 6.527 35.844 6.965 1 85.81 284 GLU B C 1
ATOM 4774 O O . GLU B 1 284 ? 7.57 35.219 7.145 1 85.81 284 GLU B O 1
ATOM 4779 N N . ASP B 1 285 ? 6.031 36.781 7.727 1 90.62 285 ASP B N 1
ATOM 4780 C CA . ASP B 1 285 ? 6.723 37.062 8.977 1 90.62 285 ASP B CA 1
ATOM 4781 C C . ASP B 1 285 ? 6.719 35.844 9.898 1 90.62 285 ASP B C 1
ATOM 4783 O O . ASP B 1 285 ? 7.711 35.562 10.578 1 90.62 285 ASP B O 1
ATOM 4787 N N . LEU B 1 286 ? 5.625 35.188 9.922 1 90.56 286 LEU B N 1
ATOM 4788 C CA . LEU B 1 286 ? 5.492 33.969 10.758 1 90.56 286 LEU B CA 1
ATOM 4789 C C . LEU B 1 286 ? 6.504 32.906 10.344 1 90.56 286 LEU B C 1
ATOM 4791 O O . LEU B 1 286 ? 7.066 32.219 11.195 1 90.56 286 LEU B O 1
ATOM 4795 N N . LEU B 1 287 ? 6.668 32.812 9.07 1 86.44 287 LEU B N 1
ATOM 4796 C CA . LEU B 1 287 ? 7.66 31.859 8.602 1 86.44 287 LEU B CA 1
ATOM 4797 C C . LEU B 1 287 ? 9.031 32.156 9.195 1 86.44 287 LEU B C 1
ATOM 4799 O O . LEU B 1 287 ? 9.703 31.25 9.703 1 86.44 287 LEU B O 1
ATOM 4803 N N . VAL B 1 288 ? 9.398 33.375 9.125 1 86.94 288 VAL B N 1
ATOM 4804 C CA . VAL B 1 288 ? 10.688 33.781 9.656 1 86.94 288 VAL B CA 1
ATOM 4805 C C . VAL B 1 288 ? 10.75 33.5 11.148 1 86.94 288 VAL B C 1
ATOM 4807 O O . VAL B 1 288 ? 11.75 32.969 11.641 1 86.94 288 VAL B O 1
ATOM 4810 N N . ARG B 1 289 ? 9.734 33.781 11.82 1 91.94 289 ARG B N 1
ATOM 4811 C CA . ARG B 1 289 ? 9.688 33.594 13.266 1 91.94 289 ARG B CA 1
ATOM 4812 C C . ARG B 1 289 ? 9.695 32.125 13.633 1 91.94 289 ARG B C 1
ATOM 4814 O O . ARG B 1 289 ? 10.305 31.719 14.633 1 91.94 289 ARG B O 1
ATOM 4821 N N . VAL B 1 290 ? 8.984 31.328 12.906 1 91.31 290 VAL B N 1
ATOM 4822 C CA . VAL B 1 290 ? 8.961 29.891 13.156 1 91.31 290 VAL B CA 1
ATOM 4823 C C . VAL B 1 290 ? 10.359 29.312 12.961 1 91.31 290 VAL B C 1
ATOM 4825 O O . VAL B 1 290 ? 10.82 28.5 13.766 1 91.31 290 VAL B O 1
ATOM 4828 N N . GLU B 1 291 ? 11.031 29.703 11.906 1 87.25 291 GLU B N 1
ATOM 4829 C CA . GLU B 1 291 ? 12.383 29.234 11.648 1 87.25 291 GLU B CA 1
ATOM 4830 C C . GLU B 1 291 ? 13.336 29.641 12.766 1 87.25 291 GLU B C 1
ATOM 4832 O O . GLU B 1 291 ? 14.188 28.859 13.188 1 87.25 291 GLU B O 1
ATOM 4837 N N . ALA B 1 292 ? 13.18 30.859 13.188 1 91 292 ALA B N 1
ATOM 4838 C CA . ALA B 1 292 ? 13.992 31.328 14.305 1 91 292 ALA B CA 1
ATOM 4839 C C . ALA B 1 292 ? 13.703 30.547 15.578 1 91 292 ALA B C 1
ATOM 4841 O O . ALA B 1 292 ? 14.625 30.188 16.312 1 91 292 ALA B O 1
ATOM 4842 N N . ALA B 1 293 ? 12.477 30.312 15.828 1 92.19 293 ALA B N 1
ATOM 4843 C CA . ALA B 1 293 ? 12.078 29.531 17 1 92.19 293 ALA B CA 1
ATOM 4844 C C . ALA B 1 293 ? 12.633 28.109 16.922 1 92.19 293 ALA B C 1
ATOM 4846 O O . ALA B 1 293 ? 13.078 27.562 17.938 1 92.19 293 ALA B O 1
ATOM 4847 N N . ALA B 1 294 ? 12.602 27.547 15.812 1 89.56 294 ALA B N 1
ATOM 4848 C CA . ALA B 1 294 ? 13.133 26.203 15.617 1 89.56 294 ALA B CA 1
ATOM 4849 C C . ALA B 1 294 ? 14.625 26.156 15.93 1 89.56 294 ALA B C 1
ATOM 4851 O O . ALA B 1 294 ? 15.109 25.188 16.531 1 89.56 294 ALA B O 1
ATOM 4852 N N . ALA B 1 295 ? 15.289 27.156 15.508 1 88.44 295 ALA B N 1
ATOM 4853 C CA . ALA B 1 295 ? 16.734 27.219 15.695 1 88.44 295 ALA B CA 1
ATOM 4854 C C . ALA B 1 295 ? 17.094 27.312 17.172 1 88.44 295 ALA B C 1
ATOM 4856 O O . ALA B 1 295 ? 18.125 26.797 17.609 1 88.44 295 ALA B O 1
ATOM 4857 N N . ARG B 1 296 ? 16.266 27.859 17.922 1 92.12 296 ARG B N 1
ATOM 4858 C CA . ARG B 1 296 ? 16.594 28.094 19.328 1 92.12 296 ARG B CA 1
ATOM 4859 C C . ARG B 1 296 ? 15.875 27.094 20.234 1 92.12 296 ARG B C 1
ATOM 4861 O O . ARG B 1 296 ? 16.094 27.078 21.438 1 92.12 296 ARG B O 1
ATOM 4868 N N . SER B 1 297 ? 15.062 26.281 19.703 1 92.12 297 SER B N 1
ATOM 4869 C CA . SER B 1 297 ? 14.219 25.391 20.5 1 92.12 297 SER B CA 1
ATOM 4870 C C . SER B 1 297 ? 15.055 24.391 21.281 1 92.12 297 SER B C 1
ATOM 4872 O O . SER B 1 297 ? 16.062 23.891 20.781 1 92.12 297 SER B O 1
ATOM 4874 N N . ALA B 1 298 ? 14.562 24.047 22.469 1 92.94 298 ALA B N 1
ATOM 4875 C CA . ALA B 1 298 ? 15.219 23.062 23.312 1 92.94 298 ALA B CA 1
ATOM 4876 C C . ALA B 1 298 ? 14.664 21.672 23.062 1 92.94 298 ALA B C 1
ATOM 4878 O O . ALA B 1 298 ? 15.133 20.688 23.641 1 92.94 298 ALA B O 1
ATOM 4879 N N . LEU B 1 299 ? 13.711 21.609 22.203 1 92.81 299 LEU B N 1
ATOM 4880 C CA . LEU B 1 299 ? 13.109 20.312 21.891 1 92.81 299 LEU B CA 1
ATOM 4881 C C . LEU B 1 299 ? 14.094 19.422 21.156 1 92.81 299 LEU B C 1
ATOM 4883 O O . LEU B 1 299 ? 14.961 19.906 20.422 1 92.81 299 LEU B O 1
ATOM 4887 N N . PRO B 1 300 ? 14.008 18.156 21.328 1 92.81 300 PRO B N 1
ATOM 4888 C CA . PRO B 1 300 ? 14.922 17.219 20.656 1 92.81 300 PRO B CA 1
ATOM 4889 C C . PRO B 1 300 ? 14.695 17.156 19.156 1 92.81 300 PRO B C 1
ATOM 4891 O O . PRO B 1 300 ? 13.648 17.594 18.672 1 92.81 300 PRO B O 1
ATOM 4894 N N . ASP B 1 301 ? 15.688 16.547 18.422 1 89.25 301 ASP B N 1
ATOM 4895 C CA . ASP B 1 301 ? 15.617 16.422 16.969 1 89.25 301 ASP B CA 1
ATOM 4896 C C . ASP B 1 301 ? 14.68 15.289 16.562 1 89.25 301 ASP B C 1
ATOM 4898 O O . ASP B 1 301 ? 14.055 15.344 15.492 1 89.25 301 ASP B O 1
ATOM 4902 N N . GLU B 1 302 ? 14.648 14.234 17.406 1 92.94 302 GLU B N 1
ATOM 4903 C CA . GLU B 1 302 ? 13.844 13.055 17.094 1 92.94 302 GLU B CA 1
ATOM 4904 C C . GLU B 1 302 ? 12.961 12.672 18.281 1 92.94 302 GLU B C 1
ATOM 4906 O O . GLU B 1 302 ? 13.352 12.844 19.438 1 92.94 302 GLU B O 1
ATOM 4911 N N . PRO B 1 303 ? 11.758 12.18 17.969 1 95 303 PRO B N 1
ATOM 4912 C CA . PRO B 1 303 ? 10.906 11.68 19.062 1 95 303 PRO B CA 1
ATOM 4913 C C . PRO B 1 303 ? 11.398 10.359 19.641 1 95 303 PRO B C 1
ATOM 4915 O O . PRO B 1 303 ? 12.328 9.75 19.094 1 95 303 PRO B O 1
ATOM 4918 N N . ASP B 1 304 ? 10.906 9.977 20.703 1 96.56 304 ASP B N 1
ATOM 4919 C CA . ASP B 1 304 ? 11.234 8.695 21.328 1 96.56 304 ASP B CA 1
ATOM 4920 C C . ASP B 1 304 ? 10.406 7.562 20.719 1 96.56 304 ASP B C 1
ATOM 4922 O O . ASP B 1 304 ? 9.445 7.09 21.328 1 96.56 304 ASP B O 1
ATOM 4926 N N . LEU B 1 305 ? 10.883 7.059 19.609 1 96.81 305 LEU B N 1
ATOM 4927 C CA . LEU B 1 305 ? 10.156 6.043 18.859 1 96.81 305 LEU B CA 1
ATOM 4928 C C . LEU B 1 305 ? 10.062 4.742 19.641 1 96.81 305 LEU B C 1
ATOM 4930 O O . LEU B 1 305 ? 9.07 4.016 19.531 1 96.81 305 LEU B O 1
ATOM 4934 N N . GLU B 1 306 ? 11.031 4.461 20.359 1 97.75 306 GLU B N 1
ATOM 4935 C CA . GLU B 1 306 ? 11.023 3.24 21.156 1 97.75 306 GLU B CA 1
ATOM 4936 C C . GLU B 1 306 ? 9.922 3.273 22.203 1 97.75 306 GLU B C 1
ATOM 4938 O O . GLU B 1 306 ? 9.211 2.281 22.406 1 97.75 306 GLU B O 1
ATOM 4943 N N . TRP B 1 307 ? 9.812 4.414 22.844 1 98.06 307 TRP B N 1
ATOM 4944 C CA . TRP B 1 307 ? 8.734 4.539 23.812 1 98.06 307 TRP B CA 1
ATOM 4945 C C . TRP B 1 307 ? 7.371 4.379 23.141 1 98.06 307 TRP B C 1
ATOM 4947 O O . TRP B 1 307 ? 6.48 3.717 23.688 1 98.06 307 TRP B O 1
ATOM 4957 N N . ILE B 1 308 ? 7.234 4.996 22 1 98.38 308 ILE B N 1
ATOM 4958 C CA . ILE B 1 308 ? 5.977 4.926 21.266 1 98.38 308 ILE B CA 1
ATOM 4959 C C . ILE B 1 308 ? 5.637 3.469 20.969 1 98.38 308 ILE B C 1
ATOM 4961 O O . ILE B 1 308 ? 4.531 3.01 21.266 1 98.38 308 ILE B O 1
ATOM 4965 N N . ASP B 1 309 ? 6.59 2.738 20.422 1 98.31 309 ASP B N 1
ATOM 4966 C CA . ASP B 1 309 ? 6.375 1.338 20.062 1 98.31 309 ASP B CA 1
ATOM 4967 C C . ASP B 1 309 ? 6.039 0.503 21.297 1 98.31 309 ASP B C 1
ATOM 4969 O O . ASP B 1 309 ? 5.117 -0.315 21.281 1 98.31 309 ASP B O 1
ATOM 4973 N N . ASP B 1 310 ? 6.797 0.728 22.375 1 98.38 310 ASP B N 1
ATOM 4974 C CA . ASP B 1 310 ? 6.586 -0.029 23.609 1 98.38 310 ASP B CA 1
ATOM 4975 C C . ASP B 1 310 ? 5.191 0.227 24.172 1 98.38 310 ASP B C 1
ATOM 4977 O O . ASP B 1 310 ? 4.52 -0.704 24.625 1 98.38 310 ASP B O 1
ATOM 4981 N N . PHE B 1 311 ? 4.816 1.477 24.219 1 98.62 311 PHE B N 1
ATOM 4982 C CA . PHE B 1 311 ? 3.514 1.842 24.766 1 98.62 311 PHE B CA 1
ATOM 4983 C C . PHE B 1 311 ? 2.389 1.239 23.938 1 98.62 311 PHE B C 1
ATOM 4985 O O . PHE B 1 311 ? 1.463 0.634 24.484 1 98.62 311 PHE B O 1
ATOM 4992 N N . VAL B 1 312 ? 2.438 1.348 22.594 1 98.62 312 VAL B N 1
ATOM 4993 C CA . VAL B 1 312 ? 1.432 0.783 21.703 1 98.62 312 VAL B CA 1
ATOM 4994 C C . VAL B 1 312 ? 1.358 -0.729 21.891 1 98.62 312 VAL B C 1
ATOM 4996 O O . VAL B 1 312 ? 0.271 -1.29 22.047 1 98.62 312 VAL B O 1
ATOM 4999 N N . ALA B 1 313 ? 2.537 -1.398 21.922 1 98.06 313 ALA B N 1
ATOM 5000 C CA . ALA B 1 313 ? 2.58 -2.85 22.078 1 98.06 313 ALA B CA 1
ATOM 5001 C C . ALA B 1 313 ? 1.932 -3.273 23.391 1 98.06 313 ALA B C 1
ATOM 5003 O O . ALA B 1 313 ? 1.197 -4.262 23.438 1 98.06 313 ALA B O 1
ATOM 5004 N N . SER B 1 314 ? 2.234 -2.49 24.406 1 97.5 314 SER B N 1
ATOM 5005 C CA . SER B 1 314 ? 1.693 -2.82 25.719 1 97.5 314 SER B CA 1
ATOM 5006 C C . SER B 1 314 ? 0.174 -2.689 25.75 1 97.5 314 SER B C 1
ATOM 5008 O O . SER B 1 314 ? -0.523 -3.576 26.25 1 97.5 314 SER B O 1
ATOM 5010 N N . VAL B 1 315 ? -0.364 -1.64 25.219 1 97.75 315 VAL B N 1
ATOM 5011 C CA . VAL B 1 315 ? -1.803 -1.398 25.203 1 97.75 315 VAL B CA 1
ATOM 5012 C C . VAL B 1 315 ? -2.494 -2.436 24.328 1 97.75 315 VAL B C 1
ATOM 5014 O O . VAL B 1 315 ? -3.52 -3.002 24.719 1 97.75 315 VAL B O 1
ATOM 5017 N N . TYR B 1 316 ? -1.936 -2.693 23.125 1 97.62 316 TYR B N 1
ATOM 5018 C CA . TYR B 1 316 ? -2.531 -3.668 22.219 1 97.62 316 TYR B CA 1
ATOM 5019 C C . TYR B 1 316 ? -2.48 -5.07 22.812 1 97.62 316 TYR B C 1
ATOM 5021 O O . TYR B 1 316 ? -3.402 -5.867 22.625 1 97.62 316 TYR B O 1
ATOM 5029 N N . ARG B 1 317 ? -1.382 -5.379 23.516 1 97.12 317 ARG B N 1
ATOM 5030 C CA . ARG B 1 317 ? -1.291 -6.672 24.188 1 97.12 317 ARG B CA 1
ATOM 5031 C C . ARG B 1 317 ? -2.416 -6.844 25.203 1 97.12 317 ARG B C 1
ATOM 5033 O O . ARG B 1 317 ? -3.039 -7.906 25.266 1 97.12 317 ARG B O 1
ATOM 5040 N N . THR B 1 318 ? -2.615 -5.789 25.969 1 95.88 318 THR B N 1
ATOM 5041 C CA . THR B 1 318 ? -3.686 -5.828 26.953 1 95.88 318 THR B CA 1
ATOM 5042 C C . THR B 1 318 ? -5.035 -6.059 26.281 1 95.88 318 THR B C 1
ATOM 5044 O O . THR B 1 318 ? -5.871 -6.809 26.797 1 95.88 318 THR B O 1
ATOM 5047 N N . GLU B 1 319 ? -5.266 -5.402 25.141 1 95.69 319 GLU B N 1
ATOM 5048 C CA . GLU B 1 319 ? -6.504 -5.594 24.391 1 95.69 319 GLU B CA 1
ATOM 5049 C C . GLU B 1 319 ? -6.656 -7.039 23.938 1 95.69 319 GLU B C 1
ATOM 5051 O O . GLU B 1 319 ? -7.742 -7.617 24.031 1 95.69 319 GLU B O 1
ATOM 5056 N N . VAL B 1 320 ? -5.555 -7.641 23.453 1 95.38 320 VAL B N 1
ATOM 5057 C CA . VAL B 1 320 ? -5.555 -9.008 22.953 1 95.38 320 VAL B CA 1
ATOM 5058 C C . VAL B 1 320 ? -5.766 -9.984 24.109 1 95.38 320 VAL B C 1
ATOM 5060 O O . VAL B 1 320 ? -6.473 -10.984 23.953 1 95.38 320 VAL B O 1
ATOM 5063 N N . LEU B 1 321 ? -5.172 -9.688 25.266 1 90.56 321 LEU B N 1
ATOM 5064 C CA . LEU B 1 321 ? -5.289 -10.547 26.438 1 90.56 321 LEU B CA 1
ATOM 5065 C C . LEU B 1 321 ? -6.699 -10.492 27 1 90.56 321 LEU B C 1
ATOM 5067 O O . LEU B 1 321 ? -7.184 -11.469 27.578 1 90.56 321 LEU B O 1
ATOM 5071 N N . GLY B 1 322 ? -7.254 -9.258 27 1 81.44 322 GLY B N 1
ATOM 5072 C CA . GLY B 1 322 ? -8.578 -9.078 27.578 1 81.44 322 GLY B CA 1
ATOM 5073 C C . GLY B 1 322 ? -9.688 -9.641 26.703 1 81.44 322 GLY B C 1
ATOM 5074 O O . GLY B 1 322 ? -10.812 -9.82 27.172 1 81.44 322 GLY B O 1
ATOM 5075 N N . ALA B 1 323 ? -9.555 -9.836 25.344 1 63.22 323 ALA B N 1
ATOM 5076 C CA . ALA B 1 323 ? -10.555 -10.383 24.438 1 63.22 323 ALA B CA 1
ATOM 5077 C C . ALA B 1 323 ? -10.844 -11.852 24.75 1 63.22 323 ALA B C 1
ATOM 5079 O O . ALA B 1 323 ? -11.5 -12.547 23.984 1 63.22 323 ALA B O 1
ATOM 5080 N N . VAL B 1 324 ? -10.695 -12.352 25.984 1 42.88 324 VAL B N 1
ATOM 5081 C CA . VAL B 1 324 ? -11.273 -13.648 26.312 1 42.88 324 VAL B CA 1
ATOM 5082 C C . VAL B 1 324 ? -12.789 -13.539 26.391 1 42.88 324 VAL B C 1
ATOM 5084 O O . VAL B 1 324 ? -13.32 -12.562 26.938 1 42.88 324 VAL B O 1
#

pLDDT: mean 88.99, std 10.3, range [42.88, 98.69]

InterPro domains:
  IPR018775 RNA repair pathway DNA polymerase beta [PF10127] (5-139)
  IPR018775 RNA repair pathway DNA polymerase beta [PTHR34817] (9-319)

Sequence (648 aa):
MARQILRIQFGSHLYGTSTPSSDFDVKSIFVPDARSILLQRAKRVVNDQRPKAEKEKNYAGEVEEERFSLQRFLELASEGQTVALDVLFAPAWAATEPPAPEWGEIIANRHRLLTRKSAAFIGYARQQANKYGIRGSRVAASRAALKLLADAFSSTDKLATLDVSIRALCDTHEHMALHEDRTPHGQTVILWEVCNRKMPFTASIKNAHDIMKRLVDEYGKRALMAESQQGVDWKALSHAVRVGSQAIELLDTGFVTFPLPNAAHVLEIKQGKLPYQEVAAEIEDLLVRVEAAAARSALPDEPDLEWIDDFVASVYRTEVLGAVMARQILRIQFGSHLYGTSTPSSDFDVKSIFVPDARSILLQRAKRVVNDQRPKAEKEKNYAGEVEEERFSLQRFLELASEGQTVALDVLFAPAWAATEPPAPEWGEIIANRHRLLTRKSAAFIGYARQQANKYGIRGSRVAASRAALKLLADAFSSTDKLATLDVSIRALCDTHEHMALHEDRTPHGQTVILWEVCNRKMPFTASIKNAHDIMKRLVDEYGKRALMAESQQGVDWKALSHAVRVGSQAIELLDTGFVTFPLPNAAHVLEIKQGKLPYQEVAAEIEDLLVRVEAAAARSALPDEPDLEWIDDFVASVYRTEVLGAV